Protein AF-0000000076594230 (afdb_homodimer)

Organism: Saccharopolyspora spinosa (NCBI:txid60894)

Solvent-accessible surface area (backbone atoms only — not comparable to full-atom values): 28116 Å² total; per-residue (Å²): 93,86,57,86,39,76,46,76,54,96,88,42,44,35,24,26,43,76,48,83,29,81,77,73,52,35,40,34,45,35,44,32,80,86,45,27,48,43,62,42,52,70,34,51,60,61,45,44,72,72,35,40,8,36,36,37,37,19,53,66,38,25,56,78,12,40,52,66,60,86,60,79,44,31,48,68,44,47,22,55,49,49,54,52,48,30,57,74,70,69,48,70,50,25,34,40,39,14,24,23,52,17,16,36,18,45,52,52,35,42,65,76,36,53,81,38,37,60,27,39,32,36,32,44,41,46,47,36,76,62,36,54,49,73,69,53,49,50,36,60,73,73,37,45,70,59,60,65,64,48,56,70,69,58,49,52,52,52,50,48,54,54,55,30,56,26,31,54,52,49,80,67,45,38,71,71,55,36,46,62,56,46,53,55,43,71,34,73,56,19,44,48,30,47,42,65,32,45,57,69,39,61,60,25,63,66,33,45,68,43,48,77,51,38,52,71,43,75,44,49,27,41,36,40,31,21,64,50,13,76,78,51,52,59,66,57,55,55,50,48,38,70,45,25,46,69,37,44,75,46,72,39,77,80,10,3,52,41,33,48,73,53,39,22,66,58,51,46,51,52,52,52,57,57,70,70,104,92,84,57,85,38,74,47,76,52,95,89,40,46,33,21,24,43,76,47,83,30,81,76,72,50,38,39,35,45,36,43,30,81,86,47,27,49,43,63,42,54,70,34,50,60,60,46,44,73,71,36,39,8,36,36,38,36,19,53,65,38,24,56,79,12,41,52,66,59,85,62,78,46,30,50,69,45,47,22,55,48,49,54,51,48,30,57,74,69,68,47,72,50,25,34,41,39,15,24,23,54,18,16,35,18,45,53,52,35,41,67,76,37,54,80,38,38,60,30,40,33,37,32,47,42,45,47,37,75,60,35,54,49,73,68,54,48,50,36,59,74,74,36,42,68,59,61,65,64,49,54,69,70,58,49,52,51,52,50,48,53,56,55,28,55,26,30,55,53,50,78,67,46,39,71,71,55,37,46,63,57,44,53,57,42,70,34,74,56,19,44,47,30,48,42,65,33,45,57,69,39,61,60,25,64,65,33,47,66,43,48,77,51,38,53,71,41,74,40,49,27,40,35,39,33,21,64,50,14,75,78,52,54,60,67,55,56,54,50,48,39,72,43,25,45,70,38,44,74,46,72,39,76,78,10,3,51,41,34,48,73,54,39,23,68,58,52,44,51,52,52,52,55,55,70,73,104

Sequence (554 aa):
MILAQHMIVDGVRLAYRHTAGRTGETLVFLHGTPSHSHIWRNVIPAIESAGHGVLAYDLLGYGASERPPNRDTSVTAQADLLAEVLTQRGIRRCTLIAHDIGGAVGQIFATRHPDGIQRLMLIDSVSYDSWPSSTWRKIIRDHLDDYAAMPRADFEAMLTRQLTMTVADPTRMAGDTLEAFLAPHRTPMGRASFFEHQVRQYDSAPTQRVAPLLKALTAPTRIVWGAEDSWQPVTFAKRLAEDIPNATLTVVPDAGHFLMEDNPTRVVEEVQALLATMILAQHMIVDGVRLAYRHTAGRTGETLVFLHGTPSHSHIWRNVIPAIESAGHGVLAYDLLGYGASERPPNRDTSVTAQADLLAEVLTQRGIRRCTLIAHDIGGAVGQIFATRHPDGIQRLMLIDSVSYDSWPSSTWRKIIRDHLDDYAAMPRADFEAMLTRQLTMTVADPTRMAGDTLEAFLAPHRTPMGRASFFEHQVRQYDSAPTQRVAPLLKALTAPTRIVWGAEDSWQPVTFAKRLAEDIPNATLTVVPDAGHFLMEDNPTRVVEEVQALLAT

Radius of gyration: 26.42 Å; Cα contacts (8 Å, |Δi|>4): 1164; chains: 2; bounding box: 43×77×60 Å

Nearest PDB structures (foldseek):
  8ooh-assembly1_A  TM=8.623E-01  e=1.674E-19  Haloferax mediterranei
  1iuo-assembly1_A  TM=8.065E-01  e=2.565E-18  Pseudomonas fluorescens
  2d0d-assembly1_A-2  TM=7.884E-01  e=1.053E-18  Pseudomonas fluorescens
  1zoi-assembly1_B  TM=8.178E-01  e=3.099E-17  Pseudomonas putida
  4dgq-assembly1_C  TM=8.153E-01  e=5.953E-17  Burkholderia cenocepacia J2315

pLDDT: mean 96.62, std 3.8, range [77.81, 98.94]

Foldseek 3Di:
DDQPDWDAFPRWIKGKDWDAFPVRAEEEEAEAPPAFQVLCVLAVVVVVVVGHIYIGIGQDLHDPTHLDPDDAQALLSSLVRVVRVCVVVVQQAHAYAAAASRLLSVLLNCLVCVRRYQEYEYELYDAAPLDDDPVLVCCLVPPLVVQLPDDLVVLLVVVLVVQLLQWLDSVLCDDPNVCNSCVQQNDNSSSNSCSVNHSNNIDRVSRNVSQQSQQVRDHQYEYEYECSAPRGHCVVVVVSQVRHPNYDYDYDYRTYSSRCSHCVPVVNVSVVVRVVD/DDQPDWDAFPRWIKGKDWDAFPVRAEEEEAEAPPAFQVLCVLAVVVVVVVGHIYIGIGQDLHDPTHLDPDDAQALLSSLVRVVRVCVVVVQQAHAYAAAASRLLSVLLNCLVCVRRYQEYEYELYDAAPLDDDPVLVCCLVPPLVVQLPDDLVVVLVVVLVVQLLQWLDSVLCDDPNVCNSCVQQNDNSSSNSCSPNHSNNIDRVSRNVSQQSQLVRDHQYEYEYECSAPRGHCVVVVVSQVRHPNYDYDYDYRTYSSRCSHCVPVVNVSVVVRVVD

Structure (mmCIF, N/CA/C/O backbone):
data_AF-0000000076594230-model_v1
#
loop_
_entity.id
_entity.type
_entity.pdbx_description
1 polymer 'Pimeloyl-ACP methyl ester carboxylesterase'
#
loop_
_atom_site.group_PDB
_atom_site.id
_atom_site.type_symbol
_atom_site.label_atom_id
_atom_site.label_alt_id
_atom_site.label_comp_id
_atom_site.label_asym_id
_atom_site.label_entity_id
_atom_site.label_seq_id
_atom_site.pdbx_PDB_ins_code
_atom_site.Cartn_x
_atom_site.Cartn_y
_atom_site.Cartn_z
_atom_site.occupancy
_atom_site.B_iso_or_equiv
_atom_site.auth_seq_id
_atom_site.auth_comp_id
_atom_site.auth_asym_id
_atom_site.auth_atom_id
_atom_site.pdbx_PDB_model_num
ATOM 1 N N . MET A 1 1 ? -11.258 -11.414 -11.336 1 79.62 1 MET A N 1
ATOM 2 C CA . MET A 1 1 ? -11.883 -11.758 -10.062 1 79.62 1 MET A CA 1
ATOM 3 C C . MET A 1 1 ? -11.719 -10.625 -9.055 1 79.62 1 MET A C 1
ATOM 5 O O . MET A 1 1 ? -10.656 -10.008 -8.969 1 79.62 1 MET A O 1
ATOM 9 N N . ILE A 1 2 ? -12.781 -10.273 -8.461 1 78.38 2 ILE A N 1
ATOM 10 C CA . ILE A 1 2 ? -12.75 -9.172 -7.504 1 78.38 2 ILE A CA 1
ATOM 11 C C . ILE A 1 2 ? -12.492 -9.719 -6.102 1 78.38 2 ILE A C 1
ATOM 13 O O . ILE A 1 2 ? -13.195 -10.625 -5.645 1 78.38 2 ILE A O 1
ATOM 17 N N . LEU A 1 3 ? -11.375 -9.32 -5.57 1 89.69 3 LEU A N 1
ATOM 18 C CA . LEU A 1 3 ? -11.102 -9.594 -4.16 1 89.69 3 LEU A CA 1
ATOM 19 C C . LEU A 1 3 ? -11.781 -8.562 -3.268 1 89.69 3 LEU A C 1
ATOM 21 O O . LEU A 1 3 ? -11.461 -7.371 -3.33 1 89.69 3 LEU A O 1
ATOM 25 N N . ALA A 1 4 ? -12.711 -8.984 -2.488 1 86.19 4 ALA A N 1
ATOM 26 C CA . ALA A 1 4 ? -13.531 -8.016 -1.762 1 86.19 4 ALA A CA 1
ATOM 27 C C . ALA A 1 4 ? -13.078 -7.895 -0.311 1 86.19 4 ALA A C 1
ATOM 29 O O . ALA A 1 4 ? -13.586 -7.055 0.436 1 86.19 4 ALA A O 1
ATOM 30 N N . GLN A 1 5 ? -12.156 -8.664 0.06 1 96 5 GLN A N 1
ATOM 31 C CA . GLN A 1 5 ? -11.719 -8.656 1.452 1 96 5 GLN A CA 1
ATOM 32 C C . GLN A 1 5 ? -10.266 -8.227 1.569 1 96 5 GLN A C 1
ATOM 34 O O . GLN A 1 5 ? -9.492 -8.352 0.614 1 96 5 GLN A O 1
ATOM 39 N N . HIS A 1 6 ? -9.969 -7.688 2.727 1 98.12 6 HIS A N 1
ATOM 40 C CA . HIS A 1 6 ? -8.609 -7.266 3.035 1 98.12 6 HIS A CA 1
ATOM 41 C C . HIS A 1 6 ? -8.172 -7.773 4.406 1 98.12 6 HIS A C 1
ATOM 43 O O . HIS A 1 6 ? -8.984 -7.883 5.32 1 98.12 6 HIS A O 1
ATOM 49 N N . MET A 1 7 ? -6.926 -8.102 4.551 1 98.25 7 MET A N 1
ATOM 50 C CA . MET A 1 7 ? -6.336 -8.445 5.844 1 98.25 7 MET A CA 1
ATOM 51 C C . MET A 1 7 ? -4.977 -7.781 6.016 1 98.25 7 MET A C 1
ATOM 53 O O . MET A 1 7 ? -4.305 -7.465 5.031 1 98.25 7 MET A O 1
ATOM 57 N N . ILE A 1 8 ? -4.613 -7.512 7.219 1 98.5 8 ILE A N 1
ATOM 58 C CA . ILE A 1 8 ? -3.26 -7.074 7.555 1 98.5 8 ILE A CA 1
ATOM 59 C C . ILE A 1 8 ? -2.447 -8.266 8.062 1 98.5 8 ILE A C 1
ATOM 61 O O . ILE A 1 8 ? -2.832 -8.914 9.039 1 98.5 8 ILE A O 1
ATOM 65 N N . VAL A 1 9 ? -1.427 -8.547 7.43 1 98.12 9 VAL A N 1
ATOM 66 C CA . VAL A 1 9 ? -0.532 -9.633 7.82 1 98.12 9 VAL A CA 1
ATOM 67 C C . VAL A 1 9 ? 0.902 -9.117 7.906 1 98.12 9 VAL A C 1
ATOM 69 O O . VAL A 1 9 ? 1.445 -8.609 6.922 1 98.12 9 VAL A O 1
ATOM 72 N N . ASP A 1 10 ? 1.445 -9.211 9.086 1 96.69 10 ASP A N 1
ATOM 73 C CA . ASP A 1 10 ? 2.809 -8.742 9.32 1 96.69 10 ASP A CA 1
ATOM 74 C C . ASP A 1 10 ? 2.994 -7.312 8.82 1 96.69 10 ASP A C 1
ATOM 76 O O . ASP A 1 10 ? 3.932 -7.027 8.07 1 96.69 10 ASP A O 1
ATOM 80 N N . GLY A 1 11 ? 2.047 -6.512 9.016 1 96.56 11 GLY A N 1
ATOM 81 C CA . GLY A 1 11 ? 2.137 -5.074 8.82 1 96.56 11 GLY A CA 1
ATOM 82 C C . GLY A 1 11 ? 1.795 -4.641 7.406 1 96.56 11 GLY A C 1
ATOM 83 O O . GLY A 1 11 ? 1.851 -3.453 7.086 1 96.56 11 GLY A O 1
ATOM 84 N N . VAL A 1 12 ? 1.439 -5.566 6.449 1 98.12 12 VAL A N 1
ATOM 85 C CA . VAL A 1 12 ? 1.105 -5.211 5.074 1 98.12 12 VAL A CA 1
ATOM 86 C C . VAL A 1 12 ? -0.32 -5.656 4.758 1 98.12 12 VAL A C 1
ATOM 88 O O . VAL A 1 12 ? -0.844 -6.578 5.391 1 98.12 12 VAL A O 1
ATOM 91 N N . ARG A 1 13 ? -0.962 -5.004 3.818 1 98.62 13 ARG A N 1
ATOM 92 C CA . ARG A 1 13 ? -2.328 -5.336 3.43 1 98.62 13 ARG A CA 1
ATOM 93 C C . ARG A 1 13 ? -2.342 -6.305 2.252 1 98.62 13 ARG A C 1
ATOM 95 O O . ARG A 1 13 ? -1.641 -6.094 1.26 1 98.62 13 ARG A O 1
ATOM 102 N N . LEU A 1 14 ? -3.088 -7.332 2.385 1 98.75 14 LEU A N 1
ATOM 103 C CA . LEU A 1 14 ? -3.357 -8.25 1.287 1 98.75 14 LEU A CA 1
ATOM 104 C C . LEU A 1 14 ? -4.84 -8.258 0.931 1 98.75 14 LEU A C 1
ATOM 106 O O . LEU A 1 14 ? -5.695 -8.32 1.817 1 98.75 14 LEU A O 1
ATOM 110 N N . ALA A 1 15 ? -5.125 -8.109 -0.323 1 98.56 15 ALA A N 1
ATOM 111 C CA . ALA A 1 15 ? -6.469 -8.375 -0.829 1 98.56 15 ALA A CA 1
ATOM 112 C C . ALA A 1 15 ? -6.688 -9.867 -1.054 1 98.56 15 ALA A C 1
ATOM 114 O O . ALA A 1 15 ? -5.82 -10.555 -1.595 1 98.56 15 ALA A O 1
ATOM 115 N N . TYR A 1 16 ? -7.859 -10.359 -0.583 1 98.44 16 TYR A N 1
ATOM 116 C CA . TYR A 1 16 ? -8.008 -11.805 -0.647 1 98.44 16 TYR A CA 1
ATOM 117 C C . TYR A 1 16 ? -9.469 -12.203 -0.788 1 98.44 16 TYR A C 1
ATOM 119 O O . TYR A 1 16 ? -10.359 -11.352 -0.7 1 98.44 16 TYR A O 1
ATOM 127 N N . ARG A 1 17 ? -9.719 -13.375 -1.166 1 97.69 17 ARG A N 1
ATOM 128 C CA . ARG A 1 17 ? -10.969 -14.117 -1.125 1 97.69 17 ARG A CA 1
ATOM 129 C C . ARG A 1 17 ? -10.828 -15.383 -0.29 1 97.69 17 ARG A C 1
ATOM 131 O O . ARG A 1 17 ? -9.906 -16.172 -0.501 1 97.69 17 ARG A O 1
ATOM 138 N N . HIS A 1 18 ? -11.656 -15.516 0.7 1 96.88 18 HIS A N 1
ATOM 139 C CA . HIS A 1 18 ? -11.672 -16.703 1.537 1 96.88 18 HIS A CA 1
ATOM 140 C C . HIS A 1 18 ? -13.094 -17.234 1.729 1 96.88 18 HIS A C 1
ATOM 142 O O . HIS A 1 18 ? -13.945 -16.531 2.281 1 96.88 18 HIS A O 1
ATOM 148 N N . THR A 1 19 ? -13.344 -18.344 1.239 1 95.94 19 THR A N 1
ATOM 149 C CA . THR A 1 19 ? -14.641 -18.984 1.382 1 95.94 19 THR A CA 1
ATOM 150 C C . THR A 1 19 ? -14.508 -20.312 2.123 1 95.94 19 THR A C 1
ATOM 152 O O . THR A 1 19 ? -13.5 -21.016 1.981 1 95.94 19 THR A O 1
ATOM 155 N N . ALA A 1 20 ? -15.508 -20.625 2.908 1 93.69 20 ALA A N 1
ATOM 156 C CA . ALA A 1 20 ? -15.531 -21.891 3.617 1 93.69 20 ALA A CA 1
ATOM 157 C C . ALA A 1 20 ? -16.125 -23 2.74 1 93.69 20 ALA A C 1
ATOM 159 O O . ALA A 1 20 ? -16.938 -22.734 1.858 1 93.69 20 ALA A O 1
ATOM 160 N N . GLY A 1 21 ? -15.57 -24.109 2.908 1 92.81 21 GLY A N 1
ATOM 161 C CA . GLY A 1 21 ? -16.109 -25.281 2.232 1 92.81 21 GLY A CA 1
ATOM 162 C C . GLY A 1 21 ? -16.75 -26.281 3.182 1 92.81 21 GLY A C 1
ATOM 163 O O . GLY A 1 21 ? -16.672 -26.12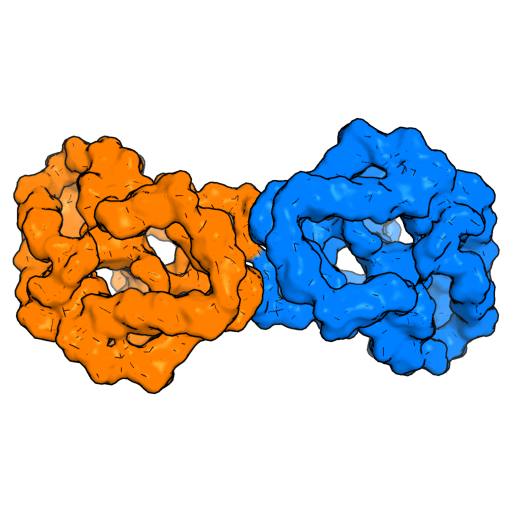5 4.402 1 92.81 21 GLY A O 1
ATOM 164 N N . ARG A 1 22 ? -17.453 -27.328 2.59 1 91.25 22 ARG A N 1
ATOM 165 C CA . ARG A 1 22 ? -18.172 -28.344 3.359 1 91.25 22 ARG A CA 1
ATOM 166 C C . ARG A 1 22 ? -17.203 -29.391 3.914 1 91.25 22 ARG A C 1
ATOM 168 O O . ARG A 1 22 ? -17.516 -30.062 4.902 1 91.25 22 ARG A O 1
ATOM 175 N N . THR A 1 23 ? -16.078 -29.484 3.33 1 80.62 23 THR A N 1
ATOM 176 C CA . THR A 1 23 ? -15.148 -30.547 3.672 1 80.62 23 THR A CA 1
ATOM 177 C C . THR A 1 23 ? -14.188 -30.109 4.773 1 80.62 23 THR A C 1
ATOM 179 O O . THR A 1 23 ? -13.484 -30.922 5.359 1 80.62 23 THR A O 1
ATOM 182 N N . GLY A 1 24 ? -14.164 -28.781 5.035 1 83.38 24 GLY A N 1
ATOM 183 C CA . GLY A 1 24 ? -13.242 -28.234 6.02 1 83.38 24 GLY A CA 1
ATOM 184 C C . GLY A 1 24 ? -11.852 -27.969 5.461 1 83.38 24 GLY A C 1
ATOM 185 O O . GLY A 1 24 ? -11.07 -27.234 6.051 1 83.38 24 GLY A O 1
ATOM 186 N N . GLU A 1 25 ? -11.531 -28.594 4.336 1 88.75 25 GLU A N 1
ATOM 187 C CA . GLU A 1 25 ? -10.234 -28.344 3.709 1 88.75 25 GLU A CA 1
ATOM 188 C C . GLU A 1 25 ? -10.234 -27.031 2.932 1 88.75 25 GLU A C 1
ATOM 190 O O . GLU A 1 25 ? -11.227 -26.688 2.283 1 88.75 25 GLU A O 1
ATOM 195 N N . THR A 1 26 ? -9.109 -26.312 3.027 1 96.5 26 THR A N 1
ATOM 196 C CA . THR A 1 26 ? -8.961 -25.062 2.279 1 96.5 26 THR A CA 1
ATOM 197 C C . THR A 1 26 ? -7.977 -25.25 1.125 1 96.5 26 THR A C 1
ATOM 199 O O . THR A 1 26 ? -6.863 -25.734 1.321 1 96.5 26 THR A O 1
ATOM 202 N N . LEU A 1 27 ? -8.414 -24.953 -0.059 1 98.69 27 LEU A N 1
ATOM 203 C CA . LEU A 1 27 ? -7.535 -24.859 -1.218 1 98.69 27 LEU A CA 1
ATOM 204 C C . LEU A 1 27 ? -6.961 -23.453 -1.358 1 98.69 27 LEU A C 1
ATOM 206 O O . LEU A 1 27 ? -7.715 -22.484 -1.485 1 98.69 27 LEU A O 1
ATOM 210 N N . VAL A 1 28 ? -5.66 -23.359 -1.292 1 98.88 28 VAL A N 1
ATOM 211 C CA . VAL A 1 28 ? -4.98 -22.078 -1.41 1 98.88 28 VAL A CA 1
ATOM 212 C C . VAL A 1 28 ? -4.422 -21.922 -2.822 1 98.88 28 VAL A C 1
ATOM 214 O O . VAL A 1 28 ? -3.697 -22.781 -3.312 1 98.88 28 VAL A O 1
ATOM 217 N N . PHE A 1 29 ? -4.773 -20.812 -3.443 1 98.88 29 PHE A N 1
ATOM 218 C CA . PHE A 1 29 ? -4.352 -20.562 -4.816 1 98.88 29 PHE A CA 1
ATOM 219 C C . PHE A 1 29 ? -3.318 -19.438 -4.871 1 98.88 29 PHE A C 1
ATOM 221 O O . PHE A 1 29 ? -3.58 -18.328 -4.418 1 98.88 29 PHE A O 1
ATOM 228 N N . LEU A 1 30 ? -2.141 -19.719 -5.434 1 98.94 30 LEU A N 1
ATOM 229 C CA . LEU A 1 30 ? -1.077 -18.734 -5.602 1 98.94 30 LEU A CA 1
ATOM 230 C C . LEU A 1 30 ? -0.825 -18.453 -7.078 1 98.94 30 LEU A C 1
ATOM 232 O O . LEU A 1 30 ? -0.638 -19.375 -7.867 1 98.94 30 LEU A O 1
ATOM 236 N N . HIS A 1 31 ? -0.819 -17.156 -7.453 1 98.81 31 HIS A N 1
ATOM 237 C CA . HIS A 1 31 ? -0.578 -16.734 -8.828 1 98.81 31 HIS A CA 1
ATOM 238 C C . HIS A 1 31 ? 0.889 -16.375 -9.047 1 98.81 31 HIS A C 1
ATOM 240 O O . HIS A 1 31 ? 1.688 -16.422 -8.109 1 98.81 31 HIS A O 1
ATOM 246 N N . GLY A 1 32 ? 1.22 -16.094 -10.281 1 98.38 32 GLY A N 1
ATOM 247 C CA . GLY A 1 32 ? 2.578 -15.703 -10.617 1 98.38 32 GLY A CA 1
ATOM 248 C C . GLY A 1 32 ? 2.656 -14.32 -11.25 1 98.38 32 GLY A C 1
ATOM 249 O O . GLY A 1 32 ? 1.903 -13.422 -10.875 1 98.38 32 GLY A O 1
ATOM 250 N N . THR A 1 33 ? 3.67 -14.117 -12.102 1 97.88 33 THR A N 1
ATOM 251 C CA . THR A 1 33 ? 3.945 -12.844 -12.75 1 97.88 33 THR A CA 1
ATOM 252 C C . THR A 1 33 ? 3.865 -12.984 -14.266 1 97.88 33 THR A C 1
ATOM 254 O O . THR A 1 33 ? 4.18 -14.039 -14.812 1 97.88 33 THR A O 1
ATOM 257 N N . PRO A 1 34 ? 3.498 -11.938 -14.945 1 97 34 PRO A N 1
ATOM 258 C CA . PRO A 1 34 ? 2.871 -10.703 -14.469 1 97 34 PRO A CA 1
ATOM 259 C C . PRO A 1 34 ? 1.355 -10.828 -14.328 1 97 34 PRO A C 1
ATOM 261 O O . PRO A 1 34 ? 0.614 -10.445 -15.242 1 97 34 PRO A O 1
ATOM 264 N N . SER A 1 35 ? 0.917 -11.422 -13.336 1 97.81 35 SER A N 1
ATOM 265 C CA . SER A 1 35 ? -0.497 -11.703 -13.117 1 97.81 35 SER A CA 1
ATOM 266 C C . SER A 1 35 ? -0.922 -11.328 -11.695 1 97.81 35 SER A C 1
ATOM 268 O O . SER A 1 35 ? -0.253 -10.539 -11.031 1 97.81 35 SER A O 1
ATOM 270 N N . HIS A 1 36 ? -2.064 -11.664 -11.344 1 98.25 36 HIS A N 1
ATOM 271 C CA . HIS A 1 36 ? -2.693 -11.609 -10.031 1 98.25 36 HIS A CA 1
ATOM 272 C C . HIS A 1 36 ? -3.826 -12.625 -9.922 1 98.25 36 HIS A C 1
ATOM 274 O O . HIS A 1 36 ? -4.016 -13.453 -10.812 1 98.25 36 HIS A O 1
ATOM 280 N N . SER A 1 37 ? -4.523 -12.617 -8.828 1 98.38 37 SER A N 1
ATOM 281 C CA . SER A 1 37 ? -5.465 -13.688 -8.539 1 98.38 37 SER A CA 1
ATOM 282 C C . SER A 1 37 ? -6.543 -13.789 -9.609 1 98.38 37 SER A C 1
ATOM 284 O O . SER A 1 37 ? -7.25 -14.797 -9.695 1 98.38 37 SER A O 1
ATOM 286 N N . HIS A 1 38 ? -6.695 -12.758 -10.391 1 98.19 38 HIS A N 1
ATOM 287 C CA . HIS A 1 38 ? -7.648 -12.766 -11.492 1 98.19 38 HIS A CA 1
ATOM 288 C C . HIS A 1 38 ? -7.43 -13.977 -12.398 1 98.19 38 HIS A C 1
ATOM 290 O O . HIS A 1 38 ? -8.367 -14.445 -13.047 1 98.19 38 HIS A O 1
ATOM 296 N N . ILE A 1 39 ? -6.273 -14.523 -12.43 1 98.62 39 ILE A N 1
ATOM 297 C CA . ILE A 1 39 ? -5.93 -15.625 -13.32 1 98.62 39 ILE A CA 1
ATOM 298 C C . ILE A 1 39 ? -6.766 -16.859 -12.969 1 98.62 39 ILE A C 1
ATOM 300 O O . ILE A 1 39 ? -6.961 -17.734 -13.805 1 98.62 39 ILE A O 1
ATOM 304 N N . TRP A 1 40 ? -7.301 -16.906 -11.773 1 98.69 40 TRP A N 1
ATOM 305 C CA . TRP A 1 40 ? -8.031 -18.062 -11.281 1 98.69 40 TRP A CA 1
ATOM 306 C C . TRP A 1 40 ? -9.531 -17.891 -11.492 1 98.69 40 TRP A C 1
ATOM 3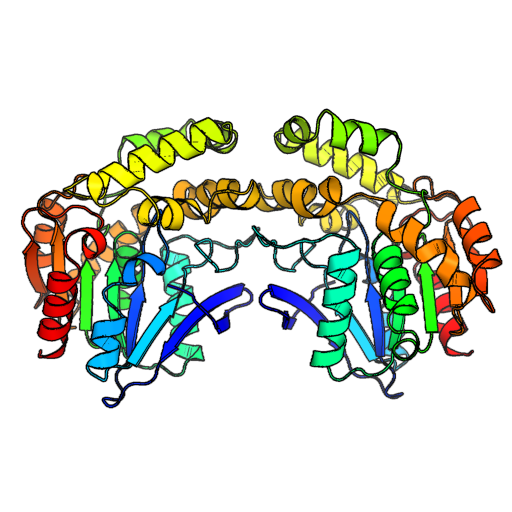08 O O . TRP A 1 40 ? -10.32 -18.781 -11.141 1 98.69 40 TRP A O 1
ATOM 318 N N . ARG A 1 41 ? -9.977 -16.781 -12.164 1 98.38 41 ARG A N 1
ATOM 319 C CA . ARG A 1 41 ? -11.383 -16.375 -12.195 1 98.38 41 ARG A CA 1
ATOM 320 C C . ARG A 1 41 ? -12.234 -17.438 -12.891 1 98.38 41 ARG A C 1
ATOM 322 O O . ARG A 1 41 ? -13.422 -17.562 -12.609 1 98.38 41 ARG A O 1
ATOM 329 N N . ASN A 1 42 ? -11.664 -18.234 -13.773 1 98.31 42 ASN A N 1
ATOM 330 C CA . ASN A 1 42 ? -12.414 -19.266 -14.492 1 98.31 42 ASN A CA 1
ATOM 331 C C . ASN A 1 42 ? -12.234 -20.641 -13.859 1 98.31 42 ASN A C 1
ATOM 333 O O . ASN A 1 42 ? -12.742 -21.641 -14.375 1 98.31 42 ASN A O 1
ATOM 337 N N . VAL A 1 43 ? -11.547 -20.75 -12.758 1 98.69 43 VAL A N 1
ATOM 338 C CA . VAL A 1 43 ? -11.258 -22.016 -12.086 1 98.69 43 VAL A CA 1
ATOM 339 C C . VAL A 1 43 ? -11.953 -22.047 -10.727 1 98.69 43 VAL A C 1
ATOM 341 O O . VAL A 1 43 ? -12.703 -22.969 -10.422 1 98.69 43 VAL A O 1
ATOM 344 N N . ILE A 1 44 ? -11.828 -21.031 -9.945 1 98.25 44 ILE A N 1
ATOM 345 C CA . ILE A 1 44 ? -12.195 -20.984 -8.531 1 98.25 44 ILE A CA 1
ATOM 346 C C . ILE A 1 44 ? -13.703 -21.156 -8.391 1 98.25 44 ILE A C 1
ATOM 348 O O . ILE A 1 44 ? -14.172 -21.891 -7.512 1 98.25 44 ILE A O 1
ATOM 352 N N . PRO A 1 45 ? -14.547 -20.516 -9.258 1 97.5 45 PRO A N 1
ATOM 353 C CA . PRO A 1 45 ? -15.992 -20.703 -9.086 1 97.5 45 PRO A CA 1
ATOM 354 C C . PRO A 1 45 ? -16.422 -22.156 -9.172 1 97.5 45 PRO A C 1
ATOM 356 O O . PRO A 1 45 ? -17.297 -22.594 -8.414 1 97.5 45 PRO A O 1
ATOM 359 N N . ALA A 1 46 ? -15.805 -22.922 -10.039 1 97.56 46 ALA A N 1
ATOM 360 C CA . ALA A 1 46 ? -16.125 -24.344 -10.156 1 97.56 46 ALA A CA 1
ATOM 361 C C . ALA A 1 46 ? -15.703 -25.109 -8.914 1 97.56 46 ALA A C 1
ATOM 363 O O . ALA A 1 46 ? -16.406 -26.031 -8.477 1 97.56 46 ALA A O 1
ATOM 364 N N . ILE A 1 47 ? -14.594 -24.766 -8.328 1 97.25 47 ILE A N 1
ATOM 365 C CA . ILE A 1 47 ? -14.078 -25.406 -7.133 1 97.25 47 ILE A CA 1
ATOM 366 C C . ILE A 1 47 ? -14.992 -25.109 -5.945 1 97.25 47 ILE A C 1
ATOM 368 O O . ILE A 1 47 ? -15.336 -26.016 -5.176 1 97.25 47 ILE A O 1
ATOM 372 N N . GLU A 1 48 ? -15.375 -23.844 -5.82 1 96.12 48 GLU A N 1
ATOM 373 C CA . GLU A 1 48 ? -16.297 -23.453 -4.754 1 96.12 48 GLU A CA 1
ATOM 374 C C . GLU A 1 48 ? -17.641 -24.125 -4.914 1 96.12 48 GLU A C 1
ATOM 376 O O . GLU A 1 48 ? -18.234 -24.594 -3.934 1 96.12 48 GLU A O 1
ATOM 381 N N . SER A 1 49 ? -18.125 -24.188 -6.137 1 95.44 49 SER A N 1
ATOM 382 C CA . SER A 1 49 ? -19.406 -24.828 -6.418 1 95.44 49 SER A CA 1
ATOM 383 C C . SER A 1 49 ? -19.391 -26.312 -6.055 1 95.44 49 SER A C 1
ATOM 385 O O . SER A 1 49 ? -20.406 -26.875 -5.668 1 95.44 49 SER A O 1
ATOM 387 N N . ALA A 1 50 ? -18.234 -26.891 -6.145 1 94.94 50 ALA A N 1
ATOM 388 C CA . ALA A 1 50 ? -18.062 -28.297 -5.801 1 94.94 50 ALA A CA 1
ATOM 389 C C . ALA A 1 50 ? -17.984 -28.484 -4.289 1 94.94 50 ALA A C 1
ATOM 391 O O . ALA A 1 50 ? -17.891 -29.625 -3.807 1 94.94 50 ALA A O 1
ATOM 392 N N . GLY A 1 51 ? -17.984 -27.422 -3.51 1 94.56 51 GLY A N 1
ATOM 393 C CA . GLY A 1 51 ? -18.109 -27.5 -2.062 1 94.56 51 GLY A CA 1
ATOM 394 C C . GLY A 1 51 ? -16.781 -27.344 -1.345 1 94.56 51 GLY A C 1
ATOM 395 O O . GLY A 1 51 ? -16.688 -27.578 -0.139 1 94.56 51 GLY A O 1
ATOM 396 N N . HIS A 1 52 ? -15.742 -26.906 -2.057 1 95.56 52 HIS A N 1
ATOM 397 C CA . HIS A 1 52 ? -14.43 -26.75 -1.438 1 95.56 52 HIS A CA 1
ATOM 398 C C . HIS A 1 52 ? -14.219 -25.328 -0.935 1 95.56 52 HIS A C 1
ATOM 400 O O . HIS A 1 52 ? -14.672 -24.375 -1.559 1 95.56 52 HIS A O 1
ATOM 406 N N . GLY A 1 53 ? -13.594 -25.203 0.214 1 96.69 53 GLY A N 1
ATOM 407 C CA . GLY A 1 53 ? -13.133 -23.906 0.669 1 96.69 53 GLY A CA 1
ATOM 408 C C . GLY A 1 53 ? -11.938 -23.375 -0.107 1 96.69 53 GLY A C 1
ATOM 409 O O . GLY A 1 53 ? -11.055 -24.156 -0.489 1 96.69 53 GLY A O 1
ATOM 410 N N . VAL A 1 54 ? -11.945 -22.031 -0.3 1 97.75 54 VAL A N 1
ATOM 411 C CA . VAL A 1 54 ? -10.891 -21.453 -1.123 1 97.75 54 VAL A CA 1
ATOM 412 C C . VAL A 1 54 ? -10.289 -20.25 -0.412 1 97.75 54 VAL A C 1
ATOM 414 O O . VAL A 1 54 ? -11.008 -19.453 0.209 1 97.75 54 VAL A O 1
ATOM 417 N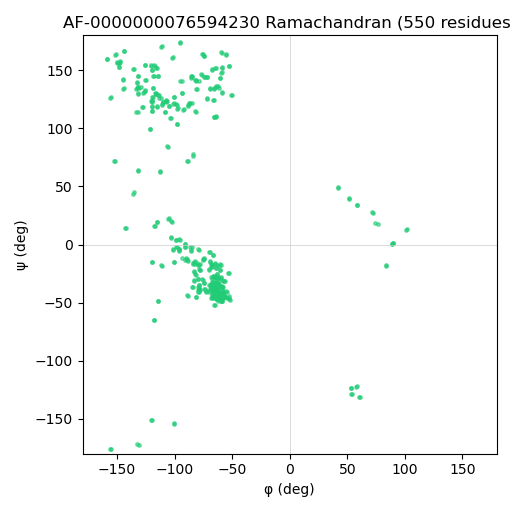 N . LEU A 1 55 ? -8.992 -20.172 -0.428 1 98.44 55 LEU A N 1
ATOM 418 C CA . LEU A 1 55 ? -8.266 -18.938 -0.129 1 98.44 55 LEU A CA 1
ATOM 419 C C . LEU A 1 55 ? -7.418 -18.5 -1.318 1 98.44 55 LEU A C 1
ATOM 421 O O . LEU A 1 55 ? -6.547 -19.25 -1.772 1 98.44 55 LEU A O 1
ATOM 425 N N . ALA A 1 56 ? -7.734 -17.406 -1.883 1 98.69 56 ALA A N 1
ATOM 426 C CA . ALA A 1 56 ? -6.914 -16.75 -2.898 1 98.69 56 ALA A CA 1
ATOM 427 C C . ALA A 1 56 ? -6.602 -15.312 -2.506 1 98.69 56 ALA A C 1
ATOM 429 O O . ALA A 1 56 ? -7.453 -14.625 -1.942 1 98.69 56 ALA A O 1
ATOM 430 N N . TYR A 1 57 ? -5.395 -14.891 -2.787 1 98.75 57 TYR A N 1
ATOM 431 C CA . TYR A 1 57 ? -5.039 -13.5 -2.539 1 98.75 57 TYR A CA 1
ATOM 432 C C . TYR A 1 57 ? -4.012 -13.008 -3.555 1 98.75 57 TYR A C 1
ATOM 434 O O . TYR A 1 57 ? -3.322 -13.812 -4.184 1 98.75 57 TYR A O 1
ATOM 442 N N . ASP A 1 58 ? -4.004 -11.766 -3.805 1 98.81 58 ASP A N 1
ATOM 443 C CA . ASP A 1 58 ? -2.91 -11.195 -4.582 1 98.81 58 ASP A CA 1
ATOM 444 C C . ASP A 1 58 ? -1.619 -11.156 -3.766 1 98.81 58 ASP A C 1
ATOM 446 O O . ASP A 1 58 ? -1.606 -10.672 -2.633 1 98.81 58 ASP A O 1
ATOM 450 N N . LEU A 1 59 ? -0.591 -11.727 -4.316 1 98.88 59 LEU A N 1
ATOM 451 C CA . LEU A 1 59 ? 0.703 -11.664 -3.645 1 98.88 59 LEU A CA 1
ATOM 452 C C . LEU A 1 59 ? 1.072 -10.227 -3.311 1 98.88 59 LEU A C 1
ATOM 454 O O . LEU A 1 59 ? 0.596 -9.289 -3.959 1 98.88 59 LEU A O 1
ATOM 458 N N . LEU A 1 60 ? 1.877 -10.086 -2.287 1 98.81 60 LEU A N 1
ATOM 459 C CA . LEU A 1 60 ? 2.33 -8.742 -1.936 1 98.81 60 LEU A CA 1
ATOM 460 C C . LEU A 1 60 ? 3.062 -8.094 -3.104 1 98.81 60 LEU A C 1
ATOM 462 O O . LEU A 1 60 ? 3.949 -8.703 -3.703 1 98.81 60 LEU A O 1
ATOM 466 N N . GLY A 1 61 ? 2.693 -6.859 -3.443 1 98.25 61 GLY A N 1
ATOM 467 C CA . GLY A 1 61 ? 3.299 -6.168 -4.574 1 98.25 61 GLY A CA 1
ATOM 468 C C . GLY A 1 61 ? 2.566 -6.41 -5.879 1 98.25 61 GLY A C 1
ATOM 469 O O . GLY A 1 61 ? 2.959 -5.883 -6.922 1 98.25 61 GLY A O 1
ATOM 470 N N . TYR A 1 62 ? 1.448 -7.184 -5.852 1 98.06 62 TYR A N 1
ATOM 471 C CA . TYR A 1 62 ? 0.699 -7.562 -7.047 1 98.06 62 TYR A CA 1
ATOM 472 C C . TYR A 1 62 ? -0.769 -7.172 -6.914 1 98.06 62 TYR A C 1
ATOM 474 O O . TYR A 1 62 ? -1.289 -7.055 -5.801 1 98.06 62 TYR A O 1
ATOM 482 N N . GLY A 1 63 ? -1.41 -6.969 -8.062 1 97.25 63 GLY A N 1
ATOM 483 C CA . GLY A 1 63 ? -2.859 -6.852 -8.117 1 97.25 63 GLY A CA 1
ATOM 484 C C . GLY A 1 63 ? -3.41 -5.809 -7.164 1 97.25 63 GLY A C 1
ATOM 485 O O . GLY A 1 63 ? -2.961 -4.66 -7.164 1 97.25 63 GLY A O 1
ATOM 486 N N . ALA A 1 64 ? -4.293 -6.262 -6.324 1 97.25 64 ALA A N 1
ATOM 487 C CA . ALA A 1 64 ? -4.992 -5.352 -5.422 1 97.25 64 ALA A CA 1
ATOM 488 C C . ALA A 1 64 ? -4.32 -5.312 -4.051 1 97.25 64 ALA A C 1
ATOM 490 O O . ALA A 1 64 ? -4.711 -4.527 -3.186 1 97.25 64 ALA A O 1
ATOM 491 N N . SER A 1 65 ? -3.303 -6.141 -3.867 1 98.38 65 SER A N 1
ATOM 492 C CA . SER A 1 65 ? -2.564 -6.098 -2.609 1 98.38 65 SER A CA 1
ATOM 493 C C . SER A 1 65 ? -1.639 -4.887 -2.553 1 98.38 65 SER A C 1
ATOM 495 O O . SER A 1 65 ? -1.388 -4.242 -3.574 1 98.38 65 SER A O 1
ATOM 497 N N . GLU A 1 66 ? -1.197 -4.59 -1.39 1 98.31 66 GLU A N 1
ATOM 498 C CA . GLU A 1 66 ? -0.345 -3.432 -1.143 1 98.31 66 GLU A CA 1
ATOM 499 C C . GLU A 1 66 ? 0.962 -3.531 -1.924 1 98.31 66 GLU A C 1
ATOM 501 O O . GLU A 1 66 ? 1.492 -4.625 -2.119 1 98.31 66 GLU A O 1
ATOM 506 N N . ARG A 1 67 ? 1.441 -2.354 -2.41 1 97.94 67 ARG A N 1
ATOM 507 C CA . ARG A 1 67 ? 2.764 -2.17 -3 1 97.94 67 ARG A CA 1
ATOM 508 C C . ARG A 1 67 ? 3.688 -1.418 -2.049 1 97.94 67 ARG A C 1
ATOM 510 O O . ARG A 1 67 ? 3.906 -0.215 -2.209 1 97.94 67 ARG A O 1
ATOM 517 N N . PRO A 1 68 ? 4.305 -2.123 -1.136 1 97.12 68 PRO A N 1
ATOM 518 C CA . PRO A 1 68 ? 5.039 -1.426 -0.078 1 97.12 68 PRO A CA 1
ATOM 519 C C . PRO A 1 68 ? 6.379 -0.871 -0.557 1 97.12 68 PRO A C 1
ATOM 521 O O . PRO A 1 68 ? 7.059 -1.503 -1.37 1 97.12 68 PRO A O 1
ATOM 524 N N . PRO A 1 69 ? 6.797 0.272 -0.02 1 95 69 PRO A N 1
ATOM 525 C CA . PRO A 1 69 ? 8.07 0.849 -0.451 1 95 69 PRO A CA 1
ATOM 526 C C . PRO A 1 69 ? 9.281 0.149 0.173 1 95 69 PRO A C 1
ATOM 528 O O . PRO A 1 69 ? 10.398 0.265 -0.335 1 95 69 PRO A O 1
ATOM 531 N N . ASN A 1 70 ? 9.086 -0.528 1.289 1 93 70 ASN A N 1
ATOM 532 C CA . ASN A 1 70 ? 10.227 -1.043 2.031 1 93 70 ASN A CA 1
ATOM 533 C C . ASN A 1 70 ? 10 -2.479 2.496 1 93 70 ASN A C 1
ATOM 535 O O . ASN A 1 70 ? 10.227 -2.801 3.664 1 93 70 ASN A O 1
ATOM 539 N N . ARG A 1 71 ? 9.469 -3.297 1.646 1 96.44 71 ARG A N 1
ATOM 540 C CA . ARG A 1 71 ? 9.25 -4.695 1.988 1 96.44 71 ARG A CA 1
ATOM 541 C C . ARG A 1 71 ? 9.82 -5.621 0.918 1 96.44 71 ARG A C 1
ATOM 543 O O . ARG A 1 71 ? 9.719 -5.328 -0.276 1 96.44 71 ARG A O 1
ATOM 550 N N . ASP A 1 72 ? 10.523 -6.688 1.395 1 97.94 72 ASP A N 1
ATOM 551 C CA . ASP A 1 72 ? 10.984 -7.738 0.491 1 97.94 72 ASP A CA 1
ATOM 552 C C . ASP A 1 72 ? 9.812 -8.508 -0.107 1 97.94 72 ASP A C 1
ATOM 554 O O . ASP A 1 72 ? 8.953 -9 0.624 1 97.94 72 ASP A O 1
ATOM 558 N N . THR A 1 73 ? 9.75 -8.555 -1.431 1 98.56 73 THR A N 1
ATOM 559 C CA . THR A 1 73 ? 8.68 -9.281 -2.098 1 98.56 73 THR A CA 1
ATOM 560 C C . THR A 1 73 ? 9.242 -10.469 -2.885 1 98.56 73 THR A C 1
ATOM 562 O O . THR A 1 73 ? 8.633 -10.914 -3.857 1 98.56 73 THR A O 1
ATOM 565 N N . SER A 1 74 ? 10.469 -10.914 -2.555 1 98.69 74 SER A N 1
ATOM 566 C CA . SER A 1 74 ? 11.055 -12.102 -3.162 1 98.69 74 SER A CA 1
ATOM 567 C C . SER A 1 74 ? 10.195 -13.336 -2.912 1 98.69 74 SER A C 1
ATOM 569 O O . SER A 1 74 ? 9.32 -13.32 -2.041 1 98.69 74 SER A O 1
ATOM 571 N N . VAL A 1 75 ? 10.445 -14.375 -3.625 1 98.88 75 VAL A N 1
ATOM 572 C CA . VAL A 1 75 ? 9.68 -15.609 -3.455 1 98.88 75 VAL A CA 1
ATOM 573 C C . VAL A 1 75 ? 9.883 -16.156 -2.043 1 98.88 75 VAL A C 1
ATOM 575 O O . VAL A 1 75 ? 8.969 -16.75 -1.461 1 98.88 75 VAL A O 1
ATOM 578 N N . THR A 1 76 ? 11.07 -15.984 -1.457 1 98.88 76 THR A N 1
ATOM 579 C CA . THR A 1 76 ? 11.312 -16.391 -0.079 1 98.88 76 THR A CA 1
ATOM 580 C C . THR A 1 76 ? 10.438 -15.594 0.887 1 98.88 76 THR A C 1
ATOM 582 O O . THR A 1 76 ? 9.797 -16.172 1.771 1 98.88 76 THR A O 1
ATOM 585 N N . ALA A 1 77 ? 10.414 -14.312 0.698 1 98.88 77 ALA A N 1
ATOM 586 C CA . ALA A 1 77 ? 9.609 -13.453 1.564 1 98.88 77 ALA A CA 1
ATOM 587 C C . ALA A 1 77 ? 8.117 -13.75 1.396 1 98.88 77 ALA A C 1
ATOM 589 O O . ALA A 1 77 ? 7.355 -13.688 2.363 1 98.88 77 ALA A O 1
ATOM 590 N N . GLN A 1 78 ? 7.723 -13.984 0.17 1 98.88 78 GLN A N 1
ATOM 591 C CA . GLN A 1 78 ? 6.328 -14.344 -0.09 1 98.88 78 GLN A CA 1
ATOM 592 C C . GLN A 1 78 ? 5.957 -15.648 0.604 1 98.88 78 GLN A C 1
ATOM 594 O O . GLN A 1 78 ? 4.836 -15.805 1.09 1 98.88 78 GLN A O 1
ATOM 599 N N . ALA A 1 79 ? 6.855 -16.641 0.619 1 98.94 79 ALA A N 1
ATOM 600 C CA . ALA A 1 79 ? 6.605 -17.891 1.316 1 98.94 79 ALA A CA 1
ATOM 601 C C . ALA A 1 79 ? 6.438 -17.672 2.816 1 98.94 79 ALA A C 1
ATOM 603 O O . ALA A 1 79 ? 5.57 -18.266 3.451 1 98.94 79 ALA A O 1
ATOM 604 N N . ASP A 1 80 ? 7.297 -16.812 3.4 1 98.88 80 ASP A N 1
ATOM 605 C CA . ASP A 1 80 ? 7.156 -16.453 4.809 1 98.88 80 ASP A CA 1
ATOM 606 C C . ASP A 1 80 ? 5.801 -15.805 5.074 1 98.88 80 ASP A C 1
ATOM 608 O O . ASP A 1 80 ? 5.152 -16.109 6.078 1 98.88 80 ASP A O 1
ATOM 612 N N . LEU A 1 81 ? 5.402 -14.953 4.184 1 98.88 81 LEU A N 1
ATOM 613 C CA . LEU A 1 81 ? 4.125 -14.266 4.34 1 98.88 81 LEU A CA 1
ATOM 614 C C . LEU A 1 81 ? 2.959 -15.234 4.219 1 98.88 81 LEU A C 1
ATOM 616 O O . LEU A 1 81 ? 1.95 -15.094 4.914 1 98.88 81 LEU A O 1
ATOM 620 N N . LEU A 1 82 ? 3.076 -16.203 3.303 1 98.88 82 LEU A N 1
ATOM 621 C CA . LEU A 1 82 ? 2.072 -17.25 3.189 1 98.88 82 LEU A CA 1
ATOM 622 C C . LEU A 1 82 ? 1.891 -17.984 4.52 1 98.88 82 LEU A C 1
ATOM 624 O O . LEU A 1 82 ? 0.761 -18.219 4.949 1 98.88 82 LEU A O 1
ATOM 628 N N . ALA A 1 83 ? 2.979 -18.344 5.184 1 98.88 83 ALA A N 1
ATOM 629 C CA . ALA A 1 83 ? 2.906 -19 6.48 1 98.88 83 ALA A CA 1
ATOM 630 C C . ALA A 1 83 ? 2.141 -18.141 7.488 1 98.88 83 ALA A C 1
ATOM 632 O O . ALA A 1 83 ? 1.306 -18.656 8.242 1 98.88 83 ALA A O 1
ATOM 633 N N . GLU A 1 84 ? 2.404 -16.859 7.492 1 98.81 84 GLU A N 1
ATOM 634 C CA . GLU A 1 84 ? 1.716 -15.938 8.391 1 98.81 84 GLU A CA 1
ATOM 635 C C . GLU A 1 84 ? 0.233 -15.836 8.047 1 98.81 84 GLU A C 1
ATOM 637 O O . GLU A 1 84 ? -0.613 -15.75 8.945 1 98.81 84 GLU A O 1
ATOM 642 N N . VAL A 1 85 ? -0.095 -15.789 6.742 1 98.81 85 VAL A N 1
ATOM 643 C CA . VAL A 1 85 ? -1.479 -15.734 6.285 1 98.81 85 VAL A CA 1
ATOM 644 C C . VAL A 1 85 ? -2.238 -16.953 6.797 1 98.81 85 VAL A C 1
ATOM 646 O O . VAL A 1 85 ? -3.332 -16.828 7.355 1 98.81 85 VAL A O 1
ATOM 649 N N . LEU A 1 86 ? -1.646 -18.109 6.605 1 98.56 86 LEU A N 1
ATOM 650 C CA . LEU A 1 86 ? -2.301 -19.344 7.016 1 98.56 86 LEU A CA 1
ATOM 651 C C . LEU A 1 86 ? -2.5 -19.391 8.531 1 98.56 86 LEU A C 1
ATOM 653 O O . LEU A 1 86 ? -3.576 -19.75 9.008 1 98.56 86 LEU A O 1
ATOM 657 N N . THR A 1 87 ? -1.47 -18.984 9.266 1 98.31 87 THR A N 1
ATOM 658 C CA . THR A 1 87 ? -1.564 -18.938 10.719 1 98.31 87 THR A CA 1
ATOM 659 C C . THR A 1 87 ? -2.693 -18 11.148 1 98.31 87 THR A C 1
ATOM 661 O O . THR A 1 87 ? -3.527 -18.375 11.977 1 98.31 87 THR A O 1
ATOM 664 N N . GLN A 1 88 ? -2.75 -16.875 10.578 1 97.62 88 GLN A N 1
ATOM 665 C CA . GLN A 1 88 ? -3.752 -15.875 10.945 1 97.62 88 GLN A CA 1
ATOM 666 C C . GLN A 1 88 ? -5.156 -16.359 10.594 1 97.62 88 GLN A C 1
ATOM 668 O O . GLN A 1 88 ? -6.117 -16.062 11.305 1 97.62 88 GLN A O 1
ATOM 673 N N . ARG A 1 89 ? -5.289 -17.094 9.508 1 96.81 89 ARG A N 1
ATOM 674 C CA . ARG A 1 89 ? -6.594 -17.562 9.047 1 96.81 89 ARG A CA 1
ATOM 675 C C . ARG A 1 89 ? -6.992 -18.859 9.742 1 96.81 89 ARG A C 1
ATOM 677 O O . ARG A 1 89 ? -8.055 -19.422 9.461 1 96.81 89 ARG A O 1
ATOM 684 N N . GLY A 1 90 ? -6.125 -19.391 10.602 1 96.38 90 GLY A N 1
ATOM 685 C CA . GLY A 1 90 ? -6.398 -20.609 11.328 1 96.38 90 GLY A CA 1
ATOM 686 C C . GLY A 1 90 ? -6.359 -21.844 10.453 1 96.38 90 GLY A C 1
ATOM 687 O O . GLY A 1 90 ? -7.082 -22.812 10.695 1 96.38 90 GLY A O 1
ATOM 688 N N . ILE A 1 91 ? -5.586 -21.797 9.391 1 97.25 91 ILE A N 1
ATOM 689 C CA . ILE A 1 91 ? -5.449 -22.922 8.469 1 97.25 91 ILE A CA 1
ATOM 690 C C . ILE A 1 91 ? -4.184 -23.703 8.805 1 97.25 91 ILE A C 1
ATOM 692 O O . ILE A 1 91 ? -3.074 -23.266 8.492 1 97.25 91 ILE A O 1
ATOM 696 N N . ARG A 1 92 ? -4.309 -24.828 9.43 1 96.31 92 ARG A N 1
ATOM 697 C CA . ARG A 1 92 ? -3.174 -25.625 9.891 1 96.31 92 ARG A CA 1
ATOM 698 C C . ARG A 1 92 ? -2.568 -26.422 8.734 1 96.31 92 ARG A C 1
ATOM 700 O O . ARG A 1 92 ? -1.35 -26.578 8.656 1 96.31 92 ARG A O 1
ATOM 707 N N . ARG A 1 93 ? -3.404 -26.844 7.867 1 96.44 93 ARG A N 1
ATOM 708 C CA . ARG A 1 93 ? -3.035 -27.656 6.707 1 96.44 93 ARG A CA 1
ATOM 709 C C . ARG A 1 93 ? -3.906 -27.312 5.504 1 96.44 93 ARG A C 1
ATOM 711 O O . ARG A 1 93 ? -5.102 -27.047 5.652 1 96.44 93 ARG A O 1
ATOM 718 N N . CYS A 1 94 ? -3.199 -27.328 4.285 1 97.94 94 CYS A N 1
ATOM 719 C CA . CYS A 1 94 ? -3.965 -26.906 3.117 1 97.94 94 CYS A CA 1
ATOM 720 C C . CYS A 1 94 ? -3.506 -27.656 1.869 1 97.94 94 CYS A C 1
ATOM 722 O O . CYS A 1 94 ? -2.463 -28.312 1.881 1 97.94 94 CYS A O 1
ATOM 724 N N . THR A 1 95 ? -4.375 -27.734 0.883 1 98.69 95 THR A N 1
ATOM 725 C CA . THR A 1 95 ? -3.965 -28.031 -0.484 1 98.69 95 THR A CA 1
ATOM 726 C C . THR A 1 95 ? -3.527 -26.766 -1.215 1 98.69 95 THR A C 1
ATOM 728 O O . THR A 1 95 ? -4.289 -25.812 -1.311 1 98.69 95 THR A O 1
ATOM 731 N N . LEU A 1 96 ? -2.336 -26.781 -1.67 1 98.88 96 LEU A N 1
ATOM 732 C CA . LEU A 1 96 ? -1.749 -25.609 -2.291 1 98.88 96 LEU A CA 1
ATOM 733 C C . LEU A 1 96 ? -1.684 -25.766 -3.805 1 98.88 96 LEU A C 1
ATOM 735 O O . LEU A 1 96 ? -1.105 -26.719 -4.309 1 98.88 96 LEU A O 1
ATOM 739 N N . ILE A 1 97 ? -2.357 -24.891 -4.508 1 98.94 97 ILE A N 1
ATOM 740 C CA . ILE A 1 97 ? -2.346 -24.812 -5.965 1 98.94 97 ILE A CA 1
ATOM 741 C C . ILE A 1 97 ? -1.57 -23.578 -6.414 1 98.94 97 ILE A C 1
ATOM 743 O O . ILE A 1 97 ? -2.031 -22.453 -6.23 1 98.94 97 ILE A O 1
ATOM 747 N N . ALA A 1 98 ? -0.435 -23.797 -7.074 1 98.94 98 ALA A N 1
ATOM 748 C CA . ALA A 1 98 ? 0.508 -22.688 -7.258 1 98.94 98 ALA A CA 1
ATOM 749 C C . ALA A 1 98 ? 0.986 -22.625 -8.703 1 98.94 98 ALA A C 1
ATOM 751 O O . ALA A 1 98 ? 1.37 -23.625 -9.289 1 98.94 98 ALA A O 1
ATOM 752 N N . HIS A 1 99 ? 0.988 -21.406 -9.258 1 98.94 99 HIS A N 1
ATOM 753 C CA . HIS A 1 99 ? 1.326 -21.172 -10.656 1 98.94 99 HIS A CA 1
ATOM 754 C C . HIS A 1 99 ? 2.551 -20.266 -10.781 1 98.94 99 HIS A C 1
ATOM 756 O O . HIS A 1 99 ? 2.658 -19.266 -10.086 1 98.94 99 HIS A O 1
ATOM 762 N N . ASP A 1 100 ? 3.506 -20.625 -11.672 1 98.75 100 ASP A N 1
ATOM 763 C CA . ASP A 1 100 ? 4.613 -19.766 -12.062 1 98.75 100 ASP A CA 1
ATOM 764 C C . ASP A 1 100 ? 5.445 -19.359 -10.852 1 98.75 100 ASP A C 1
ATOM 766 O O . ASP A 1 100 ? 5.918 -20.219 -10.102 1 98.75 100 ASP A O 1
ATOM 770 N N . ILE A 1 101 ? 5.656 -18.141 -10.5 1 98.62 101 ILE A N 1
ATOM 771 C CA . ILE A 1 101 ? 6.434 -17.734 -9.336 1 98.62 101 ILE A CA 1
ATOM 772 C C . ILE A 1 101 ? 5.695 -18.125 -8.055 1 98.62 101 ILE A C 1
ATOM 774 O O . ILE A 1 101 ? 6.32 -18.422 -7.035 1 98.62 101 ILE A O 1
ATOM 778 N N . GLY A 1 102 ? 4.359 -18.188 -8.125 1 98.88 102 GLY A N 1
ATOM 779 C CA . GLY A 1 102 ? 3.631 -18.797 -7.023 1 98.88 102 GLY A CA 1
ATOM 780 C C . GLY A 1 102 ? 4.055 -20.219 -6.738 1 98.88 102 GLY A C 1
ATOM 781 O O . GLY A 1 102 ? 3.98 -20.688 -5.598 1 98.88 102 GLY A O 1
ATOM 782 N N . GLY A 1 103 ? 4.465 -20.922 -7.781 1 98.94 103 GLY A N 1
ATOM 783 C CA . GLY A 1 103 ? 5.012 -22.266 -7.617 1 98.94 103 GLY A CA 1
ATOM 784 C C . GLY A 1 103 ? 6.297 -22.281 -6.816 1 98.94 103 GLY A C 1
ATOM 785 O O . GLY A 1 103 ? 6.52 -23.203 -6.02 1 98.94 103 GLY A O 1
ATOM 786 N N . ALA A 1 104 ? 7.211 -21.281 -7.086 1 98.88 104 ALA A N 1
ATOM 787 C CA . ALA A 1 104 ? 8.406 -21.156 -6.258 1 98.88 104 ALA A CA 1
ATOM 788 C C . ALA A 1 104 ? 8.039 -20.938 -4.793 1 98.88 104 ALA A C 1
ATOM 790 O O . ALA A 1 104 ? 8.609 -21.562 -3.9 1 98.88 104 ALA A O 1
ATOM 791 N N . VAL A 1 105 ? 7.07 -20.047 -4.578 1 98.94 105 VAL A N 1
ATOM 792 C CA . VAL A 1 105 ? 6.574 -19.781 -3.23 1 98.94 105 VAL A CA 1
ATOM 793 C C . VAL A 1 105 ? 6.051 -21.062 -2.609 1 98.94 105 VAL A C 1
ATOM 795 O O . VAL A 1 105 ? 6.359 -21.375 -1.456 1 98.94 105 VAL A O 1
ATOM 798 N N . GLY A 1 106 ? 5.301 -21.812 -3.348 1 98.94 106 GLY A N 1
ATOM 799 C CA . GLY A 1 106 ? 4.75 -23.078 -2.885 1 98.94 106 GLY A CA 1
ATOM 800 C C . GLY A 1 106 ? 5.816 -24.109 -2.555 1 98.94 106 GLY A C 1
ATOM 801 O O . GLY A 1 106 ? 5.727 -24.812 -1.54 1 98.94 106 GLY A O 1
ATOM 802 N N . GLN A 1 107 ? 6.805 -24.234 -3.42 1 98.88 107 GLN A N 1
ATOM 803 C CA . GLN A 1 107 ? 7.906 -25.156 -3.178 1 98.88 107 GLN A CA 1
ATOM 804 C C . GLN A 1 107 ? 8.656 -24.812 -1.896 1 98.88 107 GLN A C 1
ATOM 806 O O . GLN A 1 107 ? 8.938 -25.688 -1.075 1 98.88 107 GLN A O 1
ATOM 811 N N . ILE A 1 108 ? 8.961 -23.531 -1.74 1 98.88 108 ILE A N 1
ATOM 812 C CA . ILE A 1 108 ? 9.664 -23.078 -0.551 1 98.88 108 ILE A CA 1
ATOM 813 C C . ILE A 1 108 ? 8.82 -23.359 0.692 1 98.88 108 ILE A C 1
ATOM 815 O O . ILE A 1 108 ? 9.32 -23.922 1.671 1 98.88 108 ILE A O 1
ATOM 819 N N . PHE A 1 109 ? 7.559 -23.031 0.629 1 98.88 109 PHE A N 1
ATOM 820 C CA . PHE A 1 109 ? 6.668 -23.25 1.765 1 98.88 109 PHE A CA 1
ATOM 821 C C . PHE A 1 109 ? 6.555 -24.734 2.092 1 98.88 109 PHE A C 1
ATOM 823 O O . PHE A 1 109 ? 6.668 -25.125 3.254 1 98.88 109 PHE A O 1
ATOM 830 N N . ALA A 1 110 ? 6.379 -25.578 1.132 1 98.56 110 ALA A N 1
ATOM 831 C CA . ALA A 1 110 ? 6.156 -27 1.327 1 98.56 110 ALA A CA 1
ATOM 832 C C . ALA A 1 110 ? 7.383 -27.672 1.938 1 98.56 110 ALA A C 1
ATOM 834 O O . ALA A 1 110 ? 7.258 -28.609 2.73 1 98.56 110 ALA A O 1
ATOM 835 N N . THR A 1 111 ? 8.523 -27.203 1.578 1 98.38 111 THR A N 1
ATOM 836 C CA . THR A 1 111 ? 9.742 -27.812 2.09 1 98.38 111 THR A CA 1
ATOM 837 C C . THR A 1 111 ? 10.039 -27.312 3.504 1 98.38 111 THR A C 1
ATOM 839 O O . THR A 1 111 ? 10.586 -28.062 4.324 1 98.38 111 THR A O 1
ATOM 842 N N . ARG A 1 112 ? 9.641 -26.125 3.818 1 98.12 112 ARG A N 1
ATOM 843 C CA . ARG A 1 112 ? 9.875 -25.562 5.145 1 98.12 112 ARG A CA 1
ATOM 844 C C . ARG A 1 112 ? 8.812 -26.016 6.129 1 98.12 112 ARG A C 1
ATOM 846 O O . ARG A 1 112 ? 9.078 -26.141 7.328 1 98.12 112 ARG A O 1
ATOM 853 N N . HIS A 1 113 ? 7.613 -26.25 5.609 1 98 113 HIS A N 1
ATOM 854 C CA . HIS A 1 113 ? 6.469 -26.609 6.434 1 98 113 HIS A CA 1
ATOM 855 C C . HIS A 1 113 ? 5.742 -27.828 5.859 1 98 113 HIS A C 1
ATOM 857 O O . HIS A 1 113 ? 4.551 -27.75 5.547 1 98 113 HIS A O 1
ATOM 863 N N . PRO A 1 114 ? 6.398 -28.938 5.816 1 96.88 114 PRO A N 1
ATOM 864 C CA . PRO A 1 114 ? 5.781 -30.109 5.18 1 96.88 114 PRO A CA 1
ATOM 865 C C . PRO A 1 114 ? 4.469 -30.516 5.848 1 96.88 114 PRO A C 1
ATOM 867 O O . PRO A 1 114 ? 3.555 -31 5.176 1 96.88 114 PRO A O 1
ATOM 870 N N . ASP A 1 115 ? 4.316 -30.25 7.121 1 96.62 115 ASP A N 1
ATOM 871 C CA . ASP A 1 115 ? 3.115 -30.609 7.859 1 96.62 115 ASP A CA 1
ATOM 872 C C . ASP A 1 115 ? 1.95 -29.688 7.516 1 96.62 115 ASP A C 1
ATOM 874 O O . ASP A 1 115 ? 0.794 -30 7.812 1 96.62 115 ASP A O 1
ATOM 878 N N . GLY A 1 116 ? 2.25 -28.594 6.848 1 96.88 116 GLY A N 1
ATOM 879 C CA . GLY A 1 116 ? 1.218 -27.625 6.492 1 96.88 116 GLY A CA 1
ATOM 880 C C . GLY A 1 116 ? 0.599 -27.891 5.133 1 96.88 116 GLY A C 1
ATOM 881 O O . GLY A 1 116 ? -0.342 -27.203 4.727 1 96.88 116 GLY A O 1
ATOM 882 N N . ILE A 1 117 ? 1.069 -28.953 4.473 1 97.38 117 ILE A N 1
ATOM 883 C CA . ILE A 1 117 ? 0.613 -29.219 3.111 1 97.38 117 ILE A CA 1
ATOM 884 C C . ILE A 1 117 ? -0.076 -30.578 3.059 1 97.38 117 ILE A C 1
ATOM 886 O O . ILE A 1 117 ? 0.525 -31.609 3.404 1 97.38 117 ILE A O 1
ATOM 890 N N . GLN A 1 118 ? -1.297 -30.547 2.721 1 97.25 118 GLN A N 1
ATOM 891 C CA . GLN A 1 118 ? -2.021 -31.797 2.484 1 97.25 118 GLN A CA 1
ATOM 892 C C . GLN A 1 118 ? -1.741 -32.344 1.085 1 97.25 118 GLN A C 1
ATOM 894 O O . GLN A 1 118 ? -1.545 -33.531 0.907 1 97.25 118 GLN A O 1
ATOM 899 N N . ARG A 1 119 ? -1.788 -31.453 0.125 1 98.38 119 ARG A N 1
ATOM 900 C CA . ARG A 1 119 ? -1.483 -31.734 -1.274 1 98.38 119 ARG A CA 1
ATOM 901 C C . ARG A 1 119 ? -0.873 -30.516 -1.957 1 98.38 119 ARG A C 1
ATOM 903 O O . ARG A 1 119 ? -1.077 -29.391 -1.515 1 98.38 119 ARG A O 1
ATOM 910 N N . LEU A 1 120 ? -0.142 -30.812 -3.014 1 98.69 120 LEU A N 1
ATOM 911 C CA . LEU A 1 120 ? 0.53 -29.734 -3.748 1 98.69 120 LEU A CA 1
ATOM 912 C C . LEU A 1 120 ? 0.283 -29.875 -5.246 1 98.69 120 LEU A C 1
ATOM 914 O O . LEU A 1 120 ? 0.385 -30.969 -5.801 1 98.69 120 LEU A O 1
ATOM 918 N N . MET A 1 121 ? -0.134 -28.812 -5.844 1 98.94 121 MET A N 1
ATOM 919 C CA . MET A 1 121 ? -0.188 -28.75 -7.301 1 98.94 121 MET A CA 1
ATOM 920 C C . MET A 1 121 ? 0.715 -27.625 -7.824 1 98.94 121 MET A C 1
ATOM 922 O O . MET A 1 121 ? 0.641 -26.5 -7.355 1 98.94 121 MET A O 1
ATOM 926 N N . LEU A 1 122 ? 1.555 -27.969 -8.711 1 98.94 122 LEU A N 1
ATOM 927 C CA . LEU A 1 122 ? 2.416 -27.016 -9.398 1 98.94 122 LEU A CA 1
ATOM 928 C C . LEU A 1 122 ? 2.021 -26.875 -10.867 1 98.94 122 LEU A C 1
ATOM 930 O O . LEU A 1 122 ? 2.004 -27.875 -11.602 1 98.94 122 LEU A O 1
ATOM 934 N N . ILE A 1 123 ? 1.67 -25.688 -11.25 1 98.94 123 ILE A N 1
ATOM 935 C CA . ILE A 1 123 ? 1.235 -25.406 -12.617 1 98.94 123 ILE A CA 1
ATOM 936 C C . ILE A 1 123 ? 2.234 -24.469 -13.289 1 98.94 123 ILE A C 1
ATOM 938 O O . ILE A 1 123 ? 2.4 -23.312 -12.875 1 98.94 123 ILE A O 1
ATOM 942 N N . ASP A 1 124 ? 2.861 -24.922 -14.375 1 98.94 124 ASP A N 1
ATOM 943 C CA . ASP A 1 124 ? 3.812 -24.094 -15.117 1 98.94 124 ASP A CA 1
ATOM 944 C C . ASP A 1 124 ? 4.719 -23.312 -14.172 1 98.94 124 ASP A C 1
ATOM 946 O O . ASP A 1 124 ? 4.871 -22.094 -14.32 1 98.94 124 ASP A O 1
ATOM 950 N N . SER A 1 125 ? 5.293 -23.969 -13.227 1 98.81 125 SER A N 1
ATOM 951 C CA . SER A 1 125 ? 6.008 -23.359 -12.117 1 98.81 125 SER A CA 1
ATOM 952 C C . SER A 1 125 ? 7.457 -23.062 -12.484 1 98.81 125 SER A C 1
ATOM 954 O O . SER A 1 125 ? 8.086 -23.844 -13.203 1 98.81 125 SER A O 1
ATOM 956 N N . VAL A 1 126 ? 7.965 -21.969 -11.953 1 98.69 126 VAL A N 1
ATOM 957 C CA . VAL A 1 126 ? 9.414 -21.812 -11.969 1 98.69 126 VAL A CA 1
ATOM 958 C C . VAL A 1 126 ? 10.047 -22.75 -10.93 1 98.69 126 VAL A C 1
ATOM 960 O O . VAL A 1 126 ? 9.461 -22.984 -9.867 1 98.69 126 VAL A O 1
ATOM 963 N N . SER A 1 127 ? 11.211 -23.328 -11.188 1 98.69 127 SER A N 1
ATOM 964 C CA . SER A 1 127 ? 11.969 -24.25 -10.336 1 98.69 127 SER A CA 1
ATOM 965 C C . SER A 1 127 ? 13.438 -24.281 -10.742 1 98.69 127 SER A C 1
ATOM 967 O O . SER A 1 127 ? 13.797 -23.875 -11.844 1 98.69 127 SER A O 1
ATOM 969 N N . TYR A 1 128 ? 14.219 -24.719 -9.836 1 98.62 128 TYR A N 1
ATOM 970 C CA . TYR A 1 128 ? 15.633 -24.906 -10.117 1 98.62 128 TYR A CA 1
ATOM 971 C C . TYR A 1 128 ? 16.25 -23.625 -10.68 1 98.62 128 TYR A C 1
ATOM 973 O O . TYR A 1 128 ? 16.172 -22.562 -10.055 1 98.62 128 TYR A O 1
ATOM 981 N N . ASP A 1 129 ? 16.922 -23.641 -11.75 1 98.06 129 ASP A N 1
ATOM 982 C CA . ASP A 1 129 ? 17.516 -22.484 -12.414 1 98.06 129 ASP A CA 1
ATOM 983 C C . ASP A 1 129 ? 16.719 -22.094 -13.656 1 98.06 129 ASP A C 1
ATOM 985 O O . ASP A 1 129 ? 17.266 -21.516 -14.594 1 98.06 129 ASP A O 1
ATOM 989 N N . SER A 1 130 ? 15.461 -22.484 -13.68 1 98.06 130 SER A N 1
ATOM 990 C CA . SER A 1 130 ? 14.648 -22.297 -14.875 1 98.06 130 SER A CA 1
ATOM 991 C C . SER A 1 130 ? 14.344 -20.828 -15.109 1 98.06 130 SER A C 1
ATOM 993 O O . SER A 1 130 ? 13.734 -20.469 -16.109 1 98.06 130 SER A O 1
ATOM 995 N N . TRP A 1 131 ? 14.703 -19.891 -14.195 1 97 131 TRP A N 1
ATOM 996 C CA . TRP A 1 131 ? 14.375 -18.469 -14.211 1 97 131 TRP A CA 1
ATOM 997 C C . TRP A 1 131 ? 15.469 -17.641 -13.539 1 97 131 TRP A C 1
ATOM 999 O O . TRP A 1 131 ? 16.25 -18.172 -12.742 1 97 131 TRP A O 1
ATOM 1009 N N . PRO A 1 132 ? 15.617 -16.406 -13.812 1 96.38 132 PRO A N 1
ATOM 1010 C CA . PRO A 1 132 ? 14.945 -15.773 -14.945 1 96.38 132 PRO A CA 1
ATOM 1011 C C . PRO A 1 132 ? 15.57 -16.156 -16.281 1 96.38 132 PRO A C 1
ATOM 1013 O O . PRO A 1 132 ? 16.656 -16.719 -16.328 1 96.38 132 PRO A O 1
ATOM 1016 N N . SER A 1 133 ? 14.812 -15.938 -17.344 1 92.5 133 SER A N 1
ATOM 1017 C CA . SER A 1 133 ? 15.383 -16.141 -18.656 1 92.5 133 SER A CA 1
ATOM 1018 C C . SER A 1 133 ? 16.656 -15.32 -18.859 1 92.5 133 SER A C 1
ATOM 1020 O O . SER A 1 133 ? 16.891 -14.367 -18.109 1 92.5 133 SER A O 1
ATOM 1022 N N . SER A 1 134 ? 17.391 -15.711 -19.891 1 89.38 134 SER A N 1
ATOM 1023 C CA . SER A 1 134 ? 18.609 -14.969 -20.188 1 89.38 134 SER A CA 1
ATOM 1024 C C . SER A 1 134 ? 18.312 -13.508 -20.5 1 89.38 134 SER A C 1
ATOM 1026 O O . SER A 1 134 ? 19.078 -12.617 -20.125 1 89.38 134 SER A O 1
ATOM 1028 N N . THR A 1 135 ? 17.203 -13.281 -21.141 1 87.56 135 THR A N 1
ATOM 1029 C CA . THR A 1 135 ? 16.797 -11.922 -21.5 1 87.56 135 THR A CA 1
ATOM 1030 C C . THR A 1 135 ? 16.562 -11.086 -20.25 1 87.56 135 THR A C 1
ATOM 1032 O O . THR A 1 135 ? 17.141 -10 -20.109 1 87.56 135 THR A O 1
ATOM 1035 N N . TRP A 1 136 ? 15.883 -11.594 -19.312 1 90.38 136 TRP A N 1
ATOM 1036 C CA . TRP A 1 136 ? 15.562 -10.82 -18.109 1 90.38 136 TRP A CA 1
ATOM 1037 C C . TRP A 1 136 ? 16.766 -10.711 -17.188 1 90.38 136 TRP A C 1
ATOM 1039 O O . TRP A 1 136 ? 16.938 -9.703 -16.5 1 90.38 136 TRP A O 1
ATOM 1049 N N . ARG A 1 137 ? 17.625 -11.672 -17.203 1 91.31 137 ARG A N 1
ATOM 1050 C CA . ARG A 1 137 ? 18.875 -11.578 -16.438 1 91.31 137 ARG A CA 1
ATOM 1051 C C . ARG A 1 137 ? 19.703 -10.383 -16.906 1 91.31 137 ARG A C 1
ATOM 1053 O O . ARG A 1 137 ? 20.234 -9.633 -16.094 1 91.31 137 ARG A O 1
ATOM 1060 N N . LYS A 1 138 ? 19.75 -10.242 -18.203 1 90.44 138 LYS A N 1
ATOM 1061 C CA . LYS A 1 138 ? 20.5 -9.133 -18.781 1 90.44 138 LYS A CA 1
ATOM 1062 C C . LYS A 1 138 ? 19.859 -7.793 -18.453 1 90.44 138 LYS A C 1
ATOM 1064 O O . LYS A 1 138 ? 20.547 -6.824 -18.125 1 90.44 138 LYS A O 1
ATOM 1069 N N . ILE A 1 139 ? 18.578 -7.738 -18.562 1 85.81 139 ILE A N 1
ATOM 1070 C CA . ILE A 1 139 ? 17.859 -6.504 -18.281 1 85.81 139 ILE A CA 1
ATOM 1071 C C . ILE A 1 139 ? 18.047 -6.105 -16.812 1 85.81 139 ILE A C 1
ATOM 1073 O O . ILE A 1 139 ? 18.359 -4.945 -16.516 1 85.81 139 ILE A O 1
ATOM 1077 N N . ILE A 1 140 ? 17.922 -7.027 -15.914 1 88.81 140 ILE A N 1
ATOM 1078 C CA . ILE A 1 140 ? 18.031 -6.77 -14.484 1 88.81 140 ILE A CA 1
ATOM 1079 C C . ILE A 1 140 ? 19.453 -6.289 -14.156 1 88.81 140 ILE A C 1
ATOM 1081 O O . ILE A 1 140 ? 19.625 -5.336 -13.391 1 88.81 140 ILE A O 1
ATOM 1085 N N . ARG A 1 141 ? 20.359 -6.887 -14.742 1 86.69 141 ARG A N 1
ATOM 1086 C CA . ARG A 1 141 ? 21.766 -6.59 -14.453 1 86.69 141 ARG A CA 1
ATOM 1087 C C . ARG A 1 141 ? 22.172 -5.238 -15.031 1 86.69 141 ARG A C 1
ATOM 1089 O O . ARG A 1 141 ? 22.828 -4.441 -14.367 1 86.69 141 ARG A O 1
ATOM 1096 N N . ASP A 1 142 ? 21.688 -4.969 -16.234 1 87.88 142 ASP A N 1
ATOM 1097 C CA . ASP A 1 142 ? 22.359 -3.893 -16.953 1 87.88 142 ASP A CA 1
ATOM 1098 C C . ASP A 1 142 ? 21.391 -2.756 -17.266 1 87.88 142 ASP A C 1
ATOM 1100 O O . ASP A 1 142 ? 21.797 -1.643 -17.594 1 87.88 142 ASP A O 1
ATOM 1104 N N . HIS A 1 143 ? 20.109 -3.008 -17.141 1 85.44 143 HIS A N 1
ATOM 1105 C CA . HIS A 1 143 ? 19.219 -2.041 -17.766 1 85.44 143 HIS A CA 1
ATOM 1106 C C . HIS A 1 143 ? 17.969 -1.797 -16.922 1 85.44 143 HIS A C 1
ATOM 1108 O O . HIS A 1 143 ? 16.984 -1.239 -17.422 1 85.44 143 HIS A O 1
ATOM 1114 N N . LEU A 1 144 ? 17.969 -2.186 -15.75 1 84.25 144 LEU A N 1
ATOM 1115 C CA . LEU A 1 144 ? 16.734 -2.176 -14.977 1 84.25 144 LEU A CA 1
ATOM 1116 C C . LEU A 1 144 ? 16.219 -0.75 -14.781 1 84.25 144 LEU A C 1
ATOM 1118 O O . LEU A 1 144 ? 15.031 -0.486 -14.938 1 84.25 144 LEU A O 1
ATOM 1122 N N . ASP A 1 145 ? 17.078 0.167 -14.547 1 81.12 145 ASP A N 1
ATOM 1123 C CA . ASP A 1 145 ? 16.672 1.547 -14.297 1 81.12 145 ASP A CA 1
ATOM 1124 C C . ASP A 1 145 ? 16.094 2.193 -15.562 1 81.12 145 ASP A C 1
ATOM 1126 O O . ASP A 1 145 ? 15.156 2.984 -15.484 1 81.12 145 ASP A O 1
ATOM 1130 N N . ASP A 1 146 ? 16.672 1.857 -16.656 1 84.5 146 ASP A N 1
ATOM 1131 C CA . ASP A 1 146 ? 16.188 2.367 -17.922 1 84.5 146 ASP A CA 1
ATOM 1132 C C . ASP A 1 146 ? 14.789 1.827 -18.234 1 84.5 146 ASP A C 1
ATOM 1134 O O . ASP A 1 146 ? 13.922 2.566 -18.703 1 84.5 146 ASP A O 1
ATOM 1138 N N . TYR A 1 147 ? 14.695 0.623 -18.016 1 84.12 147 TYR A N 1
ATOM 1139 C CA . TYR A 1 147 ? 13.391 0.006 -18.266 1 84.12 147 TYR A CA 1
ATOM 1140 C C . TYR A 1 147 ? 12.344 0.558 -17.297 1 84.12 147 TYR A C 1
ATOM 1142 O O . TYR A 1 147 ? 11.203 0.809 -17.703 1 84.12 147 TYR A O 1
ATOM 1150 N N . ALA A 1 148 ? 12.711 0.783 -16.141 1 84.75 148 ALA A N 1
ATOM 1151 C CA . ALA A 1 148 ? 11.797 1.312 -15.133 1 84.75 148 ALA A CA 1
ATOM 1152 C C . ALA A 1 148 ? 11.383 2.742 -15.469 1 84.75 148 ALA A C 1
ATOM 1154 O O . ALA A 1 148 ? 10.344 3.223 -15.008 1 84.75 148 ALA A O 1
ATOM 1155 N N . ALA A 1 149 ? 12.133 3.344 -16.266 1 83.94 149 ALA A N 1
ATOM 1156 C CA . ALA A 1 149 ? 11.875 4.738 -16.609 1 83.94 149 ALA A CA 1
ATOM 1157 C C . ALA A 1 149 ? 11.242 4.859 -17.984 1 83.94 149 ALA A C 1
ATOM 1159 O O . ALA A 1 149 ? 11.047 5.965 -18.5 1 83.94 149 ALA A O 1
ATOM 1160 N N . MET A 1 150 ? 10.906 3.709 -18.609 1 88.31 150 MET A N 1
ATOM 1161 C CA . MET A 1 150 ? 10.398 3.764 -19.969 1 88.31 150 MET A CA 1
ATOM 1162 C C . MET A 1 150 ? 9.031 4.441 -20.016 1 88.31 150 MET A C 1
ATOM 1164 O O . MET A 1 150 ? 8.273 4.387 -19.047 1 88.31 150 MET A O 1
ATOM 1168 N N . PRO A 1 151 ? 8.703 5.098 -21.156 1 90.12 151 PRO A N 1
ATOM 1169 C CA . PRO A 1 151 ? 7.395 5.734 -21.312 1 90.12 151 PRO A CA 1
ATOM 1170 C C . PRO A 1 151 ? 6.238 4.742 -21.172 1 90.12 151 PRO A C 1
ATOM 1172 O O . PRO A 1 151 ? 6.383 3.568 -21.531 1 90.12 151 PRO A O 1
ATOM 1175 N N . ARG A 1 152 ? 5.141 5.215 -20.766 1 92.75 152 ARG A N 1
ATOM 1176 C CA . ARG A 1 152 ? 3.945 4.414 -20.516 1 92.75 152 ARG A CA 1
ATOM 1177 C C . ARG A 1 152 ? 3.598 3.555 -21.734 1 92.75 152 ARG A C 1
ATOM 1179 O O . ARG A 1 152 ? 3.326 2.361 -21.594 1 92.75 152 ARG A O 1
ATOM 1186 N N . ALA A 1 153 ? 3.609 4.121 -22.891 1 95.19 153 ALA A N 1
ATOM 1187 C CA . ALA A 1 153 ? 3.215 3.422 -24.109 1 95.19 153 ALA A CA 1
ATOM 1188 C C . ALA A 1 153 ? 4.156 2.258 -24.406 1 95.19 153 ALA A C 1
ATOM 1190 O O . ALA A 1 153 ? 3.719 1.188 -24.844 1 95.19 153 ALA A O 1
ATOM 1191 N N . ASP A 1 154 ? 5.453 2.49 -24.188 1 96.31 154 ASP A N 1
ATOM 1192 C CA . ASP A 1 154 ? 6.441 1.443 -24.406 1 96.31 154 ASP A CA 1
ATOM 1193 C C . ASP A 1 154 ? 6.281 0.309 -23.406 1 96.31 154 ASP A C 1
ATOM 1195 O O . ASP A 1 154 ? 6.414 -0.865 -23.75 1 96.31 154 ASP A O 1
ATOM 1199 N N . PHE A 1 155 ? 6.004 0.642 -22.188 1 96.44 155 PHE A N 1
ATOM 1200 C CA . PHE A 1 155 ? 5.781 -0.348 -21.141 1 96.44 155 PHE A CA 1
ATOM 1201 C C . PHE A 1 155 ? 4.578 -1.223 -21.469 1 96.44 155 PHE A C 1
ATOM 1203 O O . PHE A 1 155 ? 4.652 -2.449 -21.391 1 96.44 155 PHE A O 1
ATOM 1210 N N . GLU A 1 156 ? 3.502 -0.587 -21.859 1 97.06 156 GLU A N 1
ATOM 1211 C CA . GLU A 1 156 ? 2.277 -1.315 -22.172 1 97.06 156 GLU A CA 1
ATOM 1212 C C . GLU A 1 156 ? 2.482 -2.246 -23.375 1 97.06 156 GLU A C 1
ATOM 1214 O O . GLU A 1 156 ? 1.98 -3.373 -23.375 1 97.06 156 GLU A O 1
ATOM 1219 N N . ALA A 1 157 ? 3.213 -1.743 -24.359 1 97.88 157 ALA A N 1
ATOM 1220 C CA . ALA A 1 157 ? 3.516 -2.58 -25.516 1 97.88 157 ALA A CA 1
ATOM 1221 C C . ALA A 1 157 ? 4.359 -3.787 -25.109 1 97.88 157 ALA A C 1
ATOM 1223 O O . ALA A 1 157 ? 4.105 -4.906 -25.562 1 97.88 157 ALA A O 1
ATOM 1224 N N . MET A 1 158 ? 5.352 -3.525 -24.328 1 96.81 158 MET A N 1
ATOM 1225 C CA . MET A 1 158 ? 6.219 -4.602 -23.859 1 96.81 158 MET A CA 1
ATOM 1226 C C . MET A 1 158 ? 5.418 -5.645 -23.078 1 96.81 158 MET A C 1
ATOM 1228 O O . MET A 1 158 ? 5.523 -6.84 -23.359 1 96.81 158 MET A O 1
ATOM 1232 N N . LEU A 1 159 ? 4.578 -5.211 -22.125 1 98.19 159 LEU A N 1
ATOM 1233 C CA . LEU A 1 159 ? 3.836 -6.145 -21.281 1 98.19 159 LEU A CA 1
ATOM 1234 C C . LEU A 1 159 ? 2.768 -6.871 -22.094 1 98.19 159 LEU A C 1
ATOM 1236 O O . LEU A 1 159 ? 2.5 -8.055 -21.859 1 98.19 159 LEU A O 1
ATOM 1240 N N . THR A 1 160 ? 2.188 -6.156 -23.047 1 98.5 160 THR A N 1
ATOM 1241 C CA . THR A 1 160 ? 1.215 -6.785 -23.938 1 98.5 160 THR A CA 1
ATOM 1242 C C . THR A 1 160 ? 1.857 -7.926 -24.719 1 98.5 160 THR A C 1
ATOM 1244 O O . THR A 1 160 ? 1.283 -9.008 -24.828 1 98.5 160 THR A O 1
ATOM 1247 N N . ARG A 1 161 ? 3.012 -7.633 -25.25 1 97.62 161 ARG A N 1
ATOM 1248 C CA . ARG A 1 161 ? 3.732 -8.672 -25.984 1 97.62 161 ARG A CA 1
ATOM 1249 C C . ARG A 1 161 ? 4.027 -9.867 -25.094 1 97.62 161 ARG A C 1
ATOM 1251 O O . ARG A 1 161 ? 3.812 -11.016 -25.484 1 97.62 161 ARG A O 1
ATOM 1258 N N . GLN A 1 162 ? 4.512 -9.633 -23.938 1 97 162 GLN A N 1
ATOM 1259 C CA . GLN A 1 162 ? 4.816 -10.703 -22.984 1 97 162 GLN A CA 1
ATOM 1260 C C . GLN A 1 162 ? 3.561 -11.5 -22.656 1 97 162 GLN A C 1
ATOM 1262 O O . GLN A 1 162 ? 3.586 -12.734 -22.656 1 97 162 GLN A O 1
ATOM 1267 N N . LEU A 1 163 ? 2.455 -10.797 -22.344 1 98.5 163 LEU A N 1
ATOM 1268 C CA . LEU A 1 163 ? 1.213 -11.445 -21.953 1 98.5 163 LEU A CA 1
ATOM 1269 C C . LEU A 1 163 ? 0.651 -12.289 -23.094 1 98.5 163 LEU A C 1
ATOM 1271 O O . LEU A 1 163 ? 0.131 -13.383 -22.859 1 98.5 163 LEU A O 1
ATOM 1275 N N . THR A 1 164 ? 0.807 -11.797 -24.281 1 98.25 164 THR A N 1
ATOM 1276 C CA . THR A 1 164 ? 0.294 -12.531 -25.438 1 98.25 164 THR A CA 1
ATOM 1277 C C . THR A 1 164 ? 1.063 -13.836 -25.641 1 98.25 164 THR A C 1
ATOM 1279 O O . THR A 1 164 ? 0.491 -14.836 -26.062 1 98.25 164 THR A O 1
ATOM 1282 N N . MET A 1 165 ? 2.291 -13.875 -25.219 1 97.38 165 MET A N 1
ATOM 1283 C CA . MET A 1 165 ? 3.143 -15.055 -25.359 1 97.38 165 MET A CA 1
ATOM 1284 C C . MET A 1 165 ? 2.76 -16.125 -24.359 1 97.38 165 MET A C 1
ATOM 1286 O O . MET A 1 165 ? 3.188 -17.281 -24.469 1 97.38 165 MET A O 1
ATOM 1290 N N . THR A 1 166 ? 1.951 -15.812 -23.375 1 98.38 166 THR A N 1
ATOM 1291 C CA . THR A 1 166 ? 1.681 -16.734 -22.281 1 98.38 166 THR A CA 1
ATOM 1292 C C . THR A 1 166 ? 0.641 -17.766 -22.688 1 98.38 166 THR A C 1
ATOM 1294 O O . THR A 1 166 ? 0.467 -18.781 -22 1 98.38 166 THR A O 1
ATOM 1297 N N . VAL A 1 167 ? -0.082 -17.531 -23.766 1 98.75 167 VAL A N 1
ATOM 1298 C CA . VAL A 1 167 ? -1.152 -18.438 -24.172 1 98.75 167 VAL A CA 1
ATOM 1299 C C . VAL A 1 167 ? -0.81 -19.078 -25.516 1 98.75 167 VAL A C 1
ATOM 1301 O O . VAL A 1 167 ? -0.059 -18.5 -26.312 1 98.75 167 VAL A O 1
ATOM 1304 N N . ALA A 1 168 ? -1.346 -20.281 -25.703 1 98.25 168 ALA A N 1
ATOM 1305 C CA . ALA A 1 168 ? -1.113 -20.984 -26.969 1 98.25 168 ALA A CA 1
ATOM 1306 C C . ALA A 1 168 ? -1.862 -20.297 -28.109 1 98.25 168 ALA A C 1
ATOM 1308 O O . ALA A 1 168 ? -1.354 -20.219 -29.234 1 98.25 168 ALA A O 1
ATOM 1309 N N . ASP A 1 169 ? -3.064 -19.875 -27.828 1 96.31 169 ASP A N 1
ATOM 1310 C CA . ASP A 1 169 ? -3.885 -19.094 -28.75 1 96.31 169 ASP A CA 1
ATOM 1311 C C . ASP A 1 169 ? -3.904 -17.609 -28.344 1 96.31 169 ASP A C 1
ATOM 1313 O O . ASP A 1 169 ? -4.609 -17.234 -27.422 1 96.31 169 ASP A O 1
ATOM 1317 N N . PRO A 1 170 ? -3.236 -16.797 -29.141 1 96.31 170 PRO A N 1
ATOM 1318 C CA . PRO A 1 170 ? -3.092 -15.391 -28.766 1 96.31 170 PRO A CA 1
ATOM 1319 C C . PRO A 1 170 ? -4.434 -14.672 -28.641 1 96.31 170 PRO A C 1
ATOM 1321 O O . PRO A 1 170 ? -4.535 -13.664 -27.938 1 96.31 170 PRO A O 1
ATOM 1324 N N . THR A 1 171 ? -5.461 -15.195 -29.281 1 96.75 171 THR A N 1
ATOM 1325 C CA . THR A 1 171 ? -6.762 -14.539 -29.234 1 96.75 171 THR A CA 1
ATOM 1326 C C . THR A 1 171 ? -7.371 -14.641 -27.844 1 96.75 171 THR A C 1
ATOM 1328 O O . THR A 1 171 ? -8.297 -13.898 -27.516 1 96.75 171 THR A O 1
ATOM 1331 N N . ARG A 1 172 ? -6.82 -15.508 -27.031 1 97.38 172 ARG A N 1
ATOM 1332 C CA . ARG A 1 172 ? -7.301 -15.68 -25.656 1 97.38 172 ARG A CA 1
ATOM 1333 C C . ARG A 1 172 ? -6.781 -14.562 -24.75 1 97.38 172 ARG A C 1
ATOM 1335 O O . ARG A 1 172 ? -7.297 -14.359 -23.656 1 97.38 172 ARG A O 1
ATOM 1342 N N . MET A 1 173 ? -5.734 -13.852 -25.188 1 98.44 173 MET A N 1
ATOM 1343 C CA . MET A 1 173 ? -5.164 -12.727 -24.453 1 98.44 173 MET A CA 1
ATOM 1344 C C . MET A 1 173 ? -5.398 -11.414 -25.188 1 98.44 173 MET A C 1
ATOM 1346 O O . MET A 1 173 ? -4.445 -10.75 -25.609 1 98.44 173 MET A O 1
ATOM 1350 N N . ALA A 1 174 ? -6.637 -11.102 -25.312 1 98.06 174 ALA A N 1
ATOM 1351 C CA . ALA A 1 174 ? -7.098 -9.898 -26 1 98.06 174 ALA A CA 1
ATOM 1352 C C . ALA A 1 174 ? -8.336 -9.32 -25.312 1 98.06 174 ALA A C 1
ATOM 1354 O O . ALA A 1 174 ? -8.875 -9.922 -24.375 1 98.06 174 ALA A O 1
ATOM 1355 N N . GLY A 1 175 ? -8.695 -8.133 -25.625 1 97.81 175 GLY A N 1
ATOM 1356 C CA . GLY A 1 175 ? -9.898 -7.516 -25.094 1 97.81 175 GLY A CA 1
ATOM 1357 C C . GLY A 1 175 ? -9.883 -7.387 -23.578 1 97.81 175 GLY A C 1
ATOM 1358 O O . GLY A 1 175 ? -8.906 -6.891 -23 1 97.81 175 GLY A O 1
ATOM 1359 N N . ASP A 1 176 ? -11.008 -7.832 -22.969 1 97.75 176 ASP A N 1
ATOM 1360 C CA . ASP A 1 176 ? -11.195 -7.672 -21.531 1 97.75 176 ASP A CA 1
ATOM 1361 C C . ASP A 1 176 ? -10.172 -8.492 -20.734 1 97.75 176 ASP A C 1
ATOM 1363 O O . ASP A 1 176 ? -9.742 -8.086 -19.656 1 97.75 176 ASP A O 1
ATOM 1367 N N . THR A 1 177 ? -9.812 -9.625 -21.344 1 98.19 177 THR A N 1
ATOM 1368 C CA . THR A 1 177 ? -8.828 -10.461 -20.656 1 98.19 177 THR A CA 1
ATOM 1369 C C . THR A 1 177 ? -7.484 -9.75 -20.562 1 98.19 177 THR A C 1
ATOM 1371 O O . THR A 1 177 ? -6.914 -9.648 -19.469 1 98.19 177 THR A O 1
ATOM 1374 N N . LEU A 1 178 ? -7 -9.266 -21.719 1 98.56 178 LEU A N 1
ATOM 1375 C CA . LEU A 1 178 ? -5.738 -8.539 -21.719 1 98.56 178 LEU A CA 1
ATOM 1376 C C . LEU A 1 178 ? -5.812 -7.316 -20.812 1 98.56 178 LEU A C 1
ATOM 1378 O O . LEU A 1 178 ? -4.875 -7.039 -20.047 1 98.56 178 LEU A O 1
ATOM 1382 N N . GLU A 1 179 ? -6.902 -6.645 -20.859 1 98.06 179 GLU A N 1
ATOM 1383 C CA . GLU A 1 179 ? -7.074 -5.438 -20.047 1 98.06 179 GLU A CA 1
ATOM 1384 C C . GLU A 1 179 ? -6.996 -5.758 -18.562 1 98.06 179 GLU A C 1
ATOM 1386 O O . GLU A 1 179 ? -6.434 -4.98 -17.781 1 98.06 179 GLU A O 1
ATOM 1391 N N . ALA A 1 180 ? -7.555 -6.859 -18.141 1 97.75 180 ALA A N 1
ATOM 1392 C CA . ALA A 1 180 ? -7.559 -7.238 -16.734 1 97.75 180 ALA A CA 1
ATOM 1393 C C . ALA A 1 180 ? -6.141 -7.465 -16.219 1 97.75 180 ALA A C 1
ATOM 1395 O O . ALA A 1 180 ? -5.832 -7.152 -15.07 1 97.75 180 ALA A O 1
ATOM 1396 N N . PHE A 1 181 ? -5.277 -7.992 -17.047 1 98.38 181 PHE A N 1
ATOM 1397 C CA . PHE A 1 181 ? -3.902 -8.266 -16.641 1 98.38 181 PHE A CA 1
ATOM 1398 C C . PHE A 1 181 ? -3.053 -7.004 -16.719 1 98.38 181 PHE A C 1
ATOM 1400 O O . PHE A 1 181 ? -2.068 -6.867 -15.984 1 98.38 181 PHE A O 1
ATOM 1407 N N . LEU A 1 182 ? -3.42 -6.051 -17.578 1 98.12 182 LEU A N 1
ATOM 1408 C CA . LEU A 1 182 ? -2.684 -4.801 -17.719 1 98.12 182 LEU A CA 1
ATOM 1409 C C . LEU A 1 182 ? -3.105 -3.797 -16.656 1 98.12 182 LEU A C 1
ATOM 1411 O O . LEU A 1 182 ? -2.314 -2.938 -16.25 1 98.12 182 LEU A O 1
ATOM 1415 N N . ALA A 1 183 ? -4.27 -3.943 -16.125 1 97.12 183 ALA A N 1
ATOM 1416 C CA . ALA A 1 183 ? -4.938 -2.93 -15.312 1 97.12 183 ALA A CA 1
ATOM 1417 C C . ALA A 1 183 ? -4.094 -2.564 -14.094 1 97.12 183 ALA A C 1
ATOM 1419 O O . ALA A 1 183 ? -3.928 -1.383 -13.781 1 97.12 183 ALA A O 1
ATOM 1420 N N . PRO A 1 184 ? -3.463 -3.535 -13.414 1 97 184 PRO A N 1
ATOM 1421 C CA . PRO A 1 184 ? -2.699 -3.184 -12.219 1 97 184 PRO A CA 1
ATOM 1422 C C . PRO A 1 184 ? -1.476 -2.324 -12.523 1 97 184 PRO A C 1
ATOM 1424 O O . PRO A 1 184 ? -0.854 -1.777 -11.609 1 97 184 PRO A O 1
ATOM 1427 N N . HIS A 1 185 ? -1.146 -2.164 -13.797 1 97 185 HIS A N 1
ATOM 1428 C CA . HIS A 1 185 ? 0.111 -1.531 -14.18 1 97 185 HIS A CA 1
ATOM 1429 C C . HIS A 1 185 ? -0.134 -0.243 -14.953 1 97 185 HIS A C 1
ATOM 1431 O O . HIS A 1 185 ? 0.775 0.277 -15.602 1 97 185 HIS A O 1
ATOM 1437 N N . ARG A 1 186 ? -1.345 0.245 -14.875 1 94.31 186 ARG A N 1
ATOM 1438 C CA . ARG A 1 186 ? -1.723 1.358 -15.734 1 94.31 186 ARG A CA 1
ATOM 1439 C C . ARG A 1 186 ? -1.304 2.691 -15.125 1 94.31 186 ARG A C 1
ATOM 1441 O O . ARG A 1 186 ? -1.272 3.713 -15.812 1 94.31 186 ARG A O 1
ATOM 1448 N N . THR A 1 187 ? -0.968 2.781 -13.867 1 94 187 THR A N 1
ATOM 1449 C CA . THR A 1 187 ? -0.541 4.008 -13.203 1 94 187 THR A CA 1
ATOM 1450 C C . THR A 1 187 ? 0.976 4.031 -13.031 1 94 187 THR A C 1
ATOM 1452 O O . THR A 1 187 ? 1.631 2.99 -13.117 1 94 187 THR A O 1
ATOM 1455 N N . PRO A 1 188 ? 1.514 5.238 -12.812 1 92.69 188 PRO A N 1
ATOM 1456 C CA . PRO A 1 188 ? 2.949 5.293 -12.531 1 92.69 188 PRO A CA 1
ATOM 1457 C C . PRO A 1 188 ? 3.361 4.395 -11.367 1 92.69 188 PRO A C 1
ATOM 1459 O O . PRO A 1 188 ? 4.379 3.705 -11.445 1 92.69 188 PRO A O 1
ATOM 1462 N N . MET A 1 189 ? 2.531 4.371 -10.305 1 94.81 189 MET A N 1
ATOM 1463 C CA . MET A 1 189 ? 2.824 3.508 -9.164 1 94.81 189 MET A CA 1
ATOM 1464 C C . MET A 1 189 ? 2.766 2.037 -9.562 1 94.81 189 MET A C 1
ATOM 1466 O O . MET A 1 189 ? 3.584 1.234 -9.109 1 94.81 189 MET A O 1
ATOM 1470 N N . GLY A 1 190 ? 1.785 1.713 -10.383 1 96 190 GLY A N 1
ATOM 1471 C CA . GLY A 1 190 ? 1.661 0.341 -10.852 1 96 190 GLY A CA 1
ATOM 1472 C C . GLY A 1 190 ? 2.852 -0.119 -11.672 1 96 190 GLY A C 1
ATOM 1473 O O . GLY A 1 190 ? 3.336 -1.239 -11.5 1 96 190 GLY A O 1
ATOM 1474 N N . ARG A 1 191 ? 3.332 0.75 -12.586 1 95.12 191 ARG A N 1
ATOM 1475 C CA . ARG A 1 191 ? 4.48 0.417 -13.422 1 95.12 191 ARG A CA 1
ATOM 1476 C C . ARG A 1 191 ? 5.75 0.299 -12.578 1 95.12 191 ARG A C 1
ATOM 1478 O O . ARG A 1 191 ? 6.539 -0.63 -12.766 1 95.12 191 ARG A O 1
ATOM 1485 N N . ALA A 1 192 ? 5.934 1.277 -11.664 1 93.81 192 ALA A N 1
ATOM 1486 C CA . ALA A 1 192 ? 7.082 1.192 -10.766 1 93.81 192 ALA A CA 1
ATOM 1487 C C . ALA A 1 192 ? 7.059 -0.107 -9.969 1 93.81 192 ALA A C 1
ATOM 1489 O O . ALA A 1 192 ? 8.102 -0.733 -9.758 1 93.81 192 ALA A O 1
ATOM 1490 N N . SER A 1 193 ? 5.91 -0.485 -9.539 1 96.44 193 SER A N 1
ATOM 1491 C CA . SER A 1 193 ? 5.738 -1.698 -8.742 1 96.44 193 SER A CA 1
ATOM 1492 C C . SER A 1 193 ? 6.113 -2.939 -9.547 1 96.44 193 SER A C 1
ATOM 1494 O O . SER A 1 193 ? 6.676 -3.893 -9 1 96.44 193 SER A O 1
ATOM 1496 N N . PHE A 1 194 ? 5.742 -2.982 -10.812 1 97.56 194 PHE A N 1
ATOM 1497 C CA . PHE A 1 194 ? 6.098 -4.109 -11.664 1 97.56 194 PHE A CA 1
ATOM 1498 C C . PHE A 1 194 ? 7.598 -4.367 -11.617 1 97.56 194 PHE A C 1
ATOM 1500 O O . PHE A 1 194 ? 8.031 -5.508 -11.438 1 97.56 194 PHE A O 1
ATOM 1507 N N . PHE A 1 195 ? 8.383 -3.383 -11.727 1 95.69 195 PHE A N 1
ATOM 1508 C CA . PHE A 1 195 ? 9.828 -3.553 -11.766 1 95.69 195 PHE A CA 1
ATOM 1509 C C . PHE A 1 195 ? 10.391 -3.793 -10.367 1 95.69 195 PHE A C 1
ATOM 1511 O O . PHE A 1 195 ? 11.242 -4.66 -10.18 1 95.69 195 PHE A O 1
ATOM 1518 N N . GLU A 1 196 ? 9.859 -3.104 -9.375 1 95.5 196 GLU A N 1
ATOM 1519 C CA . GLU A 1 196 ? 10.43 -3.18 -8.031 1 95.5 196 GLU A CA 1
ATOM 1520 C C . GLU A 1 196 ? 9.992 -4.457 -7.316 1 95.5 196 GLU A C 1
ATOM 1522 O O . GLU A 1 196 ? 10.781 -5.07 -6.598 1 95.5 196 GLU A O 1
ATOM 1527 N N . HIS A 1 197 ? 8.719 -4.859 -7.512 1 97.75 197 HIS A N 1
ATOM 1528 C CA . HIS A 1 197 ? 8.172 -5.945 -6.703 1 97.75 197 HIS A CA 1
ATOM 1529 C C . HIS A 1 197 ? 8.172 -7.262 -7.48 1 97.75 197 HIS A C 1
ATOM 1531 O O . HIS A 1 197 ? 7.984 -8.328 -6.895 1 97.75 197 HIS A O 1
ATOM 1537 N N . GLN A 1 198 ? 8.336 -7.211 -8.758 1 97.5 198 GLN A N 1
ATOM 1538 C CA . GLN A 1 198 ? 8.328 -8.422 -9.57 1 97.5 198 GLN A CA 1
ATOM 1539 C C . GLN A 1 198 ? 9.672 -8.633 -10.266 1 97.5 198 GLN A C 1
ATOM 1541 O O . GLN A 1 198 ? 10.484 -9.438 -9.812 1 97.5 198 GLN A O 1
ATOM 1546 N N . VAL A 1 199 ? 10.094 -7.773 -11.18 1 96.81 199 VAL A N 1
ATOM 1547 C CA . VAL A 1 199 ? 11.25 -7.984 -12.039 1 96.81 199 VAL A CA 1
ATOM 1548 C C . VAL A 1 199 ? 12.523 -8.008 -11.203 1 96.81 199 VAL A C 1
ATOM 1550 O O . VAL A 1 199 ? 13.359 -8.898 -11.352 1 96.81 199 VAL A O 1
ATOM 1553 N N . ARG A 1 200 ? 12.672 -7.078 -10.289 1 94.62 200 ARG A N 1
ATOM 1554 C CA . ARG A 1 200 ? 13.875 -6.969 -9.469 1 94.62 200 ARG A CA 1
ATOM 1555 C C . ARG A 1 200 ? 14.031 -8.188 -8.57 1 94.62 200 ARG A C 1
ATOM 1557 O O . ARG A 1 200 ? 15.125 -8.453 -8.055 1 94.62 200 ARG A O 1
ATOM 1564 N N . GLN A 1 201 ? 12.938 -8.938 -8.422 1 95.81 201 GLN A N 1
ATOM 1565 C CA . GLN A 1 201 ? 12.945 -10.07 -7.508 1 95.81 201 GLN A CA 1
ATOM 1566 C C . GLN A 1 201 ? 13.188 -11.383 -8.258 1 95.81 201 GLN A C 1
ATOM 1568 O O . GLN A 1 201 ? 13.281 -12.445 -7.641 1 95.81 201 GLN A O 1
ATOM 1573 N N . TYR A 1 202 ? 13.312 -11.305 -9.578 1 97.25 202 TYR A N 1
ATOM 1574 C CA . TYR A 1 202 ? 13.617 -12.516 -10.328 1 97.25 202 TYR A CA 1
ATOM 1575 C C . TYR A 1 202 ? 14.984 -13.062 -9.945 1 97.25 202 TYR A C 1
ATOM 1577 O O . TYR A 1 202 ? 16.016 -12.445 -10.234 1 97.25 202 TYR A O 1
ATOM 1585 N N . ASP A 1 203 ? 14.984 -14.156 -9.289 1 97.38 203 ASP A N 1
ATOM 1586 C CA . ASP A 1 203 ? 16.188 -14.805 -8.781 1 97.38 203 ASP A CA 1
ATOM 1587 C C . ASP A 1 203 ? 15.969 -16.297 -8.578 1 97.38 203 ASP A C 1
ATOM 1589 O O . ASP A 1 203 ? 15.039 -16.703 -7.883 1 97.38 203 ASP A O 1
ATOM 1593 N N . SER A 1 204 ? 16.812 -17.141 -9.156 1 98.25 204 SER A N 1
ATOM 1594 C CA . SER A 1 204 ? 16.625 -18.594 -9.07 1 98.25 204 SER A CA 1
ATOM 1595 C C . SER A 1 204 ? 17.359 -19.172 -7.859 1 98.25 204 SER A C 1
ATOM 1597 O O . SER A 1 204 ? 17.25 -20.359 -7.57 1 98.25 204 SER A O 1
ATOM 1599 N N . ALA A 1 205 ? 18.062 -18.312 -7.113 1 98.5 205 ALA A N 1
ATOM 1600 C CA . ALA A 1 205 ? 18.812 -18.828 -5.973 1 98.5 205 ALA A CA 1
ATOM 1601 C C . ALA A 1 205 ? 17.906 -19.562 -4.992 1 98.5 205 ALA A C 1
ATOM 1603 O O . ALA A 1 205 ? 18.219 -20.672 -4.562 1 98.5 205 ALA A O 1
ATOM 1604 N N . PRO A 1 206 ? 16.734 -19.047 -4.637 1 98.75 206 PRO A N 1
ATOM 1605 C CA . PRO A 1 206 ? 15.883 -19.766 -3.691 1 98.75 206 PRO A CA 1
ATOM 1606 C C . PRO A 1 206 ? 15.391 -21.094 -4.242 1 98.75 206 PRO A C 1
ATOM 1608 O O . PRO A 1 206 ? 15.344 -22.094 -3.514 1 98.75 206 PRO A O 1
ATOM 1611 N N . THR A 1 207 ? 14.984 -21.156 -5.5 1 98.75 207 THR A N 1
ATOM 1612 C CA . THR A 1 207 ? 14.484 -22.406 -6.07 1 98.75 207 THR A CA 1
ATOM 1613 C C . THR A 1 207 ? 15.617 -23.422 -6.211 1 98.75 207 THR A C 1
ATOM 1615 O O . THR A 1 207 ? 15.398 -24.625 -6.07 1 98.75 207 THR A O 1
ATOM 1618 N N . GLN A 1 208 ? 16.797 -22.938 -6.488 1 98.81 208 GLN A N 1
ATOM 1619 C CA . GLN A 1 208 ? 17.938 -23.828 -6.527 1 98.81 208 GLN A CA 1
ATOM 1620 C C . GLN A 1 208 ? 18.25 -24.391 -5.141 1 98.81 208 GLN A C 1
ATOM 1622 O O . GLN A 1 208 ? 18.625 -25.562 -5.008 1 98.81 208 GLN A O 1
ATOM 1627 N N . ARG A 1 209 ? 18.094 -23.594 -4.156 1 98.56 209 ARG A N 1
ATOM 1628 C CA . ARG A 1 209 ? 18.359 -24.016 -2.785 1 98.56 209 ARG A CA 1
ATOM 1629 C C . ARG A 1 209 ? 17.344 -25.062 -2.336 1 98.56 209 ARG A C 1
ATOM 1631 O O . ARG A 1 209 ? 17.688 -25.969 -1.569 1 98.56 209 ARG A O 1
ATOM 1638 N N . VAL A 1 210 ? 16.141 -25 -2.799 1 98.19 210 VAL A N 1
ATOM 1639 C CA . VAL A 1 210 ? 15.109 -25.906 -2.314 1 98.19 210 VAL A CA 1
ATOM 1640 C C . VAL A 1 210 ? 15.086 -27.172 -3.17 1 98.19 210 VAL A C 1
ATOM 1642 O O . VAL A 1 210 ? 14.547 -28.203 -2.756 1 98.19 210 VAL A O 1
ATOM 1645 N N . ALA A 1 211 ? 15.766 -27.172 -4.289 1 98.44 211 ALA A N 1
ATOM 1646 C CA . ALA A 1 211 ? 15.695 -28.25 -5.277 1 98.44 211 ALA A CA 1
ATOM 1647 C C . ALA A 1 211 ? 16.047 -29.594 -4.652 1 98.44 211 ALA A C 1
ATOM 1649 O O . ALA A 1 211 ? 15.289 -30.562 -4.785 1 98.44 211 ALA A O 1
ATOM 1650 N N . PRO A 1 212 ? 17.094 -29.688 -3.836 1 98.5 212 PRO A N 1
ATOM 1651 C CA . PRO A 1 212 ? 17.422 -30.984 -3.248 1 98.5 212 PRO A CA 1
ATOM 1652 C C . PRO A 1 212 ? 16.406 -31.438 -2.205 1 98.5 212 PRO A C 1
ATOM 1654 O O . PRO A 1 212 ? 16.281 -32.625 -1.938 1 98.5 212 PRO A O 1
ATOM 1657 N N . LEU A 1 213 ? 15.695 -30.547 -1.672 1 98.56 213 LEU A N 1
ATOM 1658 C CA . LEU A 1 213 ? 14.75 -30.844 -0.602 1 98.56 213 LEU A CA 1
ATOM 1659 C C . LEU A 1 213 ? 13.43 -31.359 -1.168 1 98.56 213 LEU A C 1
ATOM 1661 O O . LEU A 1 213 ? 12.617 -31.922 -0.433 1 98.56 213 LEU A O 1
ATOM 1665 N N . LEU A 1 214 ? 13.188 -31.188 -2.457 1 98.5 214 LEU A N 1
ATOM 1666 C CA . LEU A 1 214 ? 11.953 -31.641 -3.094 1 98.5 214 LEU A CA 1
ATOM 1667 C C . LEU A 1 214 ? 11.828 -33.156 -3.006 1 98.5 214 LEU A C 1
ATOM 1669 O O . LEU A 1 214 ? 10.719 -33.688 -2.949 1 98.5 214 LEU A O 1
ATOM 1673 N N . LYS A 1 215 ? 12.922 -33.844 -2.955 1 98.06 215 LYS A N 1
ATOM 1674 C CA . LYS A 1 215 ? 12.945 -35.281 -2.916 1 98.06 215 LYS A CA 1
ATOM 1675 C C . LYS A 1 215 ? 12.375 -35.812 -1.602 1 98.06 215 LYS A C 1
ATOM 1677 O O . LYS A 1 215 ? 12.016 -37 -1.5 1 98.06 215 LYS A O 1
ATOM 1682 N N . ALA A 1 216 ? 12.297 -34.969 -0.617 1 97.44 216 ALA A N 1
ATOM 1683 C CA . ALA A 1 216 ? 11.812 -35.375 0.702 1 97.44 216 ALA A CA 1
ATOM 1684 C C . ALA A 1 216 ? 10.328 -35.062 0.862 1 97.44 216 ALA A C 1
ATOM 1686 O O . ALA A 1 216 ? 9.719 -35.438 1.873 1 97.44 216 ALA A O 1
ATOM 1687 N N . LEU A 1 217 ? 9.742 -34.406 -0.138 1 97.56 217 LEU A N 1
ATOM 1688 C CA . LEU A 1 217 ? 8.32 -34.094 -0.041 1 97.56 217 LEU A CA 1
ATOM 1689 C C . LEU A 1 217 ? 7.48 -35.375 -0.057 1 97.56 217 LEU A C 1
ATOM 1691 O O . LEU A 1 217 ? 7.707 -36.25 -0.882 1 97.56 217 LEU A O 1
ATOM 1695 N N . THR A 1 218 ? 6.508 -35.438 0.841 1 95.94 218 THR A N 1
ATOM 1696 C CA . THR A 1 218 ? 5.688 -36.625 0.923 1 95.94 218 THR A CA 1
ATOM 1697 C C . THR A 1 218 ? 4.258 -36.344 0.474 1 95.94 218 THR A C 1
ATOM 1699 O O . THR A 1 218 ? 3.5 -37.281 0.169 1 95.94 218 THR A O 1
ATOM 1702 N N . ALA A 1 219 ? 3.898 -35.125 0.436 1 97 219 ALA A N 1
ATOM 1703 C CA . ALA A 1 219 ? 2.541 -34.781 0.035 1 97 219 ALA A CA 1
ATOM 1704 C C . ALA A 1 219 ? 2.26 -35.219 -1.399 1 97 219 ALA A C 1
ATOM 1706 O O . ALA A 1 219 ? 3.1 -35.031 -2.285 1 97 219 ALA A O 1
ATOM 1707 N N . PRO A 1 220 ? 1.057 -35.812 -1.581 1 98.19 220 PRO A N 1
ATOM 1708 C CA . PRO A 1 220 ? 0.673 -36.031 -2.979 1 98.19 220 PRO A CA 1
ATOM 1709 C C . PRO A 1 220 ? 0.797 -34.75 -3.822 1 98.19 220 PRO A C 1
ATOM 1711 O O . PRO A 1 220 ? 0.342 -33.688 -3.408 1 98.19 220 PRO A O 1
ATOM 1714 N N . THR A 1 221 ? 1.489 -34.875 -4.953 1 98.75 221 THR A N 1
ATOM 1715 C CA . THR A 1 221 ? 1.782 -33.719 -5.777 1 98.75 221 THR A CA 1
ATOM 1716 C C . THR A 1 221 ? 1.338 -33.938 -7.219 1 98.75 221 THR A C 1
ATOM 1718 O O . THR A 1 221 ? 1.578 -35 -7.785 1 98.75 221 THR A O 1
ATOM 1721 N N . ARG A 1 222 ? 0.642 -33 -7.762 1 98.75 222 ARG A N 1
ATOM 1722 C CA . ARG A 1 222 ? 0.264 -33 -9.172 1 98.75 222 ARG A CA 1
ATOM 1723 C C . ARG A 1 222 ? 0.958 -31.859 -9.914 1 98.75 222 ARG A C 1
ATOM 1725 O O . ARG A 1 222 ? 0.934 -30.719 -9.461 1 98.75 222 ARG A O 1
ATOM 1732 N N . ILE A 1 223 ? 1.628 -32.219 -10.961 1 98.94 223 ILE A N 1
ATOM 1733 C CA . ILE A 1 223 ? 2.285 -31.25 -11.836 1 98.94 223 ILE A CA 1
ATOM 1734 C C . ILE A 1 223 ? 1.505 -31.125 -13.148 1 98.94 223 ILE A C 1
ATOM 1736 O O . ILE A 1 223 ? 1.206 -32.125 -13.797 1 98.94 223 ILE A O 1
ATOM 1740 N N . VAL A 1 224 ? 1.096 -29.938 -13.477 1 98.94 224 VAL A N 1
ATOM 1741 C CA . VAL A 1 224 ? 0.317 -29.672 -14.68 1 98.94 224 VAL A CA 1
ATOM 1742 C C . VAL A 1 224 ? 1.009 -28.594 -15.516 1 98.94 224 VAL A C 1
ATOM 1744 O O . VAL A 1 224 ? 1.387 -27.547 -14.992 1 98.94 224 VAL A O 1
ATOM 1747 N N . TRP A 1 225 ? 1.14 -28.828 -16.781 1 98.94 225 TRP A N 1
ATOM 1748 C CA . TRP A 1 225 ? 1.983 -27.969 -17.609 1 98.94 225 TRP A CA 1
ATOM 1749 C C . TRP A 1 225 ? 1.39 -27.797 -19 1 98.94 225 TRP A C 1
ATOM 1751 O O . TRP A 1 225 ? 0.859 -28.766 -19.578 1 98.94 225 TRP A O 1
ATOM 1761 N N . GLY A 1 226 ? 1.361 -26.578 -19.5 1 98.88 226 GLY A N 1
ATOM 1762 C CA . GLY A 1 226 ? 1.03 -26.391 -20.906 1 98.88 226 GLY A CA 1
ATOM 1763 C C . GLY A 1 226 ? 2.109 -26.906 -21.844 1 98.88 226 GLY A C 1
ATOM 1764 O O . GLY A 1 226 ? 3.293 -26.609 -21.641 1 98.88 226 GLY A O 1
ATOM 1765 N N . ALA A 1 227 ? 1.695 -27.594 -22.812 1 98.75 227 ALA A N 1
ATOM 1766 C CA . ALA A 1 227 ? 2.652 -28.172 -23.75 1 98.75 227 ALA A CA 1
ATOM 1767 C C . ALA A 1 227 ? 3.375 -27.062 -24.531 1 98.75 227 ALA A C 1
ATOM 1769 O O . ALA A 1 227 ? 4.531 -27.234 -24.922 1 98.75 227 ALA A O 1
ATOM 1770 N N . GLU A 1 228 ? 2.723 -25.953 -24.688 1 98.12 228 GLU A N 1
ATOM 1771 C CA . GLU A 1 228 ? 3.26 -24.859 -25.5 1 98.12 228 GLU A CA 1
ATOM 1772 C C . GLU A 1 228 ? 3.812 -23.75 -24.625 1 98.12 228 GLU A C 1
ATOM 1774 O O . GLU A 1 228 ? 3.92 -22.594 -25.062 1 98.12 228 GLU A O 1
ATOM 1779 N N . ASP A 1 229 ? 4.121 -24.047 -23.391 1 98.31 229 ASP A N 1
ATOM 1780 C CA . ASP A 1 229 ? 4.703 -23.031 -22.516 1 98.31 229 ASP A CA 1
ATOM 1781 C C . ASP A 1 229 ? 6.086 -22.609 -23 1 98.31 229 ASP A C 1
ATOM 1783 O O . ASP A 1 229 ? 7.051 -23.375 -22.891 1 98.31 229 ASP A O 1
ATOM 1787 N N . SER A 1 230 ? 6.16 -21.406 -23.484 1 94.25 230 SER A N 1
ATOM 1788 C CA . SER A 1 230 ? 7.418 -20.891 -24.031 1 94.25 230 SER A CA 1
ATOM 1789 C C . SER A 1 230 ? 8.266 -20.234 -22.953 1 94.25 230 SER A C 1
ATOM 1791 O O . SER A 1 230 ? 9.445 -19.969 -23.156 1 94.25 230 SER A O 1
ATOM 1793 N N . TRP A 1 231 ? 7.723 -19.953 -21.812 1 97.06 231 TRP A N 1
ATOM 1794 C CA . TRP A 1 231 ? 8.461 -19.328 -20.719 1 97.06 231 TRP A CA 1
ATOM 1795 C C . TRP A 1 231 ? 9.141 -20.375 -19.844 1 97.06 231 TRP A C 1
ATOM 1797 O O . TRP A 1 231 ? 10.281 -20.188 -19.422 1 97.06 231 TRP A O 1
ATOM 1807 N N . GLN A 1 232 ? 8.414 -21.406 -19.547 1 98 232 GLN A N 1
ATOM 1808 C CA . GLN A 1 232 ? 8.891 -22.531 -18.766 1 98 232 GLN A CA 1
ATOM 1809 C C . GLN A 1 232 ? 8.781 -23.844 -19.562 1 98 232 GLN A C 1
ATOM 1811 O O . GLN A 1 232 ? 7.734 -24.484 -19.547 1 98 232 GLN A O 1
ATOM 1816 N N . PRO A 1 233 ? 9.883 -24.25 -20.125 1 97.25 233 PRO A N 1
ATOM 1817 C CA . PRO A 1 233 ? 9.852 -25.453 -20.953 1 97.25 233 PRO A CA 1
ATOM 1818 C C . PRO A 1 233 ? 9.398 -26.688 -20.156 1 97.25 233 PRO A C 1
ATOM 1820 O O . PRO A 1 233 ? 9.75 -26.844 -18.984 1 97.25 233 PRO A O 1
ATOM 1823 N N . VAL A 1 234 ? 8.727 -27.578 -20.875 1 98.5 234 VAL A N 1
ATOM 1824 C CA . VAL A 1 234 ? 8.109 -28.75 -20.266 1 98.5 234 VAL A CA 1
ATOM 1825 C C . VAL A 1 234 ? 9.18 -29.625 -19.625 1 98.5 234 VAL A C 1
ATOM 1827 O O . VAL A 1 234 ? 8.883 -30.438 -18.734 1 98.5 234 VAL A O 1
ATOM 1830 N N . THR A 1 235 ? 10.461 -29.469 -20 1 98.5 235 THR A N 1
ATOM 1831 C CA . THR A 1 235 ? 11.547 -30.234 -19.422 1 98.5 235 THR A CA 1
ATOM 1832 C C . THR A 1 235 ? 11.609 -30.031 -17.906 1 98.5 235 THR A C 1
ATOM 1834 O O . THR A 1 235 ? 11.984 -30.953 -17.156 1 98.5 235 THR A O 1
ATOM 1837 N N . PHE A 1 236 ? 11.219 -28.875 -17.438 1 98.69 236 PHE A N 1
ATOM 1838 C CA . PHE A 1 236 ? 11.242 -28.609 -16 1 98.69 236 PHE A CA 1
ATOM 1839 C C . PHE A 1 236 ? 10.102 -29.344 -15.297 1 98.69 236 PHE A C 1
ATOM 1841 O O . PHE A 1 236 ? 10.242 -29.75 -14.141 1 98.69 236 PHE A O 1
ATOM 1848 N N . ALA A 1 237 ? 8.961 -29.516 -15.961 1 98.81 237 ALA A N 1
ATOM 1849 C CA . ALA A 1 237 ? 7.879 -30.328 -15.422 1 98.81 237 ALA A CA 1
ATOM 1850 C C . ALA A 1 237 ? 8.328 -31.766 -15.219 1 98.81 237 ALA A C 1
ATOM 1852 O O . ALA A 1 237 ? 8.047 -32.375 -14.18 1 98.81 237 ALA A O 1
ATOM 1853 N N . LYS A 1 238 ? 8.977 -32.281 -16.203 1 98.81 238 LYS A N 1
ATOM 1854 C CA . LYS A 1 238 ? 9.477 -33.656 -16.141 1 98.81 238 LYS A CA 1
ATOM 1855 C C . LYS A 1 238 ? 10.5 -33.812 -15.023 1 98.81 238 LYS A C 1
ATOM 1857 O O . LYS A 1 238 ? 10.477 -34.812 -14.305 1 98.81 238 LYS A O 1
ATOM 1862 N N . ARG A 1 239 ? 11.367 -32.812 -14.898 1 98.81 239 ARG A N 1
ATOM 1863 C CA . ARG A 1 239 ? 12.359 -32.844 -13.836 1 98.81 239 ARG A CA 1
ATOM 1864 C C . ARG A 1 239 ? 11.695 -32.844 -12.461 1 98.81 239 ARG A C 1
ATOM 1866 O O . ARG A 1 239 ? 12.094 -33.594 -11.562 1 98.81 239 ARG A O 1
ATOM 1873 N N . LEU A 1 240 ? 10.695 -31.969 -12.297 1 98.88 240 LEU A N 1
ATOM 1874 C CA . LEU A 1 240 ? 9.938 -31.922 -11.047 1 98.88 240 LEU A CA 1
ATOM 1875 C C . LEU A 1 240 ? 9.289 -33.281 -10.75 1 98.88 240 LEU A C 1
ATOM 1877 O O . LEU A 1 240 ? 9.32 -33.75 -9.617 1 98.88 240 LEU A O 1
ATOM 1881 N N . ALA A 1 241 ? 8.695 -33.875 -11.758 1 98.75 241 ALA A N 1
ATOM 1882 C CA . ALA A 1 241 ? 8.023 -35.156 -11.602 1 98.75 241 ALA A CA 1
ATOM 1883 C C . ALA A 1 241 ? 9.008 -36.25 -11.18 1 98.75 241 ALA A C 1
ATOM 1885 O O . ALA A 1 241 ? 8.648 -37.188 -10.445 1 98.75 241 ALA A O 1
ATOM 1886 N N . GLU A 1 242 ? 10.18 -36.156 -11.625 1 98.31 242 GLU A N 1
ATOM 1887 C CA . GLU A 1 242 ? 11.227 -37.125 -11.273 1 98.31 242 GLU A CA 1
ATOM 1888 C C . GLU A 1 242 ? 11.703 -36.906 -9.844 1 98.31 242 GLU A C 1
ATOM 1890 O O . GLU A 1 242 ? 11.992 -37.875 -9.125 1 98.31 242 GLU A O 1
ATOM 1895 N N . ASP A 1 243 ? 11.797 -35.688 -9.461 1 98.56 243 ASP A N 1
ATOM 1896 C CA . ASP A 1 243 ? 12.438 -35.344 -8.195 1 98.56 243 ASP A CA 1
ATOM 1897 C C . ASP A 1 243 ? 11.461 -35.469 -7.027 1 98.56 243 ASP A C 1
ATOM 1899 O O . ASP A 1 243 ? 11.867 -35.75 -5.898 1 98.56 243 ASP A O 1
ATOM 1903 N N . ILE A 1 244 ? 10.18 -35.125 -7.191 1 98.62 244 ILE A N 1
ATOM 1904 C CA . ILE A 1 244 ? 9.188 -35.156 -6.117 1 98.62 244 ILE A CA 1
ATOM 1905 C C . ILE A 1 244 ? 8.562 -36.531 -6.043 1 98.62 244 ILE A C 1
ATOM 1907 O O . ILE A 1 244 ? 7.883 -36.969 -6.977 1 98.62 244 ILE A O 1
ATOM 1911 N N . PRO A 1 245 ? 8.711 -37.156 -4.828 1 96 245 PRO A N 1
ATOM 1912 C CA . PRO A 1 245 ? 8.125 -38.5 -4.699 1 96 245 PRO A CA 1
ATOM 1913 C C . PRO A 1 245 ? 6.605 -38.5 -4.828 1 96 245 PRO A C 1
ATOM 1915 O O . PRO A 1 245 ? 5.945 -37.562 -4.363 1 96 245 PRO A O 1
ATOM 1918 N N . ASN A 1 246 ? 5.941 -39.281 -5.461 1 92.06 246 ASN A N 1
ATOM 1919 C CA . ASN A 1 246 ? 4.5 -39.438 -5.605 1 92.06 246 ASN A CA 1
ATOM 1920 C C . ASN A 1 246 ? 3.898 -38.344 -6.496 1 92.06 246 ASN A C 1
ATOM 1922 O O . ASN A 1 246 ? 2.775 -37.906 -6.262 1 92.06 246 ASN A O 1
ATOM 1926 N N . ALA A 1 247 ? 4.711 -37.688 -7.281 1 98.25 247 ALA A N 1
ATOM 1927 C CA . ALA A 1 247 ? 4.199 -36.688 -8.211 1 98.25 247 ALA A CA 1
ATOM 1928 C C . ALA A 1 247 ? 3.654 -37.344 -9.477 1 98.25 247 ALA A C 1
ATOM 1930 O O . ALA A 1 247 ? 4.18 -38.344 -9.938 1 98.25 247 ALA A O 1
ATOM 1931 N N . THR A 1 248 ? 2.596 -36.812 -9.953 1 98.31 248 THR A N 1
ATOM 1932 C CA . THR A 1 248 ? 2.092 -37.125 -11.289 1 98.31 248 THR A CA 1
ATOM 1933 C C . THR A 1 248 ? 2.162 -35.906 -12.203 1 98.31 248 THR A C 1
ATOM 1935 O O . THR A 1 248 ? 2.02 -34.781 -11.742 1 98.31 248 THR A O 1
ATOM 1938 N N . LEU A 1 249 ? 2.438 -36.188 -13.453 1 98.81 249 LEU A N 1
ATOM 1939 C CA . LEU A 1 249 ? 2.58 -35.094 -14.43 1 98.81 249 LEU A CA 1
ATOM 1940 C C . LEU A 1 249 ? 1.504 -35.188 -15.508 1 98.81 249 LEU A C 1
ATOM 1942 O O . LEU A 1 249 ? 1.25 -36.281 -16.047 1 98.81 249 LEU A O 1
ATOM 1946 N N . THR A 1 250 ? 0.852 -34.125 -15.742 1 98.88 250 THR A N 1
ATOM 1947 C CA . THR A 1 250 ? -0.023 -33.969 -16.891 1 98.88 250 THR A CA 1
ATOM 1948 C C . THR A 1 250 ? 0.46 -32.812 -17.781 1 98.88 250 THR A C 1
ATOM 1950 O O . THR A 1 250 ? 0.631 -31.688 -17.297 1 98.88 250 THR A O 1
ATOM 1953 N N . VAL A 1 251 ? 0.735 -33.062 -19.016 1 98.88 251 VAL A N 1
ATOM 1954 C CA . VAL A 1 251 ? 1.029 -32.062 -20 1 98.88 251 VAL A CA 1
ATOM 1955 C C . VAL A 1 251 ? -0.207 -31.797 -20.859 1 98.88 251 VAL A C 1
ATOM 1957 O O . VAL A 1 251 ? -0.749 -32.719 -21.469 1 98.88 251 VAL A O 1
ATOM 1960 N N . VAL A 1 252 ? -0.711 -30.609 -20.938 1 98.88 252 VAL A N 1
ATOM 1961 C CA . VAL A 1 252 ? -1.96 -30.25 -21.594 1 98.88 252 VAL A CA 1
ATOM 1962 C C . VAL A 1 252 ? -1.667 -29.719 -23 1 98.88 252 VAL A C 1
ATOM 1964 O O . VAL A 1 252 ? -1.029 -28.672 -23.156 1 98.88 252 VAL A O 1
ATOM 1967 N N . PRO A 1 253 ? -2.135 -30.391 -24.031 1 98.44 253 PRO A N 1
ATOM 1968 C CA . PRO A 1 253 ? -1.903 -29.906 -25.391 1 98.44 253 PRO A CA 1
ATOM 1969 C C . PRO A 1 253 ? -2.58 -28.562 -25.656 1 98.44 253 PRO A C 1
ATOM 1971 O O . PRO A 1 253 ? -3.605 -28.25 -25.047 1 98.44 253 PRO A O 1
ATOM 1974 N N . ASP A 1 254 ? -2.033 -27.797 -26.547 1 98 254 ASP A N 1
ATOM 1975 C CA . ASP A 1 254 ? -2.582 -26.531 -27.047 1 98 254 ASP A CA 1
ATOM 1976 C C . ASP A 1 254 ? -2.783 -25.531 -25.891 1 98 254 ASP A C 1
ATOM 1978 O O . ASP A 1 254 ? -3.805 -24.844 -25.844 1 98 254 ASP A O 1
ATOM 1982 N N . ALA A 1 255 ? -1.895 -25.625 -24.953 1 98.69 255 ALA A N 1
ATOM 1983 C CA . ALA A 1 255 ? -1.936 -24.703 -23.797 1 98.69 255 ALA A CA 1
ATOM 1984 C C . ALA A 1 255 ? -0.553 -24.125 -23.516 1 98.69 255 ALA A C 1
ATOM 1986 O O . ALA A 1 255 ? 0.455 -24.828 -23.625 1 98.69 255 ALA A O 1
ATOM 1987 N N . GLY A 1 256 ? -0.511 -22.844 -23.188 1 98.62 256 GLY A N 1
ATOM 1988 C CA . GLY A 1 256 ? 0.729 -22.156 -22.859 1 98.62 256 GLY A CA 1
ATOM 1989 C C . GLY A 1 256 ? 0.936 -21.984 -21.375 1 98.62 256 GLY A C 1
ATOM 1990 O O . GLY A 1 256 ? 0.534 -22.844 -20.578 1 98.62 256 GLY A O 1
ATOM 1991 N N . HIS A 1 257 ? 1.702 -20.953 -21 1 98.81 257 HIS A N 1
ATOM 1992 C CA . HIS A 1 257 ? 2.127 -20.688 -19.625 1 98.81 257 HIS A CA 1
ATOM 1993 C C . HIS A 1 257 ? 0.942 -20.312 -18.75 1 98.81 257 HIS A C 1
ATOM 1995 O O . HIS A 1 257 ? 0.926 -20.625 -17.547 1 98.81 257 HIS A O 1
ATOM 2001 N N . PHE A 1 258 ? 0.007 -19.547 -19.281 1 98.81 258 PHE A N 1
ATOM 2002 C CA . PHE A 1 258 ? -1.242 -19.25 -18.594 1 98.81 258 PHE A CA 1
ATOM 2003 C C . PHE A 1 258 ? -2.297 -20.312 -18.906 1 98.81 258 PHE A C 1
ATOM 2005 O O . PHE A 1 258 ? -3.338 -20 -19.484 1 98.81 258 PHE A O 1
ATOM 2012 N N . LEU A 1 259 ? -2.088 -21.422 -18.359 1 98.31 259 LEU A N 1
ATOM 2013 C CA . LEU A 1 259 ? -2.893 -22.609 -18.625 1 98.31 259 LEU A CA 1
ATOM 2014 C C . LEU A 1 259 ? -4.359 -22.359 -18.281 1 98.31 259 LEU A C 1
ATOM 2016 O O . LEU A 1 259 ? -5.25 -22.844 -18.984 1 98.31 259 LEU A O 1
ATOM 2020 N N . MET A 1 260 ? -4.723 -21.609 -17.266 1 98.12 260 MET A N 1
ATOM 2021 C CA . MET A 1 260 ? -6.078 -21.297 -16.812 1 98.12 260 MET A CA 1
ATOM 2022 C C . MET A 1 260 ? -6.828 -20.484 -17.859 1 98.12 260 MET A C 1
ATOM 2024 O O . MET A 1 260 ? -8.055 -20.5 -17.906 1 98.12 260 MET A O 1
ATOM 2028 N N . GLU A 1 261 ? -6.031 -19.703 -18.672 1 98.38 261 GLU A N 1
ATOM 2029 C CA . GLU A 1 261 ? -6.637 -18.953 -19.766 1 98.38 261 GLU A CA 1
ATOM 2030 C C . GLU A 1 261 ? -6.914 -19.844 -20.969 1 98.38 261 GLU A C 1
ATOM 2032 O O . GLU A 1 261 ? -7.945 -19.688 -21.625 1 98.38 261 GLU A O 1
ATOM 2037 N N . ASP A 1 262 ? -6.027 -20.766 -21.203 1 98.5 262 ASP A N 1
ATOM 2038 C CA . ASP A 1 262 ? -6.137 -21.625 -22.375 1 98.5 262 ASP A CA 1
ATOM 2039 C C . ASP A 1 262 ? -7.152 -22.734 -22.156 1 98.5 262 ASP A C 1
ATOM 2041 O O . ASP A 1 262 ? -7.902 -23.094 -23.062 1 98.5 262 ASP A O 1
ATOM 2045 N N . ASN A 1 263 ? -7.141 -23.297 -20.953 1 98.5 263 ASN A N 1
ATOM 2046 C CA . ASN A 1 263 ? -7.98 -24.469 -20.703 1 98.5 263 ASN A CA 1
ATOM 2047 C C . ASN A 1 263 ? -8.375 -24.562 -19.234 1 98.5 263 ASN A C 1
ATOM 2049 O O . ASN A 1 263 ? -7.969 -25.5 -18.547 1 98.5 263 ASN A O 1
ATOM 2053 N N . PRO A 1 264 ? -9.266 -23.672 -18.781 1 98.5 264 PRO A N 1
ATOM 2054 C CA . PRO A 1 264 ? -9.664 -23.688 -17.375 1 98.5 264 PRO A CA 1
ATOM 2055 C C . PRO A 1 264 ? -10.375 -24.969 -16.969 1 98.5 264 PRO A C 1
ATOM 2057 O O . PRO A 1 264 ? -10.234 -25.422 -15.82 1 98.5 264 PRO A O 1
ATOM 2060 N N . THR A 1 265 ? -11.117 -25.578 -17.828 1 98.56 265 THR A N 1
ATOM 2061 C CA . THR A 1 265 ? -11.82 -26.812 -17.531 1 98.56 265 THR A CA 1
ATOM 2062 C C . THR A 1 265 ? -10.836 -27.922 -17.156 1 98.56 265 THR A C 1
ATOM 2064 O O . THR A 1 265 ? -11.047 -28.656 -16.203 1 98.56 265 THR A O 1
ATOM 2067 N N . ARG A 1 266 ? -9.789 -28 -17.938 1 98.69 266 ARG A N 1
ATOM 2068 C CA . ARG A 1 266 ? -8.773 -29.016 -17.656 1 98.69 266 ARG A CA 1
ATOM 2069 C C . ARG A 1 266 ? -8.125 -28.75 -16.297 1 98.69 266 ARG A C 1
ATOM 2071 O O . ARG A 1 266 ? -7.848 -29.688 -15.547 1 98.69 266 ARG A O 1
ATOM 2078 N N . VAL A 1 267 ? -7.832 -27.531 -15.969 1 98.88 267 VAL A N 1
ATOM 2079 C CA . VAL A 1 267 ? -7.25 -27.203 -14.672 1 98.88 267 VAL A CA 1
ATOM 2080 C C . VAL A 1 267 ? -8.18 -27.656 -13.555 1 98.88 267 VAL A C 1
ATOM 2082 O O . VAL A 1 267 ? -7.73 -28.266 -12.578 1 98.88 267 VAL A O 1
ATOM 2085 N N . VAL A 1 268 ? -9.492 -27.391 -13.672 1 98.81 268 VAL A N 1
ATOM 2086 C CA . VAL A 1 268 ? -10.477 -27.812 -12.672 1 98.81 268 VAL A CA 1
ATOM 2087 C C . VAL A 1 268 ? -10.438 -29.328 -12.516 1 98.81 268 VAL A C 1
ATOM 2089 O O . VAL A 1 268 ? -10.438 -29.844 -11.398 1 98.81 268 VAL A O 1
ATOM 2092 N N . GLU A 1 269 ? -10.367 -30.047 -13.602 1 98.75 269 GLU A N 1
ATOM 2093 C CA . GLU A 1 269 ? -10.305 -31.5 -13.578 1 98.75 269 GLU A CA 1
ATOM 2094 C C . GLU A 1 269 ? -9.062 -31.984 -12.836 1 98.75 269 GLU A C 1
ATOM 2096 O O . GLU A 1 269 ? -9.125 -32.969 -12.07 1 98.75 269 GLU A O 1
ATOM 2101 N N . GLU A 1 270 ? -7.98 -31.328 -13.086 1 98.75 270 GLU A N 1
ATOM 2102 C CA . GLU A 1 270 ? -6.734 -31.719 -12.438 1 98.75 270 GLU A CA 1
ATOM 2103 C C . GLU A 1 270 ? -6.793 -31.453 -10.938 1 98.75 270 GLU A C 1
ATOM 2105 O O . GLU A 1 270 ? -6.234 -32.219 -10.141 1 98.75 270 GLU A O 1
ATOM 2110 N N . VAL A 1 271 ? -7.398 -30.328 -10.531 1 98.62 271 VAL A N 1
ATOM 2111 C CA . VAL A 1 271 ? -7.586 -30.062 -9.109 1 98.62 271 VAL A CA 1
ATOM 2112 C C . VAL A 1 271 ? -8.438 -31.172 -8.484 1 98.62 271 VAL A C 1
ATOM 2114 O O . VAL A 1 271 ? -8.102 -31.688 -7.418 1 98.62 271 VAL A O 1
ATOM 2117 N N . GLN A 1 272 ? -9.508 -31.562 -9.125 1 97.38 272 GLN A N 1
ATOM 2118 C CA . GLN A 1 272 ? -10.398 -32.594 -8.609 1 97.38 272 GLN A CA 1
ATOM 2119 C C . GLN A 1 272 ? -9.664 -33.938 -8.508 1 97.38 272 GLN A C 1
ATOM 2121 O O . GLN A 1 272 ? -9.859 -34.688 -7.539 1 97.38 272 GLN A O 1
ATOM 2126 N N . ALA A 1 273 ? -8.891 -34.25 -9.484 1 97.88 273 ALA A N 1
ATOM 2127 C CA . ALA A 1 273 ? -8.102 -35.469 -9.461 1 97.88 273 ALA A CA 1
ATOM 2128 C C . ALA A 1 273 ? -7.145 -35.5 -8.273 1 97.88 273 ALA A C 1
ATOM 2130 O O . ALA A 1 273 ? -6.965 -36.531 -7.617 1 97.88 273 ALA A O 1
ATOM 2131 N N . LEU A 1 274 ? -6.535 -34.344 -8.047 1 98 274 LEU A N 1
ATOM 2132 C CA . LEU A 1 274 ? -5.637 -34.219 -6.906 1 98 274 LEU A CA 1
ATOM 2133 C C . LEU A 1 274 ? -6.383 -34.469 -5.602 1 98 274 LEU A C 1
ATOM 2135 O O . LEU A 1 274 ? -5.879 -35.125 -4.703 1 98 274 LEU A O 1
ATOM 2139 N N . LEU A 1 275 ? -7.59 -33.906 -5.449 1 96.31 275 LEU A N 1
ATOM 2140 C CA . LEU A 1 275 ? -8.367 -33.969 -4.219 1 96.31 275 LEU A CA 1
ATOM 2141 C C . LEU A 1 275 ? -8.844 -35.406 -3.965 1 96.31 275 LEU A C 1
ATOM 2143 O O . LEU A 1 275 ? -9.227 -35.75 -2.844 1 96.31 275 LEU A O 1
ATOM 2147 N N . ALA A 1 276 ? -8.805 -36.25 -4.977 1 94 276 ALA A N 1
ATOM 2148 C CA . ALA A 1 276 ? -9.234 -37.625 -4.852 1 94 276 ALA A CA 1
ATOM 2149 C C . ALA A 1 276 ? -8.094 -38.5 -4.34 1 94 276 ALA A C 1
ATOM 2151 O O . ALA A 1 276 ? -8.297 -39.719 -4.074 1 94 276 ALA A O 1
ATOM 2152 N N . THR A 1 277 ? -6.945 -38.031 -4.18 1 89.5 277 THR A N 1
ATOM 2153 C CA . THR A 1 277 ? -5.797 -38.812 -3.705 1 89.5 277 THR A CA 1
ATOM 2154 C C . THR A 1 277 ? -5.738 -38.781 -2.182 1 89.5 277 THR A C 1
ATOM 2156 O O . THR A 1 277 ? -6.211 -37.844 -1.541 1 89.5 277 THR A O 1
ATOM 2159 N N . MET B 1 1 ? 8.711 9.125 15.141 1 79.69 1 MET B N 1
ATOM 2160 C CA . MET B 1 1 ? 7.695 8.406 15.906 1 79.69 1 MET B CA 1
ATOM 2161 C C . MET B 1 1 ? 7.309 7.102 15.211 1 79.69 1 MET B C 1
ATOM 2163 O O . MET B 1 1 ? 7.172 7.066 13.992 1 79.69 1 MET B O 1
ATOM 2167 N N . ILE B 1 2 ? 7.305 6.066 15.961 1 77.81 2 ILE B N 1
ATOM 2168 C CA . ILE B 1 2 ? 6.988 4.766 15.383 1 77.81 2 ILE B CA 1
ATOM 2169 C C . ILE B 1 2 ? 5.496 4.488 15.523 1 77.81 2 ILE B C 1
ATOM 2171 O O . ILE B 1 2 ? 4.941 4.582 16.625 1 77.81 2 ILE B O 1
ATOM 2175 N N . LEU B 1 3 ? 4.863 4.391 14.391 1 89.81 3 LEU B N 1
ATOM 2176 C CA . LEU B 1 3 ? 3.486 3.914 14.359 1 89.81 3 LEU B CA 1
ATOM 2177 C C . LEU B 1 3 ? 3.438 2.391 14.414 1 89.81 3 LEU B C 1
ATOM 2179 O O . LEU B 1 3 ? 3.891 1.721 13.484 1 89.81 3 LEU B O 1
ATOM 2183 N N . ALA B 1 4 ? 2.92 1.845 15.461 1 85.69 4 ALA B N 1
ATOM 2184 C CA . ALA B 1 4 ? 3.025 0.401 15.656 1 85.69 4 ALA B CA 1
ATOM 2185 C C . ALA B 1 4 ? 1.724 -0.3 15.281 1 85.69 4 ALA B C 1
ATOM 2187 O O . ALA B 1 4 ? 1.651 -1.531 15.281 1 85.69 4 ALA B O 1
ATOM 2188 N N . GLN B 1 5 ? 0.781 0.448 14.961 1 96 5 GLN B N 1
ATOM 2189 C CA . GLN B 1 5 ? -0.522 -0.143 14.672 1 96 5 GLN B CA 1
ATOM 2190 C C . GLN B 1 5 ? -0.94 0.124 13.227 1 96 5 GLN B C 1
ATOM 2192 O O . GLN B 1 5 ? -0.469 1.079 12.609 1 96 5 GLN B O 1
ATOM 2197 N N . HIS B 1 6 ? -1.772 -0.771 12.742 1 98.12 6 HIS B N 1
ATOM 2198 C CA . HIS B 1 6 ? -2.324 -0.646 11.398 1 98.12 6 HIS B CA 1
ATOM 2199 C C . HIS B 1 6 ? -3.836 -0.855 11.406 1 98.12 6 HIS B C 1
ATOM 2201 O O . HIS B 1 6 ? -4.355 -1.639 12.195 1 98.12 6 HIS B O 1
ATOM 2207 N N . MET B 1 7 ? -4.531 -0.157 10.57 1 98.19 7 MET B N 1
ATOM 2208 C CA . MET B 1 7 ? -5.957 -0.375 10.344 1 98.19 7 MET B CA 1
ATOM 2209 C C . MET B 1 7 ? -6.285 -0.356 8.859 1 98.19 7 MET B C 1
ATOM 2211 O O . MET B 1 7 ? -5.57 0.263 8.062 1 98.19 7 MET B O 1
ATOM 2215 N N . ILE B 1 8 ? -7.293 -1.063 8.469 1 98.5 8 ILE B N 1
ATOM 2216 C CA . ILE B 1 8 ? -7.852 -0.976 7.125 1 98.5 8 ILE B CA 1
ATOM 2217 C C . ILE B 1 8 ? -9.07 -0.057 7.129 1 98.5 8 ILE B C 1
ATOM 2219 O O . ILE B 1 8 ? -10.031 -0.295 7.867 1 98.5 8 ILE B O 1
ATOM 2223 N N . VAL B 1 9 ? -9.016 0.947 6.406 1 98.19 9 VAL B N 1
ATOM 2224 C CA . VAL B 1 9 ? -10.125 1.891 6.281 1 98.19 9 VAL B CA 1
ATOM 2225 C C . VAL B 1 9 ? -10.469 2.092 4.809 1 98.19 9 VAL B C 1
ATOM 2227 O O . VAL B 1 9 ? -9.617 2.508 4.016 1 98.19 9 VAL B O 1
ATOM 2230 N N . ASP B 1 10 ? -11.688 1.739 4.473 1 96.75 10 ASP B N 1
ATOM 2231 C CA . ASP B 1 10 ? -12.148 1.863 3.094 1 96.75 10 ASP B CA 1
ATOM 2232 C C . ASP B 1 10 ? -11.172 1.202 2.125 1 96.75 10 ASP B C 1
ATOM 2234 O O . ASP B 1 10 ? -10.75 1.82 1.146 1 96.75 10 ASP B O 1
ATOM 2238 N N . GLY B 1 11 ? -10.656 0.121 2.484 1 96.62 11 GLY B N 1
ATOM 2239 C CA . GLY B 1 11 ? -9.898 -0.756 1.606 1 96.62 11 GLY B CA 1
ATOM 2240 C C . GLY B 1 11 ? -8.422 -0.427 1.568 1 96.62 11 GLY B C 1
ATOM 2241 O O . GLY B 1 11 ? -7.656 -1.066 0.842 1 96.62 11 GLY B O 1
ATOM 2242 N N . VAL B 1 12 ? -7.906 0.6 2.318 1 98.12 12 VAL B N 1
ATOM 2243 C CA . VAL B 1 12 ? -6.492 0.958 2.318 1 98.12 12 VAL B CA 1
ATOM 2244 C C . VAL B 1 12 ? -5.93 0.834 3.732 1 98.12 12 VAL B C 1
ATOM 2246 O O . VAL B 1 12 ? -6.672 0.922 4.715 1 98.12 12 VAL B O 1
ATOM 2249 N N . ARG B 1 13 ? -4.641 0.601 3.855 1 98.62 13 ARG B N 1
ATOM 2250 C CA . ARG B 1 13 ? -3.988 0.461 5.152 1 98.62 13 ARG B CA 1
ATOM 2251 C C . ARG B 1 13 ? -3.422 1.796 5.629 1 98.62 13 ARG B C 1
ATOM 2253 O O . ARG B 1 13 ? -2.746 2.494 4.871 1 98.62 13 ARG B O 1
ATOM 2260 N N . LEU B 1 14 ? -3.723 2.135 6.812 1 98.75 14 LEU B N 1
ATOM 2261 C CA . LEU B 1 14 ? -3.119 3.285 7.48 1 98.75 14 LEU B CA 1
ATOM 2262 C C . LEU B 1 14 ? -2.311 2.848 8.695 1 98.75 14 LEU B C 1
ATOM 2264 O O . LEU B 1 14 ? -2.777 2.033 9.5 1 98.75 14 LEU B O 1
ATOM 2268 N N . ALA B 1 15 ? -1.108 3.309 8.789 1 98.56 15 ALA B N 1
ATOM 2269 C CA . ALA B 1 15 ? -0.336 3.195 10.023 1 98.56 15 ALA B CA 1
ATOM 2270 C C . ALA B 1 15 ? -0.724 4.289 11.016 1 98.56 15 ALA B C 1
ATOM 2272 O O . ALA B 1 15 ? -0.874 5.453 10.641 1 98.56 15 ALA B O 1
ATOM 2273 N N . TYR B 1 16 ? -0.925 3.877 12.289 1 98.38 16 TYR B N 1
ATOM 2274 C CA . TYR B 1 16 ? -1.453 4.883 13.203 1 98.38 16 TYR B CA 1
ATOM 2275 C C . TYR B 1 16 ? -1.003 4.609 14.633 1 98.38 16 TYR B C 1
ATOM 2277 O O . TYR B 1 16 ? -0.399 3.57 14.914 1 98.38 16 TYR B O 1
ATOM 2285 N N . ARG B 1 17 ? -1.103 5.543 15.461 1 97.62 17 ARG B N 1
ATOM 2286 C CA . ARG B 1 17 ? -1.028 5.508 16.922 1 97.62 17 ARG B CA 1
ATOM 2287 C C . ARG B 1 17 ? -2.322 6.012 17.547 1 97.62 17 ARG B C 1
ATOM 2289 O O . ARG B 1 17 ? -2.811 7.09 17.203 1 97.62 17 ARG B O 1
ATOM 2296 N N . HIS B 1 18 ? -2.912 5.203 18.375 1 96.88 18 HIS B N 1
ATOM 2297 C CA . HIS B 1 18 ? -4.121 5.586 19.094 1 96.88 18 HIS B CA 1
ATOM 2298 C C . HIS B 1 18 ? -4.016 5.23 20.578 1 96.88 18 HIS B C 1
ATOM 2300 O O . HIS B 1 18 ? -3.879 4.059 20.922 1 96.88 18 HIS B O 1
ATOM 2306 N N . THR B 1 19 ? -3.994 6.191 21.359 1 95.88 19 THR B N 1
ATOM 2307 C CA . THR B 1 19 ? -3.947 6.012 22.797 1 95.88 19 THR B CA 1
ATOM 2308 C C . THR B 1 19 ? -5.188 6.602 23.469 1 95.88 19 THR B C 1
ATOM 2310 O O . THR B 1 19 ? -5.727 7.609 23 1 95.88 19 THR B O 1
ATOM 2313 N N . ALA B 1 20 ? -5.629 5.945 24.516 1 93.62 20 ALA B N 1
ATOM 2314 C CA . ALA B 1 20 ? -6.766 6.453 25.281 1 93.62 20 ALA B CA 1
ATOM 2315 C C . ALA B 1 20 ? -6.312 7.473 26.328 1 93.62 20 ALA B C 1
ATOM 2317 O O . ALA B 1 20 ? -5.18 7.414 26.812 1 93.62 20 ALA B O 1
ATOM 2318 N N . GLY B 1 21 ? -7.129 8.406 26.5 1 92.81 21 GLY B N 1
ATOM 2319 C CA . GLY B 1 21 ? -6.887 9.383 27.547 1 92.81 21 GLY B CA 1
ATOM 2320 C C . GLY B 1 21 ? -7.883 9.289 28.688 1 92.81 21 GLY B C 1
ATOM 2321 O O . GLY B 1 21 ? -8.852 8.531 28.625 1 92.81 21 GLY B O 1
ATOM 2322 N N . ARG B 1 22 ? -7.59 10.047 29.844 1 91.69 22 ARG B N 1
ATOM 2323 C CA . ARG B 1 22 ? -8.422 10.039 31.031 1 91.69 22 ARG B CA 1
ATOM 2324 C C . ARG B 1 22 ? -9.648 10.938 30.859 1 91.69 22 ARG B C 1
ATOM 2326 O O . ARG B 1 22 ? -10.648 10.766 31.562 1 91.69 22 ARG B O 1
ATOM 2333 N N . THR B 1 23 ? -9.578 11.797 29.906 1 81.44 23 THR B N 1
ATOM 2334 C CA . THR B 1 23 ? -10.625 12.805 29.766 1 81.44 23 THR B CA 1
ATOM 2335 C C . THR B 1 23 ? -11.703 12.328 28.797 1 81.44 23 THR B C 1
ATOM 2337 O O . THR B 1 23 ? -12.773 12.93 28.703 1 81.44 23 THR B O 1
ATOM 2340 N N . GLY B 1 24 ? -11.406 11.227 28.062 1 84 24 GLY B N 1
ATOM 2341 C CA . GLY B 1 24 ? -12.328 10.711 27.078 1 84 24 GLY B CA 1
ATOM 2342 C C . GLY B 1 24 ? -12.227 11.422 25.734 1 84 24 GLY B C 1
ATOM 2343 O O . GLY B 1 24 ? -12.688 10.906 24.719 1 84 24 GLY B O 1
ATOM 2344 N N . GLU B 1 25 ? -11.625 12.594 25.719 1 89 25 GLU B N 1
ATOM 2345 C CA . GLU B 1 25 ? -11.453 13.328 24.469 1 89 25 GLU B CA 1
ATOM 2346 C C . GLU B 1 25 ? -10.25 12.805 23.688 1 89 25 GLU B C 1
ATOM 2348 O O . GLU B 1 25 ? -9.219 12.461 24.266 1 89 25 GLU B O 1
ATOM 2353 N N . THR B 1 26 ? -10.422 12.727 22.359 1 96.62 26 THR B N 1
ATOM 2354 C CA . THR B 1 26 ? -9.32 12.312 21.484 1 96.62 26 THR B CA 1
ATOM 2355 C C . THR B 1 26 ? -8.781 13.5 20.688 1 96.62 26 THR B C 1
ATOM 2357 O O . THR B 1 26 ? -9.547 14.227 20.047 1 96.62 26 THR B O 1
ATOM 2360 N N . LEU B 1 27 ? -7.512 13.758 20.828 1 98.75 27 LEU B N 1
ATOM 2361 C CA . LEU B 1 27 ? -6.82 14.719 19.969 1 98.75 27 LEU B CA 1
ATOM 2362 C C . LEU B 1 27 ? -6.289 14.039 18.719 1 98.75 27 LEU B C 1
ATOM 2364 O O . LEU B 1 27 ? -5.504 13.094 18.797 1 98.75 27 LEU B O 1
ATOM 2368 N N . VAL B 1 28 ? -6.746 14.492 17.578 1 98.88 28 VAL B N 1
ATOM 2369 C CA . VAL B 1 28 ? -6.324 13.938 16.297 1 98.88 28 VAL B CA 1
ATOM 2370 C C . VAL B 1 28 ? -5.273 14.844 15.656 1 98.88 28 VAL B C 1
ATOM 2372 O O . VAL B 1 28 ? -5.492 16.047 15.508 1 98.88 28 VAL B O 1
ATOM 2375 N N . PHE B 1 29 ? -4.16 14.25 15.297 1 98.88 29 PHE B N 1
ATOM 2376 C CA . PHE B 1 29 ? -3.055 15.008 14.727 1 98.88 29 PHE B CA 1
ATOM 2377 C C . PHE B 1 29 ? -2.881 14.688 13.25 1 98.88 29 PHE B C 1
ATOM 2379 O O . PHE B 1 29 ? -2.684 13.531 12.883 1 98.88 29 PHE B O 1
ATOM 2386 N N . LEU B 1 30 ? -2.941 15.695 12.383 1 98.94 30 LEU B N 1
ATOM 2387 C CA . LEU B 1 30 ? -2.74 15.547 10.945 1 98.94 30 LEU B CA 1
ATOM 2388 C C . LEU B 1 30 ? -1.478 16.266 10.5 1 98.94 30 LEU B C 1
ATOM 2390 O O . LEU B 1 30 ? -1.294 17.453 10.805 1 98.94 30 LEU B O 1
ATOM 2394 N N . HIS B 1 31 ? -0.604 15.57 9.766 1 98.81 31 HIS B N 1
ATOM 2395 C CA . HIS B 1 31 ? 0.64 16.125 9.25 1 98.81 31 HIS B CA 1
ATOM 2396 C C . HIS B 1 31 ? 0.468 16.625 7.82 1 98.81 31 HIS B C 1
ATOM 2398 O O . HIS B 1 31 ? -0.604 16.484 7.23 1 98.81 31 HIS B O 1
ATOM 2404 N N . GLY B 1 32 ? 1.501 17.266 7.312 1 98.38 32 GLY B N 1
ATOM 2405 C CA . GLY B 1 32 ? 1.483 17.75 5.941 1 98.38 32 GLY B CA 1
ATOM 2406 C C . GLY B 1 32 ? 2.578 17.141 5.082 1 98.38 32 GLY B C 1
ATOM 2407 O O . GLY B 1 32 ? 2.918 15.969 5.23 1 98.38 32 GLY B O 1
ATOM 2408 N N . THR B 1 33 ? 3.029 17.906 4.074 1 97.88 33 THR B N 1
ATOM 2409 C CA . THR B 1 33 ? 4.031 17.469 3.107 1 97.88 33 THR B CA 1
ATOM 2410 C C . THR B 1 33 ? 5.262 18.375 3.166 1 97.88 33 THR B C 1
ATOM 2412 O O . THR B 1 33 ? 5.148 19.562 3.457 1 97.88 33 THR B O 1
ATOM 2415 N N . PRO B 1 34 ? 6.395 17.828 2.861 1 97 34 PRO B N 1
ATOM 2416 C CA . PRO B 1 34 ? 6.746 16.422 2.729 1 97 34 PRO B CA 1
ATOM 2417 C C . PRO B 1 34 ? 7.098 15.766 4.066 1 97 34 PRO B C 1
ATOM 2419 O O . PRO B 1 34 ? 8.273 15.625 4.398 1 97 34 PRO B O 1
ATOM 2422 N N . SER B 1 35 ? 6.172 15.477 4.824 1 97.81 35 SER B N 1
ATOM 2423 C CA . SER B 1 35 ? 6.355 14.945 6.172 1 97.81 35 SER B CA 1
ATOM 2424 C C . SER B 1 35 ? 5.488 13.719 6.402 1 97.81 35 SER B C 1
ATOM 2426 O O . SER B 1 35 ? 5.039 13.078 5.449 1 97.81 35 SER B O 1
ATOM 2428 N N . HIS B 1 36 ? 5.457 13.266 7.555 1 98.25 36 HIS B N 1
ATOM 2429 C CA . HIS B 1 36 ? 4.605 12.227 8.125 1 98.25 36 HIS B CA 1
ATOM 2430 C C . HIS B 1 36 ? 4.465 12.398 9.633 1 98.25 36 HIS B C 1
ATOM 2432 O O . HIS B 1 36 ? 4.91 13.398 10.195 1 98.25 36 HIS B O 1
ATOM 2438 N N . SER B 1 37 ? 3.801 11.484 10.281 1 98.38 37 SER B N 1
ATOM 2439 C CA . SER B 1 37 ? 3.412 11.688 11.672 1 98.38 37 SER B CA 1
ATOM 2440 C C . SER B 1 37 ? 4.633 11.883 12.562 1 98.38 37 SER B C 1
ATOM 2442 O O . SER B 1 37 ? 4.512 12.344 13.703 1 98.38 37 SER B O 1
ATOM 2444 N N . HIS B 1 38 ? 5.785 11.516 12.078 1 98.19 38 HIS B N 1
ATOM 2445 C CA . HIS B 1 38 ? 7.027 11.719 12.82 1 98.19 38 HIS B CA 1
ATOM 2446 C C . HIS B 1 38 ? 7.176 13.18 13.25 1 98.19 38 HIS B C 1
ATOM 2448 O O . HIS B 1 38 ? 7.832 13.469 14.25 1 98.19 38 HIS B O 1
ATOM 2454 N N . ILE B 1 39 ? 6.559 14.078 12.578 1 98.62 39 ILE B N 1
ATOM 2455 C CA . ILE B 1 39 ? 6.699 15.508 12.844 1 98.62 39 ILE B CA 1
ATOM 2456 C C . ILE B 1 39 ? 6.16 15.82 14.234 1 98.62 39 ILE B C 1
ATOM 2458 O O . ILE B 1 39 ? 6.531 16.828 14.836 1 98.62 39 ILE B O 1
ATOM 2462 N N . TRP B 1 40 ? 5.34 14.969 14.781 1 98.69 40 TRP B N 1
ATOM 2463 C CA . TRP B 1 40 ? 4.672 15.211 16.062 1 98.69 40 TRP B CA 1
ATOM 2464 C C . TRP B 1 40 ? 5.441 14.555 17.203 1 98.69 40 TRP B C 1
ATOM 2466 O O . TRP B 1 40 ? 5.035 14.656 18.359 1 98.69 40 TRP B O 1
ATOM 2476 N N . ARG B 1 41 ? 6.645 13.945 16.922 1 98.38 41 ARG B N 1
ATOM 2477 C CA . ARG B 1 41 ? 7.328 13.078 17.875 1 98.38 41 ARG B CA 1
ATOM 2478 C C . ARG B 1 41 ? 7.738 13.852 19.125 1 98.38 41 ARG B C 1
ATOM 2480 O O . ARG B 1 41 ? 7.855 13.273 20.203 1 98.38 41 ARG B O 1
ATOM 2487 N N . ASN B 1 42 ? 7.922 15.148 19.031 1 98.31 42 ASN B N 1
ATOM 2488 C CA . ASN B 1 42 ? 8.336 15.953 20.188 1 98.31 42 ASN B CA 1
ATOM 2489 C C . ASN B 1 42 ? 7.145 16.656 20.828 1 98.31 42 ASN B C 1
ATOM 2491 O O . ASN B 1 42 ? 7.32 17.453 21.766 1 98.31 42 ASN B O 1
ATOM 2495 N N . VAL B 1 43 ? 5.941 16.438 20.391 1 98.69 43 VAL B N 1
ATOM 2496 C CA . VAL B 1 43 ? 4.734 17.094 20.875 1 98.69 43 VAL B CA 1
ATOM 2497 C C . VAL B 1 43 ? 3.828 16.062 21.547 1 98.69 43 VAL B C 1
ATOM 2499 O O . VAL B 1 43 ? 3.438 16.219 22.703 1 98.69 43 VAL B O 1
ATOM 2502 N N . ILE B 1 44 ? 3.58 14.945 20.922 1 98.25 44 ILE B N 1
ATOM 2503 C CA . ILE B 1 44 ? 2.551 13.984 21.297 1 98.25 44 ILE B CA 1
ATOM 2504 C C . ILE B 1 44 ? 2.883 13.375 22.656 1 98.25 44 ILE B C 1
ATOM 2506 O O . ILE B 1 44 ? 1.998 13.211 23.5 1 98.25 44 ILE B O 1
ATOM 2510 N N . PRO B 1 45 ? 4.18 13.039 22.969 1 97.5 45 PRO B N 1
ATOM 2511 C CA . PRO B 1 45 ? 4.457 12.445 24.281 1 97.5 45 PRO B CA 1
ATOM 2512 C C . PRO B 1 45 ? 4.035 13.359 25.438 1 97.5 45 PRO B C 1
ATOM 2514 O O . PRO B 1 45 ? 3.523 12.875 26.453 1 97.5 45 PRO B O 1
ATOM 2517 N N . ALA B 1 46 ? 4.207 14.648 25.281 1 97.62 46 ALA B N 1
ATOM 2518 C CA . ALA B 1 46 ? 3.801 15.586 26.328 1 97.62 46 ALA B CA 1
ATOM 2519 C C . ALA B 1 46 ? 2.281 15.633 26.469 1 97.62 46 ALA B C 1
ATOM 2521 O O . ALA B 1 46 ? 1.757 15.742 27.578 1 97.62 46 ALA B O 1
ATOM 2522 N N . ILE B 1 47 ? 1.567 15.531 25.391 1 97.31 47 ILE B N 1
ATOM 2523 C CA . ILE B 1 47 ? 0.109 15.555 25.375 1 97.31 47 ILE B CA 1
ATOM 2524 C C . ILE B 1 47 ? -0.429 14.289 26.047 1 97.31 47 ILE B C 1
ATOM 2526 O O . ILE B 1 47 ? -1.345 14.359 26.859 1 97.31 47 ILE B O 1
ATOM 2530 N N . GLU B 1 48 ? 0.151 13.156 25.672 1 96.25 48 GLU B N 1
ATOM 2531 C CA . GLU B 1 48 ? -0.244 11.891 26.281 1 96.25 48 GLU B CA 1
ATOM 2532 C C . GLU B 1 48 ? 0.057 11.883 27.781 1 96.25 48 GLU B C 1
ATOM 2534 O O . GLU B 1 48 ? -0.757 11.414 28.578 1 96.25 48 GLU B O 1
ATOM 2539 N N . SER B 1 49 ? 1.212 12.398 28.141 1 95.56 49 SER B N 1
ATOM 2540 C CA . SER B 1 49 ? 1.61 12.453 29.547 1 95.56 49 SER B CA 1
ATOM 2541 C C . SER B 1 49 ? 0.657 13.32 30.359 1 95.56 49 SER B C 1
ATOM 2543 O O . SER B 1 49 ? 0.448 13.078 31.547 1 95.56 49 SER B O 1
ATOM 2545 N N . ALA B 1 50 ? 0.076 14.273 29.703 1 95.19 50 ALA B N 1
ATOM 2546 C CA . ALA B 1 50 ? -0.879 15.164 30.359 1 95.19 50 ALA B CA 1
ATOM 2547 C C . ALA B 1 50 ? -2.246 14.5 30.484 1 95.19 50 ALA B C 1
ATOM 2549 O O . ALA B 1 50 ? -3.176 15.078 31.047 1 95.19 50 ALA B O 1
ATOM 2550 N N . GLY B 1 51 ? -2.436 13.297 29.938 1 94.88 51 GLY B N 1
ATOM 2551 C CA . GLY B 1 51 ? -3.631 12.5 30.172 1 94.88 51 GLY B CA 1
ATOM 2552 C C . GLY B 1 51 ? -4.621 12.562 29.016 1 94.88 51 GLY B C 1
ATOM 2553 O O . GLY B 1 51 ? -5.758 12.102 29.141 1 94.88 51 GLY B O 1
ATOM 2554 N N . HIS B 1 52 ? -4.184 13.078 27.875 1 95.75 52 HIS B N 1
ATOM 2555 C CA . HIS B 1 52 ? -5.086 13.195 26.734 1 95.75 52 HIS B CA 1
ATOM 2556 C C . HIS B 1 52 ? -4.949 11.992 25.797 1 95.75 52 HIS B C 1
ATOM 2558 O O . HIS B 1 52 ? -3.85 11.461 25.625 1 95.75 52 HIS B O 1
ATOM 2564 N N . GLY B 1 53 ? -6.07 11.531 25.281 1 96.75 53 GLY B N 1
ATOM 2565 C CA . GLY B 1 53 ? -6.031 10.547 24.203 1 96.75 53 GLY B CA 1
ATOM 2566 C C . GLY B 1 53 ? -5.578 11.133 22.875 1 96.75 53 GLY B C 1
ATOM 2567 O O . GLY B 1 53 ? -5.906 12.273 22.547 1 96.75 53 GLY B O 1
ATOM 2568 N N . VAL B 1 54 ? -4.82 10.281 22.141 1 97.75 54 VAL B N 1
ATOM 2569 C CA . VAL B 1 54 ? -4.25 10.781 20.891 1 97.75 54 VAL B CA 1
ATOM 2570 C C . VAL B 1 54 ? -4.523 9.781 19.766 1 97.75 54 VAL B C 1
ATOM 2572 O O . VAL B 1 54 ? -4.445 8.57 19.969 1 97.75 54 VAL B O 1
ATOM 2575 N N . LEU B 1 55 ? -4.93 10.305 18.641 1 98.44 55 LEU B N 1
ATOM 2576 C CA . LEU B 1 55 ? -4.895 9.57 17.375 1 98.44 55 LEU B CA 1
ATOM 2577 C C . LEU B 1 55 ? -4.012 10.281 16.359 1 98.44 55 LEU B C 1
ATOM 2579 O O . LEU B 1 55 ? -4.266 11.438 16.016 1 98.44 55 LEU B O 1
ATOM 2583 N N . ALA B 1 56 ? -2.953 9.68 15.984 1 98.69 56 ALA B N 1
ATOM 2584 C CA . ALA B 1 56 ? -2.107 10.133 14.883 1 98.69 56 ALA B CA 1
ATOM 2585 C C . ALA B 1 56 ? -1.911 9.023 13.859 1 98.69 56 ALA B C 1
ATOM 2587 O O . ALA B 1 56 ? -1.78 7.852 14.211 1 98.69 56 ALA B O 1
ATOM 2588 N N . TYR B 1 57 ? -1.911 9.391 12.594 1 98.75 57 TYR B N 1
ATOM 2589 C CA . TYR B 1 57 ? -1.635 8.414 11.547 1 98.75 57 TYR B CA 1
ATOM 2590 C C . TYR B 1 57 ? -0.933 9.07 10.367 1 98.75 57 TYR B C 1
ATOM 2592 O O . TYR B 1 57 ? -0.993 10.297 10.203 1 98.75 57 TYR B O 1
ATOM 2600 N N . ASP B 1 58 ? -0.19 8.328 9.664 1 98.81 58 ASP B N 1
ATOM 2601 C CA . ASP B 1 58 ? 0.329 8.82 8.391 1 98.81 58 ASP B CA 1
ATOM 2602 C C . ASP B 1 58 ? -0.778 8.898 7.344 1 98.81 58 ASP B C 1
ATOM 2604 O O . ASP B 1 58 ? -1.512 7.934 7.129 1 98.81 58 ASP B O 1
ATOM 2608 N N . LEU B 1 59 ? -0.936 10.062 6.77 1 98.88 59 LEU B N 1
ATOM 2609 C CA . LEU B 1 59 ? -1.911 10.203 5.695 1 98.88 59 LEU B CA 1
ATOM 2610 C C . LEU B 1 59 ? -1.687 9.156 4.613 1 98.88 59 LEU B C 1
ATOM 2612 O O . LEU B 1 59 ? -0.575 8.641 4.461 1 98.88 59 LEU B O 1
ATOM 2616 N N . LEU B 1 60 ? -2.76 8.836 3.926 1 98.81 60 LEU B N 1
ATOM 2617 C CA . LEU B 1 60 ? -2.619 7.879 2.83 1 98.81 60 LEU B CA 1
ATOM 2618 C C . LEU B 1 60 ? -1.619 8.383 1.796 1 98.81 60 LEU B C 1
ATOM 2620 O O . LEU B 1 60 ? -1.697 9.531 1.359 1 98.81 60 LEU B O 1
ATOM 2624 N N . GLY B 1 61 ? -0.672 7.527 1.4 1 98.31 61 GLY B N 1
ATOM 2625 C CA . GLY B 1 61 ? 0.358 7.922 0.454 1 98.31 61 GLY B CA 1
ATOM 2626 C C . GLY B 1 61 ? 1.592 8.5 1.121 1 98.31 61 GLY B C 1
ATOM 2627 O O . GLY B 1 61 ? 2.551 8.875 0.445 1 98.31 61 GLY B O 1
ATOM 2628 N N . TYR B 1 62 ? 1.619 8.555 2.482 1 98.06 62 TYR B N 1
ATOM 2629 C CA . TYR B 1 62 ? 2.707 9.156 3.244 1 98.06 62 TYR B CA 1
ATOM 2630 C C . TYR B 1 62 ? 3.271 8.172 4.262 1 98.06 62 TYR B C 1
ATOM 2632 O O . TYR B 1 62 ? 2.576 7.25 4.695 1 98.06 62 TYR B O 1
ATOM 2640 N N . GLY B 1 63 ? 4.539 8.375 4.621 1 97.25 63 GLY B N 1
ATOM 2641 C CA . GLY B 1 63 ? 5.133 7.699 5.758 1 97.25 63 GLY B CA 1
ATOM 2642 C C . GLY B 1 63 ? 4.984 6.191 5.703 1 97.25 63 GLY B C 1
ATOM 2643 O O . GLY B 1 63 ? 5.332 5.566 4.695 1 97.25 63 GLY B O 1
ATOM 2644 N N . ALA B 1 64 ? 4.395 5.672 6.738 1 97.25 64 ALA B N 1
ATOM 2645 C CA . ALA B 1 64 ? 4.281 4.219 6.875 1 97.25 64 ALA B CA 1
ATOM 2646 C C . ALA B 1 64 ? 2.928 3.725 6.375 1 97.25 64 ALA B C 1
ATOM 2648 O O . ALA B 1 64 ? 2.682 2.518 6.32 1 97.25 64 ALA B O 1
ATOM 2649 N N . SER B 1 65 ? 2.062 4.656 5.984 1 98.44 65 SER B N 1
ATOM 2650 C CA . SER B 1 65 ? 0.782 4.25 5.418 1 98.44 65 SER B CA 1
ATOM 2651 C C . SER B 1 65 ? 0.945 3.754 3.982 1 98.44 65 SER B C 1
ATOM 2653 O O . SER B 1 65 ? 1.988 3.965 3.361 1 98.44 65 SER B O 1
ATOM 2655 N N . GLU B 1 66 ? -0.045 3.088 3.525 1 98.31 66 GLU B N 1
ATOM 2656 C CA . GLU B 1 66 ? -0.044 2.494 2.191 1 98.31 66 GLU B CA 1
ATOM 2657 C C . GLU B 1 66 ? 0.11 3.562 1.112 1 98.31 66 GLU B C 1
ATOM 2659 O O . GLU B 1 66 ? -0.383 4.684 1.266 1 98.31 66 GLU B O 1
ATOM 2664 N N . ARG B 1 67 ? 0.857 3.195 0.032 1 97.94 67 ARG B N 1
ATOM 2665 C CA . ARG B 1 67 ? 0.973 3.967 -1.201 1 97.94 67 ARG B CA 1
ATOM 2666 C C . ARG B 1 67 ? 0.195 3.309 -2.334 1 97.94 67 ARG B C 1
ATOM 2668 O O . ARG B 1 67 ? 0.78 2.635 -3.186 1 97.94 67 ARG B O 1
ATOM 2675 N N . PRO B 1 68 ? -1.087 3.58 -2.412 1 97.12 68 PRO B N 1
ATOM 2676 C CA . PRO B 1 68 ? -1.913 2.816 -3.352 1 97.12 68 PRO B CA 1
ATOM 2677 C C . PRO B 1 68 ? -1.733 3.268 -4.797 1 97.12 68 PRO B C 1
ATOM 2679 O O . PRO B 1 68 ? -1.567 4.461 -5.062 1 97.12 68 PRO B O 1
ATOM 2682 N N . PRO B 1 69 ? -1.833 2.336 -5.754 1 94.94 69 PRO B N 1
ATOM 2683 C CA . PRO B 1 69 ? -1.666 2.715 -7.16 1 94.94 69 PRO B CA 1
ATOM 2684 C C . PRO B 1 69 ? -2.906 3.391 -7.742 1 94.94 69 PRO B C 1
ATOM 2686 O O . PRO B 1 69 ? -2.818 4.074 -8.766 1 94.94 69 PRO B O 1
ATOM 2689 N N . ASN B 1 70 ? -4.062 3.16 -7.137 1 92.94 70 ASN B N 1
ATOM 2690 C CA . ASN B 1 70 ? -5.301 3.621 -7.758 1 92.94 70 ASN B CA 1
ATOM 2691 C C . ASN B 1 70 ? -6.227 4.277 -6.738 1 92.94 70 ASN B C 1
ATOM 2693 O O . ASN B 1 70 ? -7.406 3.936 -6.656 1 92.94 70 ASN B O 1
ATOM 2697 N N . ARG B 1 71 ? -5.711 5.121 -5.914 1 96.31 71 ARG B N 1
ATOM 2698 C CA . ARG B 1 71 ? -6.523 5.828 -4.926 1 96.31 71 ARG B CA 1
ATOM 2699 C C . ARG B 1 71 ? -6.234 7.324 -4.953 1 96.31 71 ARG B C 1
ATOM 2701 O O . ARG B 1 71 ? -5.086 7.738 -5.109 1 96.31 71 ARG B O 1
ATOM 2708 N N . ASP B 1 72 ? -7.332 8.125 -4.934 1 97.88 72 ASP B N 1
ATOM 2709 C CA . ASP B 1 72 ? -7.199 9.578 -4.797 1 97.88 72 ASP B CA 1
ATOM 2710 C C . ASP B 1 72 ? -6.629 9.945 -3.428 1 97.88 72 ASP B C 1
ATOM 2712 O O . ASP B 1 72 ? -7.156 9.523 -2.396 1 97.88 72 ASP B O 1
ATOM 2716 N N . THR B 1 73 ? -5.527 10.68 -3.428 1 98.56 73 THR B N 1
ATOM 2717 C CA . THR B 1 73 ? -4.922 11.102 -2.172 1 98.56 73 THR B CA 1
ATOM 2718 C C . THR B 1 73 ? -4.98 12.625 -2.031 1 98.56 73 THR B C 1
ATOM 2720 O O . THR B 1 73 ? -4.16 13.219 -1.326 1 98.56 73 THR B O 1
ATOM 2723 N N . SER B 1 74 ? -5.867 13.281 -2.793 1 98.69 74 SER B N 1
ATOM 2724 C CA . SER B 1 74 ? -6.086 14.719 -2.666 1 98.69 74 SER B CA 1
ATOM 2725 C C . SER B 1 74 ? -6.531 15.086 -1.254 1 98.69 74 SER B C 1
ATOM 2727 O O . SER B 1 74 ? -6.953 14.227 -0.485 1 98.69 74 SER B O 1
ATOM 2729 N N . VAL B 1 75 ? -6.477 16.328 -0.916 1 98.88 75 VAL B N 1
ATOM 2730 C CA . VAL B 1 75 ? -6.891 16.781 0.408 1 98.88 75 VAL B CA 1
ATOM 2731 C C . VAL B 1 75 ? -8.375 16.484 0.619 1 98.88 75 VAL B C 1
ATOM 2733 O O . VAL B 1 75 ? -8.797 16.203 1.738 1 98.88 75 VAL B O 1
ATOM 2736 N N . THR B 1 76 ? -9.188 16.562 -0.433 1 98.88 76 THR B N 1
ATOM 2737 C CA . THR B 1 76 ? -10.602 16.203 -0.332 1 98.88 76 THR B CA 1
ATOM 2738 C C . THR B 1 76 ? -10.758 14.719 0.014 1 98.88 76 THR B C 1
ATOM 2740 O O . THR B 1 76 ? -11.516 14.367 0.915 1 98.88 76 THR B O 1
ATOM 2743 N N . ALA B 1 77 ? -10.031 13.891 -0.679 1 98.88 77 ALA B N 1
ATOM 2744 C CA . ALA B 1 77 ? -10.102 12.453 -0.43 1 98.88 77 ALA B CA 1
ATOM 2745 C C . ALA B 1 77 ? -9.578 12.117 0.96 1 98.88 77 ALA B C 1
ATOM 2747 O O . ALA B 1 77 ? -10.094 11.211 1.621 1 98.88 77 ALA B O 1
ATOM 2748 N N . GLN B 1 78 ? -8.516 12.789 1.358 1 98.88 78 GLN B N 1
ATOM 2749 C CA . GLN B 1 78 ? -7.977 12.578 2.697 1 98.88 78 GLN B CA 1
ATOM 2750 C C . GLN B 1 78 ? -8.992 12.969 3.768 1 98.88 78 GLN B C 1
ATOM 2752 O O . GLN B 1 78 ? -9.07 12.328 4.816 1 98.88 78 GLN B O 1
ATOM 2757 N N . ALA B 1 79 ? -9.742 14.055 3.561 1 98.94 79 ALA B N 1
ATOM 2758 C CA . ALA B 1 79 ? -10.781 14.453 4.504 1 98.94 79 ALA B CA 1
ATOM 2759 C C . ALA B 1 79 ? -11.875 13.391 4.605 1 98.94 79 ALA B C 1
ATOM 2761 O O . ALA B 1 79 ? -12.359 13.094 5.699 1 98.94 79 ALA B O 1
ATOM 2762 N N . ASP B 1 80 ? -12.289 12.828 3.451 1 98.88 80 ASP B N 1
ATOM 2763 C CA . ASP B 1 80 ? -13.25 11.734 3.451 1 98.88 80 ASP B CA 1
ATOM 2764 C C . ASP B 1 80 ? -12.719 10.539 4.238 1 98.88 80 ASP B C 1
ATOM 2766 O O . ASP B 1 80 ? -13.453 9.914 5.004 1 98.88 80 ASP B O 1
ATOM 2770 N N . LEU B 1 81 ? -11.477 10.25 4.051 1 98.88 81 LEU B N 1
ATOM 2771 C CA . LEU B 1 81 ? -10.859 9.125 4.738 1 98.88 81 LEU B CA 1
ATOM 2772 C C . LEU B 1 81 ? -10.781 9.375 6.238 1 98.88 81 LEU B C 1
ATOM 2774 O O . LEU B 1 81 ? -10.945 8.453 7.043 1 98.88 81 LEU B O 1
ATOM 2778 N N . LEU B 1 82 ? -10.469 10.625 6.625 1 98.88 82 LEU B N 1
ATOM 2779 C CA . LEU B 1 82 ? -10.492 11.008 8.031 1 98.88 82 LEU B CA 1
ATOM 2780 C C . LEU B 1 82 ? -11.844 10.703 8.664 1 98.88 82 LEU B C 1
ATOM 2782 O O . LEU B 1 82 ? -11.914 10.156 9.766 1 98.88 82 LEU B O 1
ATOM 2786 N N . ALA B 1 83 ? -12.938 11.055 7.996 1 98.88 83 ALA B N 1
ATOM 2787 C CA . ALA B 1 83 ? -14.273 10.773 8.5 1 98.88 83 ALA B CA 1
ATOM 2788 C C . ALA B 1 83 ? -14.477 9.281 8.727 1 98.88 83 ALA B C 1
ATOM 2790 O O . ALA B 1 83 ? -15.031 8.867 9.742 1 98.88 83 ALA B O 1
ATOM 2791 N N . GLU B 1 84 ? -14.008 8.477 7.789 1 98.81 84 GLU B N 1
ATOM 2792 C CA . GLU B 1 84 ? -14.117 7.027 7.906 1 98.81 84 GLU B CA 1
ATOM 2793 C C . GLU B 1 84 ? -13.273 6.504 9.062 1 98.81 84 GLU B C 1
ATOM 2795 O O . GLU B 1 84 ? -13.688 5.586 9.773 1 98.81 84 GLU B O 1
ATOM 2800 N N . VAL B 1 85 ? -12.055 7.047 9.234 1 98.81 85 VAL B N 1
ATOM 2801 C CA . VAL B 1 85 ? -11.172 6.664 10.336 1 98.81 85 VAL B CA 1
ATOM 2802 C C . VAL B 1 85 ? -11.867 6.922 11.672 1 98.81 85 VAL B C 1
ATOM 2804 O O . VAL B 1 85 ? -11.891 6.051 12.539 1 98.81 85 VAL B O 1
ATOM 2807 N N . LEU B 1 86 ? -12.414 8.117 11.797 1 98.62 86 LEU B N 1
ATOM 2808 C CA . LEU B 1 86 ? -13.062 8.484 13.047 1 98.62 86 LEU B CA 1
ATOM 2809 C C . LEU B 1 86 ? -14.266 7.59 13.328 1 98.62 86 LEU B C 1
ATOM 2811 O O . LEU B 1 86 ? -14.453 7.121 14.453 1 98.62 86 LEU B O 1
ATOM 2815 N N . THR B 1 87 ? -15.055 7.34 12.281 1 98.31 87 THR B N 1
ATOM 2816 C CA . THR B 1 87 ? -16.203 6.453 12.414 1 98.31 87 THR B CA 1
ATOM 2817 C C . THR B 1 87 ? -15.773 5.062 12.867 1 98.31 87 THR B C 1
ATOM 2819 O O . THR B 1 87 ? -16.344 4.512 13.812 1 98.31 87 THR B O 1
ATOM 2822 N N . GLN B 1 88 ? -14.789 4.555 12.273 1 97.56 88 GLN B N 1
ATOM 2823 C CA . GLN B 1 88 ? -14.32 3.209 12.586 1 97.56 88 GLN B CA 1
ATOM 2824 C C . GLN B 1 88 ? -13.742 3.139 13.992 1 97.56 88 GLN B C 1
ATOM 2826 O O . GLN B 1 88 ? -13.867 2.115 14.672 1 97.56 88 GLN B O 1
ATOM 2831 N N . ARG B 1 89 ? -13.125 4.215 14.453 1 96.81 89 ARG B N 1
ATOM 2832 C CA . ARG B 1 89 ? -12.484 4.238 15.766 1 96.81 89 ARG B CA 1
ATOM 2833 C C . ARG B 1 89 ? -13.492 4.609 16.859 1 96.81 89 ARG B C 1
ATOM 2835 O O . ARG B 1 89 ? -13.133 4.711 18.031 1 96.81 89 ARG B O 1
ATOM 2842 N N . GLY B 1 90 ? -14.734 4.879 16.469 1 96.44 90 GLY B N 1
ATOM 2843 C CA . GLY B 1 90 ? -15.781 5.238 17.422 1 96.44 90 GLY B CA 1
ATOM 2844 C C . GLY B 1 90 ? -15.602 6.625 18 1 96.44 90 GLY B C 1
ATOM 2845 O O . GLY B 1 90 ? -15.977 6.867 19.156 1 96.44 90 GLY B O 1
ATOM 2846 N N . ILE B 1 91 ? -14.961 7.504 17.266 1 97.25 91 ILE B N 1
ATOM 2847 C CA . ILE B 1 91 ? -14.734 8.875 17.719 1 97.25 91 ILE B CA 1
ATOM 2848 C C . ILE B 1 91 ? -15.789 9.797 17.109 1 97.25 91 ILE B C 1
ATOM 2850 O O . ILE B 1 91 ? -15.719 10.141 15.922 1 97.25 91 ILE B O 1
ATOM 2854 N N . ARG B 1 92 ? -16.781 10.203 17.875 1 96.25 92 ARG B N 1
ATOM 2855 C CA . ARG B 1 92 ? -17.891 11.008 17.391 1 96.25 92 ARG B CA 1
ATOM 2856 C C . ARG B 1 92 ? -17.5 12.469 17.25 1 96.25 92 ARG B C 1
ATOM 2858 O O . ARG B 1 92 ? -17.922 13.156 16.328 1 96.25 92 ARG B O 1
ATOM 2865 N N . ARG B 1 93 ? -16.672 12.891 18.141 1 96.56 93 ARG B N 1
ATOM 2866 C CA . ARG B 1 93 ? -16.188 14.266 18.219 1 96.56 93 ARG B CA 1
ATOM 2867 C C . ARG B 1 93 ? -14.742 14.312 18.688 1 96.56 93 ARG B C 1
ATOM 2869 O O . ARG B 1 93 ? -14.336 13.531 19.547 1 96.56 93 ARG B O 1
ATOM 2876 N N . CYS B 1 94 ? -13.969 15.305 18.031 1 97.94 94 CYS B N 1
ATOM 2877 C CA . CYS B 1 94 ? -12.555 15.32 18.375 1 97.94 94 CYS B CA 1
ATOM 2878 C C . CYS B 1 94 ? -12 16.734 18.328 1 97.94 94 CYS B C 1
ATOM 2880 O O . CYS B 1 94 ? -12.648 17.656 17.828 1 97.94 94 CYS B O 1
ATOM 2882 N N . THR B 1 95 ? -10.906 16.953 19.031 1 98.69 95 THR B N 1
ATOM 2883 C CA . THR B 1 95 ? -10.047 18.109 18.781 1 98.69 95 THR B CA 1
ATOM 2884 C C . THR B 1 95 ? -9.039 17.797 17.688 1 98.69 95 THR B C 1
ATOM 2886 O O . THR B 1 95 ? -8.273 16.844 17.781 1 98.69 95 THR B O 1
ATOM 2889 N N . LEU B 1 96 ? -9.086 18.578 16.672 1 98.88 96 LEU B N 1
ATOM 2890 C CA . LEU B 1 96 ? -8.258 18.328 15.492 1 98.88 96 LEU B CA 1
ATOM 2891 C C . LEU B 1 96 ? -7.09 19.312 15.438 1 98.88 96 LEU B C 1
ATOM 2893 O O . LEU B 1 96 ? -7.289 20.531 15.453 1 98.88 96 LEU B O 1
ATOM 2897 N N . ILE B 1 97 ? -5.891 18.797 15.469 1 98.94 97 ILE B N 1
ATOM 2898 C CA . ILE B 1 97 ? -4.652 19.547 15.336 1 98.94 97 ILE B CA 1
ATOM 2899 C C . ILE B 1 97 ? -4.008 19.25 13.984 1 98.94 97 ILE B C 1
ATOM 2901 O O . ILE B 1 97 ? -3.512 18.141 13.758 1 98.94 97 ILE B O 1
ATOM 2905 N N . ALA B 1 98 ? -3.943 20.25 13.117 1 98.94 98 ALA B N 1
ATOM 2906 C CA . ALA B 1 98 ? -3.635 19.969 11.711 1 98.94 98 ALA B CA 1
ATOM 2907 C C . ALA B 1 98 ? -2.562 20.922 11.195 1 98.94 98 ALA B C 1
ATOM 2909 O O . ALA B 1 98 ? -2.645 22.141 11.398 1 98.94 98 ALA B O 1
ATOM 2910 N N . HIS B 1 99 ? -1.584 20.375 10.492 1 98.94 99 HIS B N 1
ATOM 2911 C CA . HIS B 1 99 ? -0.435 21.125 9.992 1 98.94 99 HIS B CA 1
ATOM 2912 C C . HIS B 1 99 ? -0.363 21.078 8.469 1 98.94 99 HIS B C 1
ATOM 2914 O O . HIS B 1 99 ? -0.544 20.031 7.867 1 98.94 99 HIS B O 1
ATOM 2920 N N . ASP B 1 100 ? -0.106 22.25 7.816 1 98.75 100 ASP B N 1
ATOM 2921 C CA . ASP B 1 100 ? 0.21 22.328 6.395 1 98.75 100 ASP B CA 1
ATOM 2922 C C . ASP B 1 100 ? -0.908 21.719 5.551 1 98.75 100 ASP B C 1
ATOM 2924 O O . ASP B 1 100 ? -2.07 22.109 5.68 1 98.75 100 ASP B O 1
ATOM 2928 N N . ILE B 1 101 ? -0.733 20.75 4.73 1 98.69 101 ILE B N 1
ATOM 2929 C CA . ILE B 1 101 ? -1.791 20.156 3.928 1 98.69 101 ILE B CA 1
ATOM 2930 C C . ILE B 1 101 ? -2.771 19.422 4.836 1 98.69 101 ILE B C 1
ATOM 2932 O O . ILE B 1 101 ? -3.965 19.328 4.531 1 98.69 101 ILE B O 1
ATOM 2936 N N . GLY B 1 102 ? -2.283 18.906 5.977 1 98.88 102 GLY B N 1
ATOM 2937 C CA . GLY B 1 102 ? -3.213 18.422 6.98 1 98.88 102 GLY B CA 1
ATOM 2938 C C . GLY B 1 102 ? -4.215 19.453 7.43 1 98.88 102 GLY B C 1
ATOM 2939 O O . GLY B 1 102 ? -5.34 19.125 7.812 1 98.88 102 GLY B O 1
ATOM 2940 N N . GLY B 1 103 ? -3.793 20.719 7.418 1 98.94 103 GLY B N 1
ATOM 2941 C CA . GLY B 1 103 ? -4.699 21.812 7.703 1 98.94 103 GLY B CA 1
ATOM 2942 C C . GLY B 1 103 ? -5.82 21.953 6.691 1 98.94 103 GLY B C 1
ATOM 2943 O O . GLY B 1 103 ? -6.961 22.25 7.059 1 98.94 103 GLY B O 1
ATOM 2944 N N . ALA B 1 104 ? -5.477 21.781 5.363 1 98.88 104 ALA B N 1
ATOM 2945 C CA . ALA B 1 104 ? -6.52 21.75 4.344 1 98.88 104 ALA B CA 1
ATOM 2946 C C . ALA B 1 104 ? -7.508 20.609 4.613 1 98.88 104 ALA B C 1
ATOM 2948 O O . ALA B 1 104 ? -8.727 20.812 4.539 1 98.88 104 ALA B O 1
ATOM 2949 N N . VAL B 1 105 ? -6.973 19.438 4.941 1 98.94 105 VAL B N 1
ATOM 2950 C CA . VAL B 1 105 ? -7.805 18.297 5.289 1 98.94 105 VAL B CA 1
ATOM 2951 C C . VAL B 1 105 ? -8.703 18.641 6.473 1 98.94 105 VAL B C 1
ATOM 2953 O O . VAL B 1 105 ? -9.906 18.359 6.453 1 98.94 105 VAL B O 1
ATOM 2956 N N . GLY B 1 106 ? -8.156 19.266 7.473 1 98.94 106 GLY B N 1
ATOM 2957 C CA . GLY B 1 106 ? -8.898 19.672 8.648 1 98.94 106 GLY B CA 1
ATOM 2958 C C . GLY B 1 106 ? -9.992 20.688 8.352 1 98.94 106 GLY B C 1
ATOM 2959 O O . GLY B 1 106 ? -11.102 20.578 8.867 1 98.94 106 GLY B O 1
ATOM 2960 N N . GLN B 1 107 ? -9.672 21.688 7.539 1 98.88 107 GLN B N 1
ATOM 2961 C CA . GLN B 1 107 ? -10.656 22.688 7.145 1 98.88 107 GLN B CA 1
ATOM 2962 C C . GLN B 1 107 ? -11.828 22.047 6.402 1 98.88 107 GLN B C 1
ATOM 2964 O O . GLN B 1 107 ? -12.992 22.344 6.695 1 98.88 107 GLN B O 1
ATOM 2969 N N . ILE B 1 108 ? -11.508 21.172 5.453 1 98.88 108 ILE B N 1
ATOM 2970 C CA . ILE B 1 108 ? -12.539 20.5 4.68 1 98.88 108 ILE B CA 1
ATOM 2971 C C . ILE B 1 108 ? -13.406 19.641 5.605 1 98.88 108 ILE B C 1
ATOM 2973 O O . ILE B 1 108 ? -14.633 19.719 5.559 1 98.88 108 ILE B O 1
ATOM 2977 N N . PHE B 1 109 ? -12.773 18.891 6.484 1 98.88 109 PHE B N 1
ATOM 2978 C CA . PHE B 1 109 ? -13.5 18.031 7.41 1 98.88 109 PHE B CA 1
ATOM 2979 C C . PHE B 1 109 ? -14.383 18.859 8.336 1 98.88 109 PHE B C 1
ATOM 2981 O O . PHE B 1 109 ? -15.562 18.562 8.523 1 98.88 109 PHE B O 1
ATOM 2988 N N . ALA B 1 110 ? -13.891 19.922 8.906 1 98.56 110 ALA B N 1
ATOM 2989 C CA . ALA B 1 110 ? -14.602 20.734 9.891 1 98.56 110 ALA B CA 1
ATOM 2990 C C . ALA B 1 110 ? -15.828 21.406 9.273 1 98.56 110 ALA B C 1
ATOM 2992 O O . ALA B 1 110 ? -16.844 21.594 9.938 1 98.56 110 ALA B O 1
ATOM 2993 N N . THR B 1 111 ? -15.711 21.766 8.031 1 98.38 111 THR B N 1
ATOM 2994 C CA . THR B 1 111 ? -16.828 22.453 7.375 1 98.38 111 THR B CA 1
ATOM 2995 C C . THR B 1 111 ? -17.891 21.453 6.941 1 98.38 111 THR B C 1
ATOM 2997 O O . THR B 1 111 ? -19.078 21.766 6.938 1 98.38 111 THR B O 1
ATOM 3000 N N . ARG B 1 112 ? -17.484 20.25 6.641 1 98.19 112 ARG B N 1
ATOM 3001 C CA . ARG B 1 112 ? -18.422 19.203 6.215 1 98.19 112 ARG B CA 1
ATOM 3002 C C . ARG B 1 112 ? -19.078 18.531 7.414 1 98.19 112 ARG B C 1
ATOM 3004 O O . ARG B 1 112 ? -20.219 18.078 7.332 1 98.19 112 ARG B O 1
ATOM 3011 N N . HIS B 1 113 ? -18.344 18.469 8.508 1 98 113 HIS B N 1
ATOM 3012 C CA . HIS B 1 113 ? -18.781 17.781 9.711 1 98 113 HIS B CA 1
ATOM 3013 C C . HIS B 1 113 ? -18.578 18.641 10.945 1 98 113 HIS B C 1
ATOM 3015 O O . HIS B 1 113 ? -17.875 18.25 11.883 1 98 113 HIS B O 1
ATOM 3021 N N . PRO B 1 114 ? -19.266 19.75 11.008 1 96.94 114 PRO B N 1
ATOM 3022 C CA . PRO B 1 114 ? -19.031 20.672 12.125 1 96.94 114 PRO B CA 1
ATOM 3023 C C . PRO B 1 114 ? -19.312 20.031 13.477 1 96.94 114 PRO B C 1
ATOM 3025 O O . PRO B 1 114 ? -18.641 20.344 14.469 1 96.94 114 PRO B O 1
ATOM 3028 N N . ASP B 1 115 ? -20.203 19.062 13.531 1 96.62 115 ASP B N 1
ATOM 3029 C CA . ASP B 1 115 ? -20.562 18.391 14.781 1 96.62 115 ASP B CA 1
ATOM 3030 C C . ASP B 1 115 ? -19.469 17.422 15.219 1 96.62 115 ASP B C 1
ATOM 3032 O O . ASP B 1 115 ? -19.453 16.984 16.359 1 96.62 115 ASP B O 1
ATOM 3036 N N . GLY B 1 116 ? -18.547 17.141 14.328 1 96.94 116 GLY B N 1
ATOM 3037 C CA . GLY B 1 116 ? -17.469 16.203 14.641 1 96.94 116 GLY B CA 1
ATOM 3038 C C . GLY B 1 116 ? -16.25 16.875 15.219 1 96.94 116 GLY B C 1
ATOM 3039 O O . GLY B 1 116 ? -15.281 16.203 15.602 1 96.94 116 GLY B O 1
ATOM 3040 N N . ILE B 1 117 ? -16.312 18.203 15.375 1 97.38 117 ILE B N 1
ATOM 3041 C CA . ILE B 1 117 ? -15.141 18.938 15.828 1 97.38 117 ILE B CA 1
ATOM 3042 C C . ILE B 1 117 ? -15.453 19.641 17.141 1 97.38 117 ILE B C 1
ATOM 3044 O O . ILE B 1 117 ? -16.391 20.438 17.219 1 97.38 117 ILE B O 1
ATOM 3048 N N . GLN B 1 118 ? -14.734 19.281 18.109 1 97.25 118 GLN B N 1
ATOM 3049 C CA . GLN B 1 118 ? -14.828 19.984 19.391 1 97.25 118 GLN B CA 1
ATOM 3050 C C . GLN B 1 118 ? -14 21.266 19.375 1 97.25 118 GLN B C 1
ATOM 3052 O O . GLN B 1 118 ? -14.438 22.312 19.859 1 97.25 118 GLN B O 1
ATOM 3057 N N . ARG B 1 119 ? -12.797 21.156 18.875 1 98.38 119 ARG B N 1
ATOM 3058 C CA . ARG B 1 119 ? -11.859 22.266 18.703 1 98.38 119 ARG B CA 1
ATOM 3059 C C . ARG B 1 119 ? -10.969 22.031 17.484 1 98.38 119 ARG B C 1
ATOM 3061 O O . ARG B 1 119 ? -10.773 20.891 17.062 1 98.38 119 ARG B O 1
ATOM 3068 N N . LEU B 1 120 ? -10.469 23.141 16.969 1 98.69 120 LEU B N 1
ATOM 3069 C CA . LEU B 1 120 ? -9.625 23.062 15.781 1 98.69 120 LEU B CA 1
ATOM 3070 C C . LEU B 1 120 ? -8.352 23.891 15.977 1 98.69 120 LEU B C 1
ATOM 3072 O O . LEU B 1 120 ? -8.398 25.016 16.453 1 98.69 120 LEU B O 1
ATOM 3076 N N . MET B 1 121 ? -7.258 23.281 15.703 1 98.94 121 MET B N 1
ATOM 3077 C CA . MET B 1 121 ? -5.996 24.016 15.625 1 98.94 121 MET B CA 1
ATOM 3078 C C . MET B 1 121 ? -5.387 23.906 14.234 1 98.94 121 MET B C 1
ATOM 3080 O O . MET B 1 121 ? -5.254 22.797 13.695 1 98.94 121 MET B O 1
ATOM 3084 N N . LEU B 1 122 ? -5.086 25 13.664 1 98.94 122 LEU B N 1
ATOM 3085 C CA . LEU B 1 122 ? -4.395 25.062 12.383 1 98.94 122 LEU B CA 1
ATOM 3086 C C . LEU B 1 122 ? -2.982 25.609 12.555 1 98.94 122 LEU B C 1
ATOM 3088 O O . LEU B 1 122 ? -2.797 26.719 13.062 1 98.94 122 LEU B O 1
ATOM 3092 N N . ILE B 1 123 ? -2.025 24.812 12.164 1 98.94 123 ILE B N 1
ATOM 3093 C CA . ILE B 1 123 ? -0.618 25.188 12.289 1 98.94 123 ILE B CA 1
ATOM 3094 C C . ILE B 1 123 ? 0.006 25.312 10.906 1 98.94 123 ILE B C 1
ATOM 3096 O O . ILE B 1 123 ? 0.095 24.344 10.156 1 98.94 123 ILE B O 1
ATOM 3100 N N . ASP B 1 124 ? 0.507 26.516 10.562 1 98.94 124 ASP B N 1
ATOM 3101 C CA . ASP B 1 124 ? 1.154 26.75 9.281 1 98.94 124 ASP B CA 1
ATOM 3102 C C . ASP B 1 124 ? 0.397 26.062 8.148 1 98.94 124 ASP B C 1
ATOM 3104 O O . ASP B 1 124 ? 0.992 25.344 7.34 1 98.94 124 ASP B O 1
ATOM 3108 N N . SER B 1 125 ? -0.883 26.25 8.094 1 98.81 125 SER B N 1
ATOM 3109 C CA . SER B 1 125 ? -1.787 25.516 7.223 1 98.81 125 SER B CA 1
ATOM 3110 C C . SER B 1 125 ? -1.855 26.141 5.832 1 98.81 125 SER B C 1
ATOM 3112 O O . SER B 1 125 ? -1.817 27.359 5.691 1 98.81 125 SER B O 1
ATOM 3114 N N . VAL B 1 126 ? -2.006 25.281 4.832 1 98.69 126 VAL B N 1
ATOM 3115 C CA . VAL B 1 126 ? -2.428 25.812 3.541 1 98.69 126 VAL B CA 1
ATOM 3116 C C . VAL B 1 126 ? -3.91 26.172 3.59 1 98.69 126 VAL B C 1
ATOM 3118 O O . VAL B 1 126 ? -4.695 25.516 4.273 1 98.69 126 VAL B O 1
ATOM 3121 N N . SER B 1 127 ? -4.348 27.234 2.928 1 98.69 127 SER B N 1
ATOM 3122 C CA . SER B 1 127 ? -5.711 27.734 2.852 1 98.69 127 SER B CA 1
ATOM 3123 C C . SER B 1 127 ? -5.906 28.625 1.619 1 98.69 127 SER B C 1
ATOM 3125 O O . SER B 1 127 ? -4.93 29.078 1.025 1 98.69 127 SER B O 1
ATOM 3127 N N . TYR B 1 128 ? -7.125 28.766 1.262 1 98.69 128 TYR B N 1
ATOM 3128 C CA . TYR B 1 128 ? -7.461 29.672 0.161 1 98.69 128 TYR B CA 1
ATOM 3129 C C . TYR B 1 128 ? -6.648 29.328 -1.083 1 98.69 128 TYR B C 1
ATOM 3131 O O . TYR B 1 128 ? -6.688 28.203 -1.571 1 98.69 128 TYR B O 1
ATOM 3139 N N . ASP B 1 129 ? -5.992 30.219 -1.689 1 98 129 ASP B N 1
ATOM 3140 C CA . ASP B 1 129 ? -5.141 30.031 -2.861 1 98 129 ASP B CA 1
ATOM 3141 C C . ASP B 1 129 ? -3.664 30.094 -2.484 1 98 129 ASP B C 1
ATOM 3143 O O . ASP B 1 129 ? -2.822 30.453 -3.314 1 98 129 ASP B O 1
ATOM 3147 N N . SER B 1 130 ? -3.387 29.844 -1.221 1 98.06 130 SER B N 1
ATOM 3148 C CA . SER B 1 130 ? -2.029 30.016 -0.716 1 98.06 130 SER B CA 1
ATOM 3149 C C . SER B 1 130 ? -1.087 28.969 -1.285 1 98.06 130 SER B C 1
ATOM 3151 O O . SER B 1 130 ? 0.118 29 -1.023 1 98.06 130 SER B O 1
ATOM 3153 N N . TRP B 1 131 ? -1.571 27.953 -2.047 1 96.88 131 TRP B N 1
ATOM 3154 C CA . TRP B 1 131 ? -0.821 26.797 -2.557 1 96.88 131 TRP B CA 1
ATOM 3155 C C . TRP B 1 131 ? -1.4 26.312 -3.881 1 96.88 131 TRP B C 1
ATOM 3157 O O . TRP B 1 131 ? -2.561 26.594 -4.195 1 96.88 131 TRP B O 1
ATOM 3167 N N . PRO B 1 132 ? -0.682 25.656 -4.707 1 96.25 132 PRO B N 1
ATOM 3168 C CA . PRO B 1 132 ? 0.771 25.547 -4.562 1 96.25 132 PRO B CA 1
ATOM 3169 C C . PRO B 1 132 ? 1.507 26.828 -4.941 1 96.25 132 PRO B C 1
ATOM 3171 O O . PRO B 1 132 ? 0.915 27.719 -5.539 1 96.25 132 PRO B O 1
ATOM 3174 N N . SER B 1 133 ? 2.738 26.922 -4.488 1 92.25 133 SER B N 1
ATOM 3175 C CA . SER B 1 133 ? 3.553 28.047 -4.926 1 92.25 133 SER B CA 1
ATOM 3176 C C . SER B 1 133 ? 3.635 28.109 -6.449 1 92.25 133 SER B C 1
ATOM 3178 O O . SER B 1 133 ? 3.348 27.125 -7.133 1 92.25 133 SER B O 1
ATOM 3180 N N . SER B 1 134 ? 4.062 29.297 -6.902 1 89.19 134 SER B N 1
ATOM 3181 C CA . SER B 1 134 ? 4.211 29.469 -8.344 1 89.19 134 SER B CA 1
ATOM 3182 C C . SER B 1 134 ? 5.215 28.469 -8.914 1 89.19 134 SER B C 1
ATOM 3184 O O . SER B 1 134 ? 5.023 27.953 -10.016 1 89.19 134 SER B O 1
ATOM 3186 N N . THR B 1 135 ? 6.234 28.188 -8.172 1 87.19 135 THR B N 1
ATOM 3187 C CA . THR B 1 135 ? 7.258 27.234 -8.594 1 87.19 135 THR B CA 1
ATOM 3188 C C . THR B 1 135 ? 6.66 25.844 -8.797 1 87.19 135 THR B C 1
ATOM 3190 O O . THR B 1 135 ? 6.824 25.234 -9.859 1 87.19 135 THR B O 1
ATOM 3193 N N . TRP B 1 136 ? 5.898 25.391 -7.895 1 90.31 136 TRP B N 1
ATOM 3194 C CA . TRP B 1 136 ? 5.352 24.047 -7.98 1 90.31 136 TRP B CA 1
ATOM 3195 C C . TRP B 1 136 ? 4.219 23.969 -9 1 90.31 136 TRP B C 1
ATOM 3197 O O . TRP B 1 136 ? 4.016 22.953 -9.648 1 90.31 136 TRP B O 1
ATOM 3207 N N . ARG B 1 137 ? 3.512 25.031 -9.164 1 91.25 137 ARG B N 1
ATOM 3208 C CA . ARG B 1 137 ? 2.498 25.094 -10.211 1 91.25 137 ARG B CA 1
ATOM 3209 C C . ARG B 1 137 ? 3.119 24.844 -11.586 1 91.25 137 ARG B C 1
ATOM 3211 O O . ARG B 1 137 ? 2.576 24.094 -12.398 1 91.25 137 ARG B O 1
ATOM 3218 N N . LYS B 1 138 ? 4.242 25.484 -11.781 1 90.25 138 LYS B N 1
ATOM 3219 C CA . LYS B 1 138 ? 4.938 25.344 -13.062 1 90.25 138 LYS B CA 1
ATOM 3220 C C . LYS B 1 138 ? 5.477 23.922 -13.234 1 90.25 138 LYS B C 1
ATOM 3222 O O . LYS B 1 138 ? 5.395 23.344 -14.32 1 90.25 138 LYS B O 1
ATOM 3227 N N . ILE B 1 139 ? 6.016 23.391 -12.211 1 85.44 139 ILE B N 1
ATOM 3228 C CA . ILE B 1 139 ? 6.574 22.047 -12.266 1 85.44 139 ILE B CA 1
ATOM 3229 C C . ILE B 1 139 ? 5.465 21.031 -12.57 1 85.44 139 ILE B C 1
ATOM 3231 O O . ILE B 1 139 ? 5.617 20.188 -13.438 1 85.44 139 ILE B O 1
ATOM 3235 N N . ILE B 1 140 ? 4.355 21.156 -11.906 1 88.62 140 ILE B N 1
ATOM 3236 C CA . ILE B 1 140 ? 3.24 20.219 -12.062 1 88.62 140 ILE B CA 1
ATOM 3237 C C . ILE B 1 140 ? 2.689 20.312 -13.477 1 88.62 140 ILE B C 1
ATOM 3239 O O . ILE B 1 140 ? 2.41 19.281 -14.109 1 88.62 140 ILE B O 1
ATOM 3243 N N . ARG B 1 141 ? 2.604 21.469 -13.945 1 86.5 141 ARG B N 1
ATOM 3244 C CA . ARG B 1 141 ? 2.01 21.703 -15.258 1 86.5 141 ARG B CA 1
ATOM 3245 C C . ARG B 1 141 ? 2.941 21.234 -16.375 1 86.5 141 ARG B C 1
ATOM 3247 O O . ARG B 1 141 ? 2.504 20.578 -17.328 1 86.5 141 ARG B O 1
ATOM 3254 N N . ASP B 1 142 ? 4.215 21.484 -16.203 1 87.62 142 ASP B N 1
ATOM 3255 C CA . ASP B 1 142 ? 5.062 21.406 -17.391 1 87.62 142 ASP B CA 1
ATOM 3256 C C . ASP B 1 142 ? 6.148 20.344 -17.219 1 87.62 142 ASP B C 1
ATOM 3258 O O . ASP B 1 142 ? 6.758 19.906 -18.188 1 87.62 142 ASP B O 1
ATOM 3262 N N . HIS B 1 143 ? 6.363 19.891 -16 1 85.31 143 HIS B N 1
ATOM 3263 C CA . HIS B 1 143 ? 7.617 19.172 -15.836 1 85.31 143 HIS B CA 1
ATOM 3264 C C . HIS B 1 143 ? 7.449 18 -14.883 1 85.31 143 HIS B C 1
ATOM 3266 O O . HIS B 1 143 ? 8.438 17.438 -14.391 1 85.31 143 HIS B O 1
ATOM 3272 N N . LEU B 1 144 ? 6.305 17.625 -14.586 1 84.06 144 LEU B N 1
ATOM 3273 C CA . LEU B 1 144 ? 6.09 16.656 -13.516 1 84.06 144 LEU B CA 1
ATOM 3274 C C . LEU B 1 144 ? 6.727 15.312 -13.867 1 84.06 144 LEU B C 1
ATOM 3276 O O . LEU B 1 144 ? 7.383 14.688 -13.031 1 84.06 144 LEU B O 1
ATOM 3280 N N . ASP B 1 145 ? 6.637 14.891 -15.07 1 81.19 145 ASP B N 1
ATOM 3281 C CA . ASP B 1 145 ? 7.168 13.594 -15.484 1 81.19 145 ASP B CA 1
ATOM 3282 C C . ASP B 1 145 ? 8.695 13.586 -15.445 1 81.19 145 ASP B C 1
ATOM 3284 O O . ASP B 1 145 ? 9.305 12.578 -15.094 1 81.19 145 ASP B O 1
ATOM 3288 N N . ASP B 1 146 ? 9.25 14.68 -15.805 1 84.38 146 ASP B N 1
ATOM 3289 C CA . ASP B 1 146 ? 10.703 14.812 -15.75 1 84.38 146 ASP B CA 1
ATOM 3290 C C . ASP B 1 146 ? 11.203 14.758 -14.305 1 84.38 146 ASP B C 1
ATOM 3292 O O . ASP B 1 146 ? 12.211 14.109 -14.023 1 84.38 146 ASP B O 1
ATOM 3296 N N . TYR B 1 147 ? 10.539 15.461 -13.547 1 84.31 147 TYR B N 1
ATOM 3297 C CA . TYR B 1 147 ? 10.922 15.469 -12.133 1 84.31 147 TYR B CA 1
ATOM 3298 C C . TYR B 1 147 ? 10.727 14.094 -11.516 1 84.31 147 TYR B C 1
ATOM 3300 O O . TYR B 1 147 ? 11.555 13.641 -10.719 1 84.31 147 TYR B O 1
ATOM 3308 N N . ALA B 1 148 ? 9.727 13.445 -11.891 1 84.88 148 ALA B N 1
ATOM 3309 C CA . ALA B 1 148 ? 9.445 12.117 -11.359 1 84.88 148 ALA B CA 1
ATOM 3310 C C . ALA B 1 148 ? 10.484 11.102 -11.82 1 84.88 148 ALA B C 1
ATOM 3312 O O . ALA B 1 148 ? 10.664 10.055 -11.195 1 84.88 148 ALA B O 1
ATOM 3313 N N . ALA B 1 149 ? 11.148 11.43 -12.82 1 83.94 149 ALA B N 1
ATOM 3314 C CA . ALA B 1 149 ? 12.125 10.516 -13.391 1 83.94 149 ALA B CA 1
ATOM 3315 C C . ALA B 1 149 ? 13.547 10.922 -13.016 1 83.94 149 ALA B C 1
ATOM 3317 O O . ALA B 1 149 ? 14.516 10.328 -13.492 1 83.94 149 ALA B O 1
ATOM 3318 N N . MET B 1 150 ? 13.672 11.93 -12.141 1 88.31 150 MET B N 1
ATOM 3319 C CA . MET B 1 150 ? 15.008 12.422 -11.82 1 88.31 150 MET B CA 1
ATOM 3320 C C . MET B 1 150 ? 15.812 11.375 -11.062 1 88.31 150 MET B C 1
ATOM 3322 O O . MET B 1 150 ? 15.242 10.547 -10.352 1 88.31 150 MET B O 1
ATOM 3326 N N . PRO B 1 151 ? 17.156 11.398 -11.227 1 90.12 151 PRO B N 1
ATOM 3327 C CA . PRO B 1 151 ? 18.016 10.461 -10.484 1 90.12 151 PRO B CA 1
ATOM 3328 C C . PRO B 1 151 ? 17.875 10.594 -8.977 1 90.12 151 PRO B C 1
ATOM 3330 O O . PRO B 1 151 ? 17.609 11.688 -8.469 1 90.12 151 PRO B O 1
ATOM 3333 N N . ARG B 1 152 ? 18.109 9.555 -8.297 1 92.69 152 ARG B N 1
ATOM 3334 C CA . ARG B 1 152 ? 17.969 9.469 -6.852 1 92.69 152 ARG B CA 1
ATOM 3335 C C . ARG B 1 152 ? 18.719 10.602 -6.156 1 92.69 152 ARG B C 1
ATOM 3337 O O . ARG B 1 152 ? 18.172 11.258 -5.266 1 92.69 152 ARG B O 1
ATOM 3344 N N . ALA B 1 153 ? 19.953 10.844 -6.539 1 95.19 153 ALA B N 1
ATOM 3345 C CA . ALA B 1 153 ? 20.797 11.852 -5.895 1 95.19 153 ALA B CA 1
ATOM 3346 C C . ALA B 1 153 ? 20.203 13.25 -6.055 1 95.19 153 ALA B C 1
ATOM 3348 O O . ALA B 1 153 ? 20.25 14.055 -5.125 1 95.19 153 ALA B O 1
ATOM 3349 N N . ASP B 1 154 ? 19.672 13.516 -7.246 1 96.25 154 ASP B N 1
ATOM 3350 C CA . ASP B 1 154 ? 19.062 14.812 -7.508 1 96.25 154 ASP B CA 1
ATOM 3351 C C . ASP B 1 154 ? 17.781 15 -6.691 1 96.25 154 ASP B C 1
ATOM 3353 O O . ASP B 1 154 ? 17.516 16.094 -6.176 1 96.25 154 ASP B O 1
ATOM 3357 N N . PHE B 1 155 ? 17.016 13.961 -6.57 1 96.56 155 PHE B N 1
ATOM 3358 C CA . PHE B 1 155 ? 15.789 13.992 -5.777 1 96.56 155 PHE B CA 1
ATOM 3359 C C . PHE B 1 155 ? 16.109 14.281 -4.312 1 96.56 155 PHE B C 1
ATOM 3361 O O . PHE B 1 155 ? 15.469 15.141 -3.695 1 96.56 155 PHE B O 1
ATOM 3368 N N . GLU B 1 156 ? 17.062 13.57 -3.787 1 97 156 GLU B N 1
ATOM 3369 C CA . GLU B 1 156 ? 17.438 13.734 -2.385 1 97 156 GLU B CA 1
ATOM 3370 C C . GLU B 1 156 ? 17.953 15.141 -2.107 1 97 156 GLU B C 1
ATOM 3372 O O . GLU B 1 156 ? 17.641 15.727 -1.071 1 97 156 GLU B O 1
ATOM 3377 N N . ALA B 1 157 ? 18.734 15.648 -3.062 1 97.88 157 ALA B N 1
ATOM 3378 C CA . ALA B 1 157 ? 19.234 17.016 -2.92 1 97.88 157 ALA B CA 1
ATOM 3379 C C . ALA B 1 157 ? 18.094 18.031 -2.934 1 97.88 157 ALA B C 1
ATOM 3381 O O . ALA B 1 157 ? 18.078 18.969 -2.133 1 97.88 157 ALA B O 1
ATOM 3382 N N . MET B 1 158 ? 17.219 17.828 -3.855 1 96.75 158 MET B N 1
ATOM 3383 C CA . MET B 1 158 ? 16.062 18.719 -3.957 1 96.75 158 MET B CA 1
ATOM 3384 C C . MET B 1 158 ? 15.242 18.688 -2.67 1 96.75 158 MET B C 1
ATOM 3386 O O . MET B 1 158 ? 14.906 19.75 -2.119 1 96.75 158 MET B O 1
ATOM 3390 N N . LEU B 1 159 ? 14.922 17.484 -2.154 1 98.19 159 LEU B N 1
ATOM 3391 C CA . LEU B 1 159 ? 14.07 17.375 -0.974 1 98.19 159 LEU B CA 1
ATOM 3392 C C . LEU B 1 159 ? 14.797 17.875 0.271 1 98.19 159 LEU B C 1
ATOM 3394 O O . LEU B 1 159 ? 14.172 18.469 1.157 1 98.19 159 LEU B O 1
ATOM 3398 N N . THR B 1 160 ? 16.094 17.641 0.308 1 98.5 160 THR B N 1
ATOM 3399 C CA . THR B 1 160 ? 16.906 18.156 1.414 1 98.5 160 THR B CA 1
ATOM 3400 C C . THR B 1 160 ? 16.844 19.672 1.461 1 98.5 160 THR B C 1
ATOM 3402 O O . THR B 1 160 ? 16.656 20.266 2.531 1 98.5 160 THR B O 1
ATOM 3405 N N . ARG B 1 161 ? 17 20.266 0.302 1 97.62 161 ARG B N 1
ATOM 3406 C CA . ARG B 1 161 ? 16.906 21.719 0.229 1 97.62 161 ARG B CA 1
ATOM 3407 C C . ARG B 1 161 ? 15.547 22.219 0.693 1 97.62 161 ARG B C 1
ATOM 3409 O O . ARG B 1 161 ? 15.445 23.156 1.48 1 97.62 161 ARG B O 1
ATOM 3416 N N . GLN B 1 162 ? 14.516 21.609 0.227 1 96.94 162 GLN B N 1
ATOM 3417 C CA . GLN B 1 162 ? 13.164 21.984 0.619 1 96.94 162 GLN B CA 1
ATOM 3418 C C . GLN B 1 162 ? 12.961 21.828 2.123 1 96.94 162 GLN B C 1
ATOM 3420 O O . GLN B 1 162 ? 12.422 22.719 2.781 1 96.94 162 GLN B O 1
ATOM 3425 N N . LEU B 1 163 ? 13.398 20.672 2.678 1 98.5 163 LEU B N 1
ATOM 3426 C CA . LEU B 1 163 ? 13.211 20.375 4.094 1 98.5 163 LEU B CA 1
ATOM 3427 C C . LEU B 1 163 ? 13.992 21.359 4.961 1 98.5 163 LEU B C 1
ATOM 3429 O O . LEU B 1 163 ? 13.5 21.797 6.008 1 98.5 163 LEU B O 1
ATOM 3433 N N . THR B 1 164 ? 15.141 21.734 4.5 1 98.25 164 THR B N 1
ATOM 3434 C CA . THR B 1 164 ? 15.961 22.672 5.262 1 98.25 164 THR B CA 1
ATOM 3435 C C . THR B 1 164 ? 15.297 24.047 5.324 1 98.25 164 THR B C 1
ATOM 3437 O O . THR B 1 164 ? 15.406 24.75 6.332 1 98.25 164 THR B O 1
ATOM 3440 N N . MET B 1 165 ? 14.516 24.391 4.344 1 97.38 165 MET B N 1
ATOM 3441 C CA . MET B 1 165 ? 13.828 25.688 4.273 1 97.38 165 MET B CA 1
ATOM 3442 C C . MET B 1 165 ? 12.656 25.719 5.242 1 97.38 165 MET B C 1
ATOM 3444 O O . MET B 1 165 ? 12.102 26.797 5.508 1 97.38 165 MET B O 1
ATOM 3448 N N . THR B 1 166 ? 12.266 24.609 5.805 1 98.38 166 THR B N 1
ATOM 3449 C CA . THR B 1 166 ? 11.039 24.547 6.598 1 98.38 166 THR B CA 1
ATOM 3450 C C . THR B 1 166 ? 11.289 25.047 8.016 1 98.38 166 THR B C 1
ATOM 3452 O O . THR B 1 166 ? 10.344 25.312 8.758 1 98.38 166 THR B O 1
ATOM 3455 N N . VAL B 1 167 ? 12.539 25.172 8.414 1 98.75 167 VAL B N 1
ATOM 3456 C CA . VAL B 1 167 ? 12.852 25.562 9.781 1 98.75 167 VAL B CA 1
ATOM 3457 C C . VAL B 1 167 ? 13.57 26.906 9.766 1 98.75 167 VAL B C 1
ATOM 3459 O O . VAL B 1 167 ? 14.219 27.266 8.781 1 98.75 167 VAL B O 1
ATOM 3462 N N . ALA B 1 168 ? 13.398 27.656 10.875 1 98.25 168 ALA B N 1
ATOM 3463 C CA . ALA B 1 168 ? 14.07 28.953 10.992 1 98.25 168 ALA B CA 1
ATOM 3464 C C . ALA B 1 168 ? 15.57 28.781 11.172 1 98.25 168 ALA B C 1
ATOM 3466 O O . ALA B 1 168 ? 16.359 29.562 10.641 1 98.25 168 ALA B O 1
ATOM 3467 N N . ASP B 1 169 ? 15.938 27.781 11.953 1 96.38 169 ASP B N 1
ATOM 3468 C CA . ASP B 1 169 ? 17.328 27.375 12.148 1 96.38 169 ASP B CA 1
ATOM 3469 C C . ASP B 1 169 ? 17.641 26.094 11.375 1 96.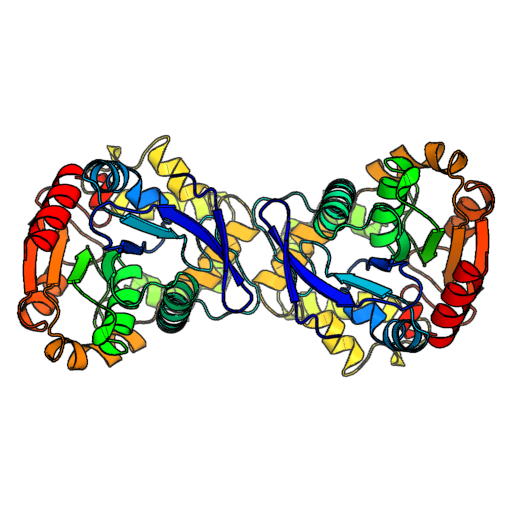38 169 ASP B C 1
ATOM 3471 O O . ASP B 1 169 ? 17.266 25 11.805 1 96.38 169 ASP B O 1
ATOM 3475 N N . PRO B 1 170 ? 18.422 26.234 10.328 1 96.44 170 PRO B N 1
ATOM 3476 C CA . PRO B 1 170 ? 18.672 25.078 9.453 1 96.44 170 PRO B CA 1
ATOM 3477 C C . PRO B 1 170 ? 19.344 23.922 10.188 1 96.44 170 PRO B C 1
ATOM 3479 O O . PRO B 1 170 ? 19.234 22.766 9.75 1 96.44 170 PRO B O 1
ATOM 3482 N N . THR B 1 171 ? 20 24.203 11.289 1 96.75 171 THR B N 1
ATOM 3483 C CA . THR B 1 171 ? 20.688 23.156 12.016 1 96.75 171 THR B CA 1
ATOM 3484 C C . THR B 1 171 ? 19.688 22.188 12.656 1 96.75 171 THR B C 1
ATOM 3486 O O . THR B 1 171 ? 20.062 21.078 13.039 1 96.75 171 THR B O 1
ATOM 3489 N N . ARG B 1 172 ? 18.438 22.609 12.727 1 97.38 172 ARG B N 1
ATOM 3490 C CA . ARG B 1 172 ? 17.391 21.75 13.297 1 97.38 172 ARG B CA 1
ATOM 3491 C C . ARG B 1 172 ? 16.953 20.688 12.297 1 97.38 172 ARG B C 1
ATOM 3493 O O . ARG B 1 172 ? 16.312 19.703 12.68 1 97.38 172 ARG B O 1
ATOM 3500 N N . MET B 1 173 ? 17.266 20.859 11.008 1 98.44 173 MET B N 1
ATOM 3501 C CA . MET B 1 173 ? 16.953 19.906 9.961 1 98.44 173 MET B CA 1
ATOM 3502 C C . MET B 1 173 ? 18.219 19.266 9.391 1 98.44 173 MET B C 1
ATOM 3504 O O . MET B 1 173 ? 18.516 19.453 8.203 1 98.44 173 MET B O 1
ATOM 3508 N N . ALA B 1 174 ? 18.891 18.578 10.242 1 98.06 174 ALA B N 1
ATOM 3509 C CA . ALA B 1 174 ? 20.141 17.891 9.922 1 98.06 174 ALA B CA 1
ATOM 3510 C C . ALA B 1 174 ? 20.25 16.578 10.672 1 98.06 174 ALA B C 1
ATOM 3512 O O . ALA B 1 174 ? 19.391 16.25 11.5 1 98.06 174 ALA B O 1
ATOM 3513 N N . GLY B 1 175 ? 21.156 15.75 10.305 1 97.81 175 GLY B N 1
ATOM 3514 C CA . GLY B 1 175 ? 21.391 14.492 10.992 1 97.81 175 GLY B CA 1
ATOM 3515 C C . GLY B 1 175 ? 20.172 13.57 10.992 1 97.81 175 GLY B C 1
ATOM 3516 O O . GLY B 1 175 ? 19.578 13.328 9.945 1 97.81 175 GLY B O 1
ATOM 3517 N N . ASP B 1 176 ? 19.859 13.062 12.219 1 97.75 176 ASP B N 1
ATOM 3518 C CA . ASP B 1 176 ? 18.797 12.07 12.367 1 97.75 176 ASP B CA 1
ATOM 3519 C C . ASP B 1 176 ? 17.438 12.672 12.016 1 97.75 176 ASP B C 1
ATOM 3521 O O . ASP B 1 176 ? 16.562 11.969 11.5 1 97.75 176 ASP B O 1
ATOM 3525 N N . THR B 1 177 ? 17.328 13.961 12.305 1 98.12 177 THR B N 1
ATOM 3526 C CA . THR B 1 177 ? 16.047 14.609 11.992 1 98.12 177 THR B CA 1
ATOM 3527 C C . THR B 1 177 ? 15.812 14.625 10.484 1 98.12 177 THR B C 1
ATOM 3529 O O . THR B 1 177 ? 14.758 14.195 10.016 1 98.12 177 THR B O 1
ATOM 3532 N N . LEU B 1 178 ? 16.812 15.133 9.742 1 98.5 178 LEU B N 1
ATOM 3533 C CA . LEU B 1 178 ? 16.703 15.164 8.289 1 98.5 178 LEU B CA 1
ATOM 3534 C C . LEU B 1 178 ? 16.5 13.758 7.73 1 98.5 178 LEU B C 1
ATOM 3536 O O . LEU B 1 178 ? 15.664 13.555 6.84 1 98.5 178 LEU B O 1
ATOM 3540 N N . GLU B 1 179 ? 17.203 12.836 8.266 1 98.06 179 GLU B N 1
ATOM 3541 C CA . GLU B 1 179 ? 17.109 11.461 7.789 1 98.06 179 GLU B CA 1
ATOM 3542 C C . GLU B 1 179 ? 15.711 10.898 7.984 1 98.06 179 GLU B C 1
ATOM 3544 O O . GLU B 1 179 ? 15.211 10.156 7.137 1 98.06 179 GLU B O 1
ATOM 3549 N N . ALA B 1 180 ? 15.086 11.211 9.086 1 97.75 180 ALA B N 1
ATOM 3550 C CA . ALA B 1 180 ? 13.75 10.695 9.375 1 97.75 180 ALA B CA 1
ATOM 3551 C C . ALA B 1 180 ? 12.734 11.188 8.352 1 97.75 180 ALA B C 1
ATOM 3553 O O . ALA B 1 180 ? 11.812 10.461 7.984 1 97.75 180 ALA B O 1
ATOM 3554 N N . PHE B 1 181 ? 12.906 12.391 7.875 1 98.31 181 PHE B N 1
ATOM 3555 C CA . PHE B 1 181 ? 11.969 12.953 6.906 1 98.31 181 PHE B CA 1
ATOM 3556 C C . PHE B 1 181 ? 12.289 12.469 5.5 1 98.31 181 PHE B C 1
ATOM 3558 O O . PHE B 1 181 ? 11.398 12.391 4.648 1 98.31 181 PHE B O 1
ATOM 3565 N N . LEU B 1 182 ? 13.547 12.102 5.227 1 98.12 182 LEU B N 1
ATOM 3566 C CA . LEU B 1 182 ? 13.953 11.609 3.914 1 98.12 182 LEU B CA 1
ATOM 3567 C C . LEU B 1 182 ? 13.648 10.125 3.777 1 98.12 182 LEU B C 1
ATOM 3569 O O . LEU B 1 182 ? 13.414 9.633 2.67 1 98.12 182 LEU B O 1
ATOM 3573 N N . ALA B 1 183 ? 13.539 9.438 4.859 1 97.12 183 ALA B N 1
ATOM 3574 C CA . ALA B 1 183 ? 13.531 7.973 4.906 1 97.12 183 ALA B CA 1
ATOM 3575 C C . ALA B 1 183 ? 12.391 7.402 4.07 1 97.12 183 ALA B C 1
ATOM 3577 O O . ALA B 1 183 ? 12.586 6.457 3.305 1 97.12 183 ALA B O 1
ATOM 3578 N N . PRO B 1 184 ? 11.188 8 4.121 1 97 184 PRO B N 1
ATOM 3579 C CA . PRO B 1 184 ? 10.078 7.418 3.361 1 97 184 PRO B CA 1
ATOM 3580 C C . PRO B 1 184 ? 10.281 7.504 1.852 1 97 184 PRO B C 1
ATOM 3582 O O . PRO B 1 184 ? 9.547 6.879 1.087 1 97 184 PRO B O 1
ATOM 3585 N N . HIS B 1 185 ? 11.297 8.227 1.414 1 96.94 185 HIS B N 1
ATOM 3586 C CA . HIS B 1 185 ? 11.453 8.531 -0.005 1 96.94 185 HIS B CA 1
ATOM 3587 C C . HIS B 1 185 ? 12.742 7.941 -0.556 1 96.94 185 HIS B C 1
ATOM 3589 O O . HIS B 1 185 ? 13.195 8.328 -1.637 1 96.94 185 HIS B O 1
ATOM 3595 N N . ARG B 1 186 ? 13.305 7.023 0.182 1 94.25 186 ARG B N 1
ATOM 3596 C CA . ARG B 1 186 ? 14.633 6.539 -0.169 1 94.25 186 ARG B CA 1
ATOM 3597 C C . ARG B 1 186 ? 14.555 5.438 -1.22 1 94.25 186 ARG B C 1
ATOM 3599 O O . ARG B 1 186 ? 15.562 5.113 -1.861 1 94.25 186 ARG B O 1
ATOM 3606 N N . THR B 1 187 ? 13.438 4.812 -1.461 1 94 187 THR B N 1
ATOM 3607 C CA . THR B 1 187 ? 13.273 3.756 -2.453 1 94 187 THR B CA 1
ATOM 3608 C C . THR B 1 187 ? 12.617 4.301 -3.719 1 94 187 THR B C 1
ATOM 3610 O O . THR B 1 187 ? 12.008 5.375 -3.699 1 94 187 THR B O 1
ATOM 3613 N N . PRO B 1 188 ? 12.758 3.555 -4.82 1 92.69 188 PRO B N 1
ATOM 3614 C CA . PRO B 1 188 ? 12.055 3.984 -6.031 1 92.69 188 PRO B CA 1
ATOM 3615 C C . PRO B 1 188 ? 10.555 4.156 -5.812 1 92.69 188 PRO B C 1
ATOM 3617 O O . PRO B 1 188 ? 9.969 5.133 -6.285 1 92.69 188 PRO B O 1
ATOM 3620 N N . MET B 1 189 ? 9.953 3.236 -5.051 1 94.88 189 MET B N 1
ATOM 3621 C CA . MET B 1 189 ? 8.531 3.346 -4.75 1 94.88 189 MET B CA 1
ATOM 3622 C C . MET B 1 189 ? 8.242 4.586 -3.914 1 94.88 189 MET B C 1
ATOM 3624 O O . MET B 1 189 ? 7.234 5.266 -4.125 1 94.88 189 MET B O 1
ATOM 3628 N N . GLY B 1 190 ? 9.125 4.848 -2.961 1 96 190 GLY B N 1
ATOM 3629 C CA . GLY B 1 190 ? 8.961 6.027 -2.129 1 96 190 GLY B CA 1
ATOM 3630 C C . GLY B 1 190 ? 9.031 7.324 -2.912 1 96 190 GLY B C 1
ATOM 3631 O O . GLY B 1 190 ? 8.234 8.234 -2.686 1 96 190 GLY B O 1
ATOM 3632 N N . ARG B 1 191 ? 9.992 7.418 -3.852 1 95.12 191 ARG B N 1
ATOM 3633 C CA . ARG B 1 191 ? 10.148 8.617 -4.672 1 95.12 191 ARG B CA 1
ATOM 3634 C C . ARG B 1 191 ? 8.961 8.789 -5.617 1 95.12 191 ARG B C 1
ATOM 3636 O O . ARG B 1 191 ? 8.438 9.891 -5.773 1 95.12 191 ARG B O 1
ATOM 3643 N N . ALA B 1 192 ? 8.562 7.66 -6.246 1 93.88 192 ALA B N 1
ATOM 3644 C CA . ALA B 1 192 ? 7.387 7.727 -7.105 1 93.88 192 ALA B CA 1
ATOM 3645 C C . ALA B 1 192 ? 6.164 8.203 -6.328 1 93.88 192 ALA B C 1
ATOM 3647 O O . ALA B 1 192 ? 5.359 8.984 -6.836 1 93.88 192 ALA B O 1
ATOM 3648 N N . SER B 1 193 ? 6.051 7.715 -5.141 1 96.5 193 SER B N 1
ATOM 3649 C CA . SER B 1 193 ? 4.926 8.07 -4.281 1 96.5 193 SER B CA 1
ATOM 3650 C C . SER B 1 193 ? 4.926 9.555 -3.955 1 96.5 193 SER B C 1
ATOM 3652 O O . SER B 1 193 ? 3.865 10.18 -3.873 1 96.5 193 SER B O 1
ATOM 3654 N N . PHE B 1 194 ? 6.082 10.156 -3.684 1 97.62 194 PHE B N 1
ATOM 3655 C CA . PHE B 1 194 ? 6.18 11.586 -3.406 1 97.62 194 PHE B CA 1
ATOM 3656 C C . PHE B 1 194 ? 5.516 12.398 -4.512 1 97.62 194 PHE B C 1
ATOM 3658 O O . PHE B 1 194 ? 4.723 13.297 -4.238 1 97.62 194 PHE B O 1
ATOM 3665 N N . PHE B 1 195 ? 5.746 12.07 -5.719 1 95.62 195 PHE B N 1
ATOM 3666 C CA . PHE B 1 195 ? 5.211 12.844 -6.836 1 95.62 195 PHE B CA 1
ATOM 3667 C C . PHE B 1 195 ? 3.75 12.484 -7.086 1 95.62 195 PHE B C 1
ATOM 3669 O O . PHE B 1 195 ? 2.918 13.367 -7.312 1 95.62 195 PHE B O 1
ATOM 3676 N N . GLU B 1 196 ? 3.408 11.219 -6.973 1 95.44 196 GLU B N 1
ATOM 3677 C CA . GLU B 1 196 ? 2.062 10.781 -7.328 1 95.44 196 GLU B CA 1
ATOM 3678 C C . GLU B 1 196 ? 1.063 11.109 -6.223 1 95.44 196 GLU B C 1
ATOM 3680 O O . GLU B 1 196 ? -0.075 11.492 -6.5 1 95.44 196 GLU B O 1
ATOM 3685 N N . HIS B 1 197 ? 1.489 10.953 -4.949 1 97.69 197 HIS B N 1
ATOM 3686 C CA . HIS B 1 197 ? 0.534 11.047 -3.852 1 97.69 197 HIS B CA 1
ATOM 3687 C C . HIS B 1 197 ? 0.607 12.406 -3.174 1 97.69 197 HIS B C 1
ATOM 3689 O O . HIS B 1 197 ? -0.276 12.766 -2.391 1 97.69 197 HIS B O 1
ATOM 3695 N N . GLN B 1 198 ? 1.636 13.156 -3.42 1 97.5 198 GLN B N 1
ATOM 3696 C CA . GLN B 1 198 ? 1.788 14.469 -2.787 1 97.5 198 GLN B CA 1
ATOM 3697 C C . GLN B 1 198 ? 1.806 15.578 -3.828 1 97.5 198 GLN B C 1
ATOM 3699 O O . GLN B 1 198 ? 0.799 16.266 -4.031 1 97.5 198 GLN B O 1
ATOM 3704 N N . VAL B 1 199 ? 2.803 15.656 -4.711 1 96.81 199 VAL B N 1
ATOM 3705 C CA . VAL B 1 199 ? 3.029 16.781 -5.602 1 96.81 199 VAL B CA 1
ATOM 3706 C C . VAL B 1 199 ? 1.884 16.891 -6.605 1 96.81 199 VAL B C 1
ATOM 3708 O O . VAL B 1 199 ? 1.335 17.969 -6.82 1 96.81 199 VAL B O 1
ATOM 3711 N N . ARG B 1 200 ? 1.477 15.789 -7.188 1 94.62 200 ARG B N 1
ATOM 3712 C CA . ARG B 1 200 ? 0.427 15.781 -8.203 1 94.62 200 ARG B CA 1
ATOM 3713 C C . ARG B 1 200 ? -0.909 16.219 -7.613 1 94.62 200 ARG B C 1
ATOM 3715 O O . ARG B 1 200 ? -1.825 16.594 -8.352 1 94.62 200 ARG B O 1
ATOM 3722 N N . GLN B 1 201 ? -0.97 16.203 -6.285 1 95.75 201 GLN B N 1
ATOM 3723 C CA . GLN B 1 201 ? -2.23 16.5 -5.617 1 95.75 201 GLN B CA 1
ATOM 3724 C C . GLN B 1 201 ? -2.26 17.953 -5.137 1 95.75 201 GLN B C 1
ATOM 3726 O O . GLN B 1 201 ? -3.264 18.406 -4.586 1 95.75 201 GLN B O 1
ATOM 3731 N N . TYR B 1 202 ? -1.173 18.688 -5.352 1 97.19 202 TYR B N 1
ATOM 3732 C CA . TYR B 1 202 ? -1.183 20.094 -4.98 1 97.19 202 TYR B CA 1
ATOM 3733 C C . TYR B 1 202 ? -2.213 20.875 -5.793 1 97.19 202 TYR B C 1
ATOM 3735 O O . TYR B 1 202 ? -2.057 21.031 -7.004 1 97.19 202 TYR B O 1
ATOM 3743 N N . ASP B 1 203 ? -3.24 21.281 -5.145 1 97.25 203 ASP B N 1
ATOM 3744 C CA . ASP B 1 203 ? -4.359 21.984 -5.766 1 97.25 203 ASP B CA 1
ATOM 3745 C C . ASP B 1 203 ? -5.102 22.844 -4.746 1 97.25 203 ASP B C 1
ATOM 3747 O O . ASP B 1 203 ? -5.523 22.344 -3.697 1 97.25 203 ASP B O 1
ATOM 3751 N N . SER B 1 204 ? -5.285 24.125 -5.039 1 98.19 204 SER B N 1
ATOM 3752 C CA . SER B 1 204 ? -5.926 25.031 -4.086 1 98.19 204 SER B CA 1
ATOM 3753 C C . SER B 1 204 ? -7.434 25.078 -4.305 1 98.19 204 SER B C 1
ATOM 3755 O O . SER B 1 204 ? -8.156 25.719 -3.535 1 98.19 204 SER B O 1
ATOM 3757 N N . ALA B 1 205 ? -7.922 24.359 -5.309 1 98.5 205 ALA B N 1
ATOM 3758 C CA . ALA B 1 205 ? -9.352 24.422 -5.598 1 98.5 205 ALA B CA 1
ATOM 3759 C C . ALA B 1 205 ? -10.172 24 -4.379 1 98.5 205 ALA B C 1
ATOM 3761 O O . ALA B 1 205 ? -11.125 24.688 -4 1 98.5 205 ALA B O 1
ATOM 3762 N N . PRO B 1 206 ? -9.836 22.938 -3.664 1 98.75 206 PRO B N 1
ATOM 3763 C CA . PRO B 1 206 ? -10.641 22.562 -2.502 1 98.75 206 PRO B CA 1
ATOM 3764 C C . PRO B 1 206 ? -10.594 23.594 -1.387 1 98.75 206 PRO B C 1
ATOM 3766 O O . PRO B 1 206 ? -11.617 23.891 -0.761 1 98.75 206 PRO B O 1
ATOM 3769 N N . THR B 1 207 ? -9.43 24.156 -1.078 1 98.75 207 THR B N 1
ATOM 3770 C CA . THR B 1 207 ? -9.328 25.156 -0.011 1 98.75 207 THR B CA 1
ATOM 3771 C C . THR B 1 207 ? -10.047 26.438 -0.405 1 98.75 207 THR B C 1
ATOM 3773 O O . THR B 1 207 ? -10.617 27.125 0.447 1 98.75 207 THR B O 1
ATOM 3776 N N . GLN B 1 208 ? -10.016 26.75 -1.69 1 98.75 208 GLN B N 1
ATOM 3777 C CA . GLN B 1 208 ? -10.766 27.906 -2.16 1 98.75 208 GLN B CA 1
ATOM 3778 C C . GLN B 1 208 ? -12.266 27.688 -2.025 1 98.75 208 GLN B C 1
ATOM 3780 O O . GLN B 1 208 ? -13.016 28.609 -1.694 1 98.75 208 GLN B O 1
ATOM 3785 N N . ARG B 1 209 ? -12.688 26.5 -2.264 1 98.56 209 ARG B N 1
ATOM 3786 C CA . ARG B 1 209 ? -14.102 26.156 -2.17 1 98.56 209 ARG B CA 1
ATOM 3787 C C . ARG B 1 209 ? -14.586 26.234 -0.726 1 98.56 209 ARG B C 1
ATOM 3789 O O . ARG B 1 209 ? -15.742 26.594 -0.47 1 98.56 209 ARG B O 1
ATOM 3796 N N . VAL B 1 210 ? -13.758 25.906 0.212 1 98.12 210 VAL B N 1
ATOM 3797 C CA . VAL B 1 210 ? -14.195 25.844 1.602 1 98.12 210 VAL B CA 1
ATOM 3798 C C . VAL B 1 210 ? -14.023 27.203 2.264 1 98.12 210 VAL B C 1
ATOM 3800 O O . VAL B 1 210 ? -14.625 27.484 3.305 1 98.12 210 VAL B O 1
ATOM 3803 N N . ALA B 1 211 ? -13.328 28.109 1.641 1 98.44 211 ALA B N 1
ATOM 3804 C CA . ALA B 1 211 ? -12.945 29.406 2.229 1 98.44 211 ALA B CA 1
ATOM 3805 C C . ALA B 1 211 ? -14.172 30.172 2.711 1 98.44 211 ALA B C 1
ATOM 3807 O O . ALA B 1 211 ? -14.227 30.609 3.861 1 98.44 211 ALA B O 1
ATOM 3808 N N . PRO B 1 212 ? -15.266 30.25 1.935 1 98.5 212 PRO B N 1
ATOM 3809 C CA . PRO B 1 212 ? -16.438 31 2.406 1 98.5 212 PRO B CA 1
ATOM 3810 C C . PRO B 1 212 ? -17.141 30.297 3.566 1 98.5 212 PRO B C 1
ATOM 3812 O O . PRO B 1 212 ? -17.859 30.953 4.34 1 98.5 212 PRO B O 1
ATOM 3815 N N . LEU B 1 213 ? -16.953 29.062 3.715 1 98.56 213 LEU B N 1
ATOM 3816 C CA . LEU B 1 213 ? -17.641 28.266 4.727 1 98.56 213 LEU B CA 1
ATOM 3817 C C . LEU B 1 213 ? -16.953 28.391 6.078 1 98.56 213 LEU B C 1
ATOM 3819 O O . LEU B 1 213 ? -17.516 28.031 7.113 1 98.56 213 LEU B O 1
ATOM 3823 N N . LEU B 1 214 ? -15.711 28.875 6.113 1 98.5 214 LEU B N 1
ATOM 3824 C CA . LEU B 1 214 ? -14.953 29.016 7.355 1 98.5 214 LEU B CA 1
ATOM 3825 C C . LEU B 1 214 ? -15.641 30 8.297 1 98.5 214 LEU B C 1
ATOM 3827 O O . LEU B 1 214 ? -15.531 29.859 9.523 1 98.5 214 LEU B O 1
ATOM 3831 N N . LYS B 1 215 ? -16.359 30.922 7.762 1 98.06 215 LYS B N 1
ATOM 3832 C CA . LYS B 1 215 ? -17.031 31.953 8.547 1 98.06 215 LYS B CA 1
ATOM 3833 C C . LYS B 1 215 ? -18.141 31.359 9.391 1 98.06 215 LYS B C 1
ATOM 3835 O O . LYS B 1 215 ? -18.609 31.969 10.352 1 98.06 215 LYS B O 1
ATOM 3840 N N . ALA B 1 216 ? -18.562 30.156 9.047 1 97.38 216 ALA B N 1
ATOM 3841 C CA . ALA B 1 216 ? -19.672 29.5 9.75 1 97.38 216 ALA B CA 1
ATOM 3842 C C . ALA B 1 216 ? -19.156 28.562 10.828 1 97.38 216 ALA B C 1
ATOM 3844 O O . ALA B 1 216 ? -19.938 27.984 11.594 1 97.38 216 ALA B O 1
ATOM 3845 N N . LEU B 1 217 ? -17.828 28.391 10.898 1 97.5 217 LEU B N 1
ATOM 3846 C CA . LEU B 1 217 ? -17.281 27.5 11.914 1 97.5 217 LEU B CA 1
ATOM 3847 C C . LEU B 1 217 ? -17.531 28.047 13.32 1 97.5 217 LEU B C 1
ATOM 3849 O O . LEU B 1 217 ? -17.297 29.234 13.57 1 97.5 217 LEU B O 1
ATOM 3853 N N . THR B 1 218 ? -17.984 27.188 14.203 1 95.81 218 THR B N 1
ATOM 3854 C CA . THR B 1 218 ? -18.297 27.641 15.555 1 95.81 218 THR B CA 1
ATOM 3855 C C . THR B 1 218 ? -17.297 27.062 16.562 1 95.81 218 THR B C 1
ATOM 3857 O O . THR B 1 218 ? -17.188 27.562 17.688 1 95.81 218 THR B O 1
ATOM 3860 N N . ALA B 1 219 ? -16.625 26.062 16.188 1 97 219 ALA B N 1
ATOM 3861 C CA . ALA B 1 219 ? -15.664 25.438 17.094 1 97 219 ALA B CA 1
ATOM 3862 C C . ALA B 1 219 ? -14.562 26.422 17.484 1 97 219 ALA B C 1
ATOM 3864 O O . ALA B 1 219 ? -14.047 27.156 16.641 1 97 219 ALA B O 1
ATOM 3865 N N . PRO B 1 220 ? -14.258 26.438 18.812 1 98.19 220 PRO B N 1
ATOM 3866 C CA . PRO B 1 220 ? -13.055 27.188 19.172 1 98.19 220 PRO B CA 1
ATOM 3867 C C . PRO B 1 220 ? -11.844 26.797 18.312 1 98.19 220 PRO B C 1
ATOM 3869 O O . PRO B 1 220 ? -11.562 25.609 18.125 1 98.19 220 PRO B O 1
ATOM 3872 N N . THR B 1 221 ? -11.195 27.812 17.734 1 98.75 221 THR B N 1
ATOM 3873 C CA . THR B 1 221 ? -10.109 27.562 16.797 1 98.75 221 THR B CA 1
ATOM 3874 C C . THR B 1 221 ? -8.852 28.344 17.203 1 98.75 221 THR B C 1
ATOM 3876 O O . THR B 1 221 ? -8.93 29.516 17.562 1 98.75 221 THR B O 1
ATOM 3879 N N . ARG B 1 222 ? -7.766 27.672 17.25 1 98.75 222 ARG B N 1
ATOM 3880 C CA . ARG B 1 222 ? -6.457 28.281 17.469 1 98.75 222 ARG B CA 1
ATOM 3881 C C . ARG B 1 222 ? -5.586 28.188 16.219 1 98.75 222 ARG B C 1
ATOM 3883 O O . ARG B 1 222 ? -5.445 27.109 15.648 1 98.75 222 ARG B O 1
ATOM 3890 N N . ILE B 1 223 ? -5.094 29.297 15.805 1 98.94 223 ILE B N 1
ATOM 3891 C CA . ILE B 1 223 ? -4.172 29.375 14.672 1 98.94 223 ILE B CA 1
ATOM 3892 C C . ILE B 1 223 ? -2.762 29.672 15.18 1 98.94 223 ILE B C 1
ATOM 3894 O O . ILE B 1 223 ? -2.551 30.625 15.938 1 98.94 223 ILE B O 1
ATOM 3898 N N . VAL B 1 224 ? -1.826 28.844 14.852 1 98.94 224 VAL B N 1
ATOM 3899 C CA . VAL B 1 224 ? -0.439 28.984 15.281 1 98.94 224 VAL B CA 1
ATOM 3900 C C . VAL B 1 224 ? 0.485 28.969 14.07 1 98.94 224 VAL B C 1
ATOM 3902 O O . VAL B 1 224 ? 0.378 28.094 13.203 1 98.94 224 VAL B O 1
ATOM 3905 N N . TRP B 1 225 ? 1.398 29.891 14.008 1 98.94 225 TRP B N 1
ATOM 3906 C CA . TRP B 1 225 ? 2.168 30.094 12.789 1 98.94 225 TRP B CA 1
ATOM 3907 C C . TRP B 1 225 ? 3.605 30.5 13.109 1 98.94 225 TRP B C 1
ATOM 3909 O O . TRP B 1 225 ? 3.85 31.266 14.039 1 98.94 225 TRP B O 1
ATOM 3919 N N . GLY B 1 226 ? 4.562 29.875 12.43 1 98.88 226 GLY B N 1
ATOM 3920 C CA . GLY B 1 226 ? 5.922 30.391 12.531 1 98.88 226 GLY B CA 1
ATOM 3921 C C . GLY B 1 226 ? 6.102 31.734 11.852 1 98.88 226 GLY B C 1
ATOM 3922 O O . GLY B 1 226 ? 5.668 31.922 10.719 1 98.88 226 GLY B O 1
ATOM 3923 N N . ALA B 1 22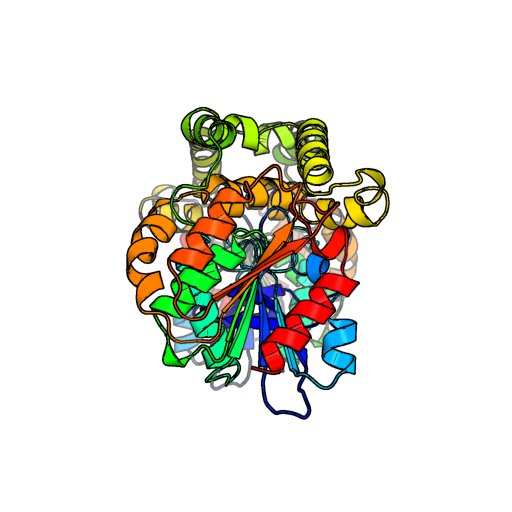7 ? 6.754 32.594 12.523 1 98.75 227 ALA B N 1
ATOM 3924 C CA . ALA B 1 227 ? 6.965 33.938 11.977 1 98.75 227 ALA B CA 1
ATOM 3925 C C . ALA B 1 227 ? 7.836 33.875 10.727 1 98.75 227 ALA B C 1
ATOM 3927 O O . ALA B 1 227 ? 7.695 34.719 9.836 1 98.75 227 ALA B O 1
ATOM 3928 N N . GLU B 1 228 ? 8.672 32.906 10.641 1 98.12 228 GLU B N 1
ATOM 3929 C CA . GLU B 1 228 ? 9.641 32.781 9.555 1 98.12 228 GLU B CA 1
ATOM 3930 C C . GLU B 1 228 ? 9.203 31.75 8.523 1 98.12 228 GLU B C 1
ATOM 3932 O O . GLU B 1 228 ? 10.031 31.234 7.781 1 98.12 228 GLU B O 1
ATOM 3937 N N . ASP B 1 229 ? 7.949 31.422 8.5 1 98.31 229 ASP B N 1
ATOM 3938 C CA . ASP B 1 229 ? 7.449 30.469 7.516 1 98.31 229 ASP B CA 1
ATOM 3939 C C . ASP B 1 229 ? 7.566 31.031 6.098 1 98.31 229 ASP B C 1
ATOM 3941 O O . ASP B 1 229 ? 6.812 31.922 5.715 1 98.31 229 ASP B O 1
ATOM 3945 N N . SER B 1 230 ? 8.469 30.469 5.348 1 94.31 230 SER B N 1
ATOM 3946 C CA . SER B 1 230 ? 8.711 30.953 3.992 1 94.31 230 SER B CA 1
ATOM 3947 C C . SER B 1 230 ? 7.812 30.25 2.982 1 94.31 230 SER B C 1
ATOM 3949 O O . SER B 1 230 ? 7.703 30.672 1.832 1 94.31 230 SER B O 1
ATOM 3951 N N . TRP B 1 231 ? 7.168 29.188 3.355 1 97.12 231 TRP B N 1
ATOM 3952 C CA . TRP B 1 231 ? 6.281 28.453 2.455 1 97.12 231 TRP B CA 1
ATOM 3953 C C . TRP B 1 231 ? 4.863 29 2.52 1 97.12 231 TRP B C 1
ATOM 3955 O O . TRP B 1 231 ? 4.191 29.125 1.492 1 97.12 231 TRP B O 1
ATOM 3965 N N . GLN B 1 232 ? 4.422 29.266 3.699 1 98 232 GLN B N 1
ATOM 3966 C CA . GLN B 1 232 ? 3.113 29.859 3.967 1 98 232 GLN B CA 1
ATOM 3967 C C . GLN B 1 232 ? 3.24 31.172 4.73 1 98 232 GLN B C 1
ATOM 3969 O O . GLN B 1 232 ? 3.311 31.172 5.961 1 98 232 GLN B O 1
ATOM 3974 N N . PRO B 1 233 ? 3.158 32.25 4.004 1 97.25 233 PRO B N 1
ATOM 3975 C CA . PRO B 1 233 ? 3.32 33.562 4.656 1 97.25 233 PRO B CA 1
ATOM 3976 C C . PRO B 1 233 ? 2.285 33.781 5.754 1 97.25 233 PRO B C 1
ATOM 3978 O O . PRO B 1 233 ? 1.125 33.406 5.613 1 97.25 233 PRO B O 1
ATOM 3981 N N . VAL B 1 234 ? 2.717 34.531 6.762 1 98.5 234 VAL B N 1
ATOM 3982 C CA . VAL B 1 234 ? 1.919 34.75 7.961 1 98.5 234 VAL B CA 1
ATOM 3983 C C . VAL B 1 234 ? 0.627 35.5 7.582 1 98.5 234 VAL B C 1
ATOM 3985 O O . VAL B 1 234 ? -0.357 35.438 8.328 1 98.5 234 VAL B O 1
ATOM 3988 N N . THR B 1 235 ? 0.574 36.125 6.406 1 98.5 235 THR B N 1
ATOM 3989 C CA . THR B 1 235 ? -0.624 36.844 5.961 1 98.5 235 THR B CA 1
ATOM 3990 C C . THR B 1 235 ? -1.813 35.875 5.887 1 98.5 235 THR B C 1
ATOM 3992 O O . THR B 1 235 ? -2.955 36.281 6.125 1 98.5 235 THR B O 1
ATOM 3995 N N . PHE B 1 236 ? -1.575 34.625 5.609 1 98.69 236 PHE B N 1
ATOM 3996 C CA . PHE B 1 236 ? -2.662 33.656 5.523 1 98.69 236 PHE B CA 1
ATOM 3997 C C . PHE B 1 236 ? -3.17 33.312 6.914 1 98.69 236 PHE B C 1
ATOM 3999 O O . PHE B 1 236 ? -4.355 33.031 7.09 1 98.69 236 PHE B O 1
ATOM 4006 N N . ALA B 1 237 ? -2.293 33.312 7.922 1 98.81 237 ALA B N 1
ATOM 4007 C CA . ALA B 1 237 ? -2.727 33.125 9.305 1 98.81 237 ALA B CA 1
ATOM 4008 C C . ALA B 1 237 ? -3.682 34.219 9.734 1 98.81 237 ALA B C 1
ATOM 4010 O O . ALA B 1 237 ? -4.711 33.969 10.359 1 98.81 237 ALA B O 1
ATOM 4011 N N . LYS B 1 238 ? -3.307 35.406 9.406 1 98.81 238 LYS B N 1
ATOM 4012 C CA . LYS B 1 238 ? -4.121 36.562 9.75 1 98.81 238 LYS B CA 1
ATOM 4013 C C . LYS B 1 238 ? -5.48 36.531 9.055 1 98.81 238 LYS B C 1
ATOM 4015 O O . LYS B 1 238 ? -6.508 36.812 9.656 1 98.81 238 LYS B O 1
ATOM 4020 N N . ARG B 1 239 ? -5.445 36.125 7.789 1 98.81 239 ARG B N 1
ATOM 4021 C CA . ARG B 1 239 ? -6.695 35.969 7.039 1 98.81 239 ARG B CA 1
ATOM 4022 C C . ARG B 1 239 ? -7.598 34.938 7.664 1 98.81 239 ARG B C 1
ATOM 4024 O O . ARG B 1 239 ? -8.805 35.125 7.797 1 98.81 239 ARG B O 1
ATOM 4031 N N . LEU B 1 240 ? -7.016 33.781 8.039 1 98.88 240 LEU B N 1
ATOM 4032 C CA . LEU B 1 240 ? -7.773 32.719 8.711 1 98.88 240 LEU B CA 1
ATOM 4033 C C . LEU B 1 240 ? -8.375 33.25 10.016 1 98.88 240 LEU B C 1
ATOM 4035 O O . LEU B 1 240 ? -9.539 32.969 10.312 1 98.88 240 LEU B O 1
ATOM 4039 N N . ALA B 1 241 ? -7.602 33.969 10.789 1 98.75 241 ALA B N 1
ATOM 4040 C CA . ALA B 1 241 ? -8.062 34.531 12.07 1 98.75 241 ALA B CA 1
ATOM 4041 C C . ALA B 1 241 ? -9.219 35.5 11.867 1 98.75 241 ALA B C 1
ATOM 4043 O O . ALA B 1 241 ? -10.117 35.594 12.719 1 98.75 241 ALA B O 1
ATOM 4044 N N . GLU B 1 242 ? -9.219 36.188 10.805 1 98.31 242 GLU B N 1
ATOM 4045 C CA . GLU B 1 242 ? -10.289 37.125 10.477 1 98.31 242 GLU B CA 1
ATOM 4046 C C . GLU B 1 242 ? -11.555 36.375 10.047 1 98.31 242 GLU B C 1
ATOM 4048 O O . GLU B 1 242 ? -12.664 36.812 10.383 1 98.31 242 GLU B O 1
ATOM 4053 N N . ASP B 1 243 ? -11.367 35.312 9.328 1 98.56 243 ASP B N 1
ATOM 4054 C CA . ASP B 1 243 ? -12.492 34.656 8.68 1 98.56 243 ASP B CA 1
ATOM 4055 C C . ASP B 1 243 ? -13.18 33.688 9.625 1 98.56 243 ASP B C 1
ATOM 4057 O O . ASP B 1 243 ? -14.375 33.406 9.508 1 98.56 243 ASP B O 1
ATOM 4061 N N . ILE B 1 244 ? -12.453 32.969 10.508 1 98.62 244 ILE B N 1
ATOM 4062 C CA . ILE B 1 244 ? -13.016 31.984 11.422 1 98.62 244 ILE B CA 1
ATOM 4063 C C . ILE B 1 244 ? -13.461 32.656 12.711 1 98.62 244 ILE B C 1
ATOM 4065 O O . ILE B 1 244 ? -12.633 33.188 13.461 1 98.62 244 ILE B O 1
ATOM 4069 N N . PRO B 1 245 ? -14.789 32.5 12.984 1 95.94 245 PRO B N 1
ATOM 4070 C CA . PRO B 1 245 ? -15.273 33.125 14.211 1 95.94 245 PRO B CA 1
ATOM 4071 C C . PRO B 1 245 ? -14.641 32.531 15.477 1 95.94 245 PRO B C 1
ATOM 4073 O O . PRO B 1 245 ? -14.398 31.328 15.539 1 95.94 245 PRO B O 1
ATOM 4076 N N . ASN B 1 246 ? -14.219 33.156 16.406 1 92 246 ASN B N 1
ATOM 4077 C CA . ASN B 1 246 ? -13.68 32.719 17.688 1 92 246 ASN B CA 1
ATOM 4078 C C . ASN B 1 246 ? -12.258 32.188 17.547 1 92 246 ASN B C 1
ATOM 4080 O O . ASN B 1 246 ? -11.867 31.25 18.25 1 92 246 ASN B O 1
ATOM 4084 N N . ALA B 1 247 ? -11.602 32.5 16.469 1 98.25 247 ALA B N 1
ATOM 4085 C CA . ALA B 1 247 ? -10.211 32.062 16.281 1 98.25 247 ALA B CA 1
ATOM 4086 C C . ALA B 1 247 ? -9.25 33 17.016 1 98.25 247 ALA B C 1
ATOM 4088 O O . ALA B 1 247 ? -9.492 34.219 17.109 1 98.25 247 ALA B O 1
ATOM 4089 N N . THR B 1 248 ? -8.258 32.438 17.578 1 98.25 248 THR B N 1
ATOM 4090 C CA . THR B 1 248 ? -7.117 33.188 18.094 1 98.25 248 THR B CA 1
ATOM 4091 C C . THR B 1 248 ? -5.852 32.844 17.312 1 98.25 248 THR B C 1
ATOM 4093 O O . THR B 1 248 ? -5.688 31.719 16.844 1 98.25 248 THR B O 1
ATOM 4096 N N . LEU B 1 249 ? -5.023 33.844 17.156 1 98.81 249 LEU B N 1
ATOM 4097 C CA . LEU B 1 249 ? -3.793 33.688 16.391 1 98.81 249 LEU B CA 1
ATOM 4098 C C . LEU B 1 249 ? -2.568 33.875 17.281 1 98.81 249 LEU B C 1
ATOM 4100 O O . LEU B 1 249 ? -2.506 34.844 18.047 1 98.81 249 LEU B O 1
ATOM 4104 N N . THR B 1 250 ? -1.687 32.969 17.219 1 98.88 250 THR B N 1
ATOM 4105 C CA . THR B 1 250 ? -0.351 33.125 17.797 1 98.88 250 THR B CA 1
ATOM 4106 C C . THR B 1 250 ? 0.715 33 16.703 1 98.88 250 THR B C 1
ATOM 4108 O O . THR B 1 250 ? 0.756 32 15.977 1 98.88 250 THR B O 1
ATOM 4111 N N . VAL B 1 251 ? 1.531 33.969 16.562 1 98.88 251 VAL B N 1
ATOM 4112 C CA . VAL B 1 251 ? 2.705 33.938 15.695 1 98.88 251 VAL B CA 1
ATOM 4113 C C . VAL B 1 251 ? 3.957 33.688 16.531 1 98.88 251 VAL 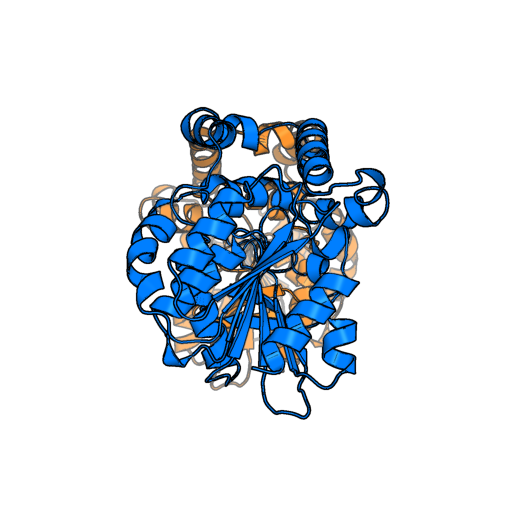B C 1
ATOM 4115 O O . VAL B 1 251 ? 4.25 34.469 17.453 1 98.88 251 VAL B O 1
ATOM 4118 N N . VAL B 1 252 ? 4.695 32.656 16.297 1 98.88 252 VAL B N 1
ATOM 4119 C CA . VAL B 1 252 ? 5.836 32.25 17.094 1 98.88 252 VAL B CA 1
ATOM 4120 C C . VAL B 1 252 ? 7.129 32.75 16.484 1 98.88 252 VAL B C 1
ATOM 4122 O O . VAL B 1 252 ? 7.492 32.375 15.359 1 98.88 252 VAL B O 1
ATOM 4125 N N . PRO B 1 253 ? 7.867 33.594 17.188 1 98.44 253 PRO B N 1
ATOM 4126 C CA . PRO B 1 253 ? 9.133 34.125 16.641 1 98.44 253 PRO B CA 1
ATOM 4127 C C . PRO B 1 253 ? 10.172 33 16.453 1 98.44 253 PRO B C 1
ATOM 4129 O O . PRO B 1 253 ? 10.156 32 17.172 1 98.44 253 PRO B O 1
ATOM 4132 N N . ASP B 1 254 ? 11.047 33.188 15.516 1 98 254 ASP B N 1
ATOM 4133 C CA . ASP B 1 254 ? 12.195 32.312 15.25 1 98 254 ASP B CA 1
ATOM 4134 C C . ASP B 1 254 ? 11.75 30.891 14.945 1 98 254 ASP B C 1
ATOM 4136 O O . ASP B 1 254 ? 12.352 29.922 15.414 1 98 254 ASP B O 1
ATOM 4140 N N . ALA B 1 255 ? 10.617 30.812 14.305 1 98.69 255 ALA B N 1
ATOM 4141 C CA . ALA B 1 255 ? 10.078 29.516 13.898 1 98.69 255 ALA B CA 1
ATOM 4142 C C . ALA B 1 255 ? 9.609 29.531 12.453 1 98.69 255 ALA B C 1
ATOM 4144 O O . ALA B 1 255 ? 9.047 30.531 11.992 1 98.69 255 ALA B O 1
ATOM 4145 N N . GLY B 1 256 ? 9.891 28.469 11.734 1 98.69 256 GLY B N 1
ATOM 4146 C CA . GLY B 1 256 ? 9.492 28.328 10.344 1 98.69 256 GLY B CA 1
ATOM 4147 C C . GLY B 1 256 ? 8.258 27.469 10.156 1 98.69 256 GLY B C 1
ATOM 4148 O O . GLY B 1 256 ? 7.359 27.469 11 1 98.69 256 GLY B O 1
ATOM 4149 N N . HIS B 1 257 ? 8.125 26.844 8.961 1 98.81 257 HIS B N 1
ATOM 4150 C CA . HIS B 1 257 ? 6.957 26.078 8.539 1 98.81 257 HIS B CA 1
ATOM 4151 C C . HIS B 1 257 ? 6.797 24.812 9.367 1 98.81 257 HIS B C 1
ATOM 4153 O O . HIS B 1 257 ? 5.676 24.375 9.617 1 98.81 257 HIS B O 1
ATOM 4159 N N . PHE B 1 258 ? 7.895 24.156 9.711 1 98.81 258 PHE B N 1
ATOM 4160 C CA . PHE B 1 258 ? 7.879 23.031 10.633 1 98.81 258 PHE B CA 1
ATOM 4161 C C . PHE B 1 258 ? 8.055 23.5 12.07 1 98.81 258 PHE B C 1
ATOM 4163 O O . PHE B 1 258 ? 9.031 23.156 12.727 1 98.81 258 PHE B O 1
ATOM 4170 N N . LEU B 1 259 ? 7.039 24.094 12.531 1 98.38 259 LEU B N 1
ATOM 4171 C CA . LEU B 1 259 ? 7.016 24.734 13.844 1 98.38 259 LEU B CA 1
ATOM 4172 C C . LEU B 1 259 ? 7.355 23.734 14.945 1 98.38 259 LEU B C 1
ATOM 4174 O O . LEU B 1 259 ? 8.031 24.094 15.914 1 98.38 259 LEU B O 1
ATOM 4178 N N . MET B 1 260 ? 6.953 22.484 14.898 1 98.12 260 MET B N 1
ATOM 4179 C CA . MET B 1 260 ? 7.184 21.422 15.883 1 98.12 260 MET B CA 1
ATOM 4180 C C . MET B 1 260 ? 8.672 21.109 16 1 98.12 260 MET B C 1
ATOM 4182 O O . MET B 1 260 ? 9.125 20.625 17.031 1 98.12 260 MET B O 1
ATOM 4186 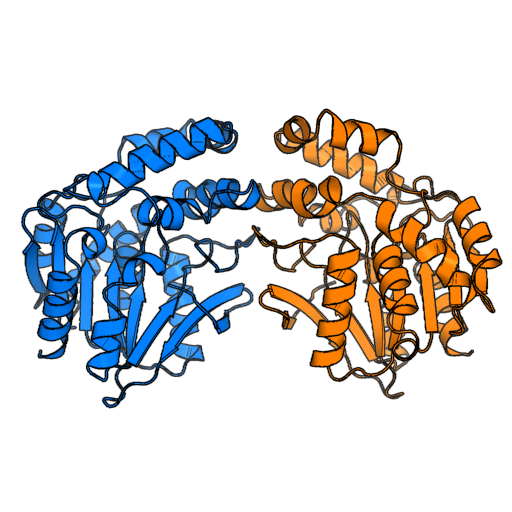N N . GLU B 1 261 ? 9.398 21.344 14.867 1 98.38 261 GLU B N 1
ATOM 4187 C CA . GLU B 1 261 ? 10.844 21.141 14.891 1 98.38 261 GLU B CA 1
ATOM 4188 C C . GLU B 1 261 ? 11.562 22.312 15.539 1 98.38 261 GLU B C 1
ATOM 4190 O O . GLU B 1 261 ? 12.531 22.141 16.281 1 98.38 261 GLU B O 1
ATOM 4195 N N . ASP B 1 262 ? 11.039 23.484 15.289 1 98.56 262 ASP B N 1
ATOM 4196 C CA . ASP B 1 262 ? 11.68 24.703 15.789 1 98.56 262 ASP B CA 1
ATOM 4197 C C . ASP B 1 262 ? 11.359 24.938 17.266 1 98.56 262 ASP B C 1
ATOM 4199 O O . ASP B 1 262 ? 12.219 25.359 18.031 1 98.56 262 ASP B O 1
ATOM 4203 N N . ASN B 1 263 ? 10.117 24.688 17.625 1 98.5 263 ASN B N 1
ATOM 4204 C CA . ASN B 1 263 ? 9.695 25.016 18.984 1 98.5 263 ASN B CA 1
ATOM 4205 C C . ASN B 1 263 ? 8.562 24.109 19.453 1 98.5 263 ASN B C 1
ATOM 4207 O O . ASN B 1 263 ? 7.441 24.562 19.672 1 98.5 263 A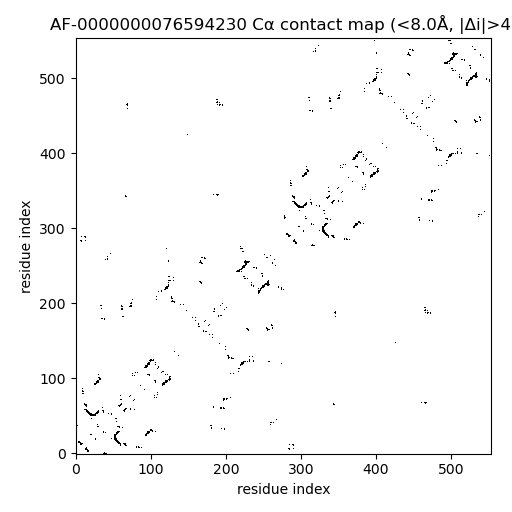SN B O 1
ATOM 4211 N N . PRO B 1 264 ? 8.891 22.828 19.734 1 98.44 264 PRO B N 1
ATOM 4212 C CA . PRO B 1 264 ? 7.852 21.875 20.156 1 98.44 264 PRO B CA 1
ATOM 4213 C C . PRO B 1 264 ? 7.191 22.266 21.484 1 98.44 264 PRO B C 1
ATOM 4215 O O . PRO B 1 264 ? 6 22.031 21.672 1 98.44 264 PRO B O 1
ATOM 4218 N N . THR B 1 265 ? 7.914 22.859 22.375 1 98.56 265 THR B N 1
ATOM 4219 C CA . THR B 1 265 ? 7.367 23.266 23.672 1 98.56 265 THR B CA 1
ATOM 4220 C C . THR B 1 265 ? 6.238 24.281 23.469 1 98.56 265 THR B C 1
ATOM 4222 O O . THR B 1 265 ? 5.191 24.172 24.109 1 98.56 265 THR B O 1
ATOM 4225 N N . ARG B 1 266 ? 6.496 25.219 22.594 1 98.69 266 ARG B N 1
ATOM 4226 C CA . ARG B 1 266 ? 5.465 26.219 22.328 1 98.69 266 ARG B CA 1
ATOM 4227 C C . ARG B 1 266 ? 4.227 25.562 21.719 1 98.69 266 ARG B C 1
ATOM 4229 O O . ARG B 1 266 ? 3.098 25.938 22.047 1 98.69 266 ARG B O 1
ATOM 4236 N N . VAL B 1 267 ? 4.379 24.641 20.828 1 98.88 267 VAL B N 1
ATOM 4237 C CA . VAL B 1 267 ? 3.252 23.938 20.234 1 98.88 267 VAL B CA 1
ATOM 4238 C C . VAL B 1 267 ? 2.438 23.25 21.328 1 98.88 267 VAL B C 1
ATOM 4240 O O . VAL B 1 267 ? 1.208 23.328 21.344 1 98.88 267 VAL B O 1
ATOM 4243 N N . VAL B 1 268 ? 3.105 22.547 22.266 1 98.81 268 VAL B N 1
ATOM 4244 C CA . VAL B 1 268 ? 2.432 21.875 23.375 1 98.81 268 VAL B CA 1
ATOM 4245 C C . VAL B 1 268 ? 1.633 22.891 24.188 1 98.81 268 VAL B C 1
ATOM 4247 O O . VAL B 1 268 ? 0.477 22.641 24.531 1 98.81 268 VAL B O 1
ATOM 4250 N N . GLU B 1 269 ? 2.197 24.031 24.453 1 98.75 269 GLU B N 1
ATOM 4251 C CA . GLU B 1 269 ? 1.521 25.078 25.203 1 98.75 269 GLU B CA 1
ATOM 4252 C C . GLU B 1 269 ? 0.263 25.562 24.484 1 98.75 269 GLU B C 1
ATOM 4254 O O . GLU B 1 269 ? -0.769 25.797 25.109 1 98.75 269 GLU B O 1
ATOM 4259 N N . GLU B 1 270 ? 0.381 25.688 23.203 1 98.75 270 GLU B N 1
ATOM 4260 C CA . GLU B 1 270 ? -0.761 26.156 22.422 1 98.75 270 GLU B CA 1
ATOM 4261 C C . GLU B 1 270 ? -1.874 25.109 22.406 1 98.75 270 GLU B C 1
ATOM 4263 O O . GLU B 1 270 ? -3.057 25.453 22.406 1 98.75 270 GLU B O 1
ATOM 4268 N N . VAL B 1 271 ? -1.508 23.812 22.312 1 98.69 271 VAL B N 1
ATOM 4269 C CA . VAL B 1 271 ? -2.51 22.766 22.406 1 98.69 271 VAL B CA 1
ATOM 4270 C C . VAL B 1 271 ? -3.217 22.828 23.766 1 98.69 271 VAL B C 1
ATOM 4272 O O . VAL B 1 271 ? -4.445 22.766 23.828 1 98.69 271 VAL B O 1
ATOM 4275 N N . GLN B 1 272 ? -2.479 23 24.828 1 97.38 272 GLN B N 1
ATOM 4276 C CA . GLN B 1 272 ? -3.053 23.078 26.172 1 97.38 272 GLN B CA 1
ATOM 4277 C C . GLN B 1 272 ? -3.975 24.297 26.312 1 97.38 272 GLN B C 1
ATOM 4279 O O . GLN B 1 272 ? -5.035 24.203 26.938 1 97.38 272 GLN B O 1
ATOM 4284 N N . ALA B 1 273 ? -3.561 25.391 25.766 1 97.88 273 ALA B N 1
ATOM 4285 C CA . ALA B 1 273 ? -4.391 26.594 25.797 1 97.88 273 ALA B CA 1
ATOM 4286 C C . ALA B 1 273 ? -5.715 26.359 25.062 1 97.88 273 ALA B C 1
ATOM 4288 O O . ALA B 1 273 ? -6.766 26.812 25.516 1 97.88 273 ALA B O 1
ATOM 4289 N N . LEU B 1 274 ? -5.617 25.688 23.953 1 98 274 LEU B N 1
ATOM 4290 C CA . LEU B 1 274 ? -6.82 25.359 23.203 1 98 274 LEU B CA 1
ATOM 4291 C C . LEU B 1 274 ? -7.754 24.484 24.031 1 98 274 LEU B C 1
ATOM 4293 O O . LEU B 1 274 ? -8.969 24.688 24.031 1 98 274 LEU B O 1
ATOM 4297 N N . LEU B 1 275 ? -7.215 23.484 24.734 1 96.38 275 LEU B N 1
ATOM 4298 C CA . LEU B 1 275 ? -8 22.531 25.5 1 96.38 275 LEU B CA 1
ATOM 4299 C C . LEU B 1 275 ? -8.672 23.203 26.688 1 96.38 275 LEU B C 1
ATOM 4301 O O . LEU B 1 275 ? -9.617 22.656 27.266 1 96.38 275 LEU B O 1
ATOM 4305 N N . ALA B 1 276 ? -8.211 24.359 27.062 1 94 276 ALA B N 1
ATOM 4306 C CA . ALA B 1 276 ? -8.773 25.094 28.188 1 94 276 ALA B CA 1
ATOM 4307 C C . ALA B 1 276 ? -9.977 25.938 27.75 1 94 276 ALA B C 1
ATOM 4309 O O . ALA B 1 276 ? -10.648 26.547 28.594 1 94 276 ALA B O 1
ATOM 4310 N N . THR B 1 277 ? -10.305 26 26.531 1 89.69 277 THR B N 1
ATOM 4311 C CA . THR B 1 277 ? -11.43 26.781 26.016 1 89.69 277 THR B CA 1
ATOM 4312 C C . THR B 1 277 ? -12.719 25.969 26.047 1 89.69 277 THR B C 1
ATOM 4314 O O . THR B 1 277 ? -12.68 24.734 25.969 1 89.69 277 THR B O 1
#

InterPro domains:
  IPR000073 Alpha/beta hydrolase fold-1 [PF00561] (26-264)
  IPR000073 Alpha/beta hydrolase fold-1 [PR00111] (51-66)
  IPR000073 Alpha/beta hydrolase fold-1 [PR00111] (96-109)
  IPR000073 Alpha/beta hydrolase fold-1 [PR00111] (110-123)
  IPR000073 Alpha/beta hydrolase fold-1 [PR00111] (221-235)
  IPR000639 Epoxide hydrolase-like [PR00412] (31-49)
  IPR000639 Epoxide hydrolase-like [PR00412] (51-66)
  IPR000639 Epoxide hydrolase-like [PR00412] (110-123)
  IPR000639 Epoxide hydrolase-like [PR00412] (252-274)
  IPR029058 Alpha/Beta hydrolase fold [G3DSA:3.40.50.1820] (4-277)
  IPR029058 Alpha/Beta hydrolase fold [SSF53474] (9-275)
  IPR050266 AB hydrolase superfamily [PTHR43798] (13-276)

Secondary structure (DSSP, 8-state):
----EEEEETTEEEEEEEE--SSS-EEEEE--TT--GGGGTTTHHHHHHTT-EEEEEPPTTSTTS---TT---SHHHHHHHHHHHHHHTT-SSEEEEEETHHHHHHHHHHHH-GGGEEEEEEES---TT--S-HHHHHHHHHTHHHHHT--HHHHHHHHHHHHHTTSSSGGGSSHHHHHHHHGGGSSHHHHHHIIIIIGGG--SHHHHHHGGGGGG--S-EEEEEETT-SSS-HHHHHHHHHHSTTEEEEEETT--S-HHHH-HHHHHHHHHHHHT-/----EEEEETTEEEEEEEE--SSS-EEEEE--TT--GGGGTTTHHHHHHTT-EEEEEPPTTSTTS---TT---SHHHHHHHHHHHHHHTT-SSEEEEEETHHHHHHHHHHHH-GGGEEEEEEES---TT--S-HHHHHHHHHTHHHHHT--HHHHHHHHHHHHHTTSSSGGGSSHHHHHHHHGGGSSHHHHHHIIIIIGGG--SHHHHHHGGGGGG--S-EEEEEETT-SSS-HHHHHHHHHHSTTEEEEEETT--S-HHHH-HHHHHHHHHHHHT-